Protein 3B4N (pdb70)

CATH classification: 2.60.40.10 (+1 more: 2.160.20.10)

Organism: Dickeya chrysanthemi (NCBI:txid556)

Structure (mmCIF, N/CA/C/O backbone):
data_3B4N
#
_entry.id   3B4N
#
_cell.length_a   61.600
_cell.length_b   70.700
_cell.length_c   73.400
_cell.angle_alpha   90.00
_cell.angle_beta   112.80
_cell.angle_gamma   90.00
#
_symmetry.space_group_name_H-M   'P 1 21 1'
#
loop_
_entity.id
_entity.type
_entity.pdbx_description
1 polymer 'Endo-pectate lyase'
2 non-polymer 'CALCIUM ION'
3 non-polymer 'ZINC ION'
4 non-polymer 1,2-ETHANEDIOL
5 non-polymer 'SULFATE ION'
6 water water
#
loop_
_atom_site.group_PDB
_atom_site.id
_atom_site.type_symbol
_atom_site.label_atom_id
_atom_site.label_alt_id
_atom_site.label_comp_id
_atom_site.label_asym_id
_atom_site.label_entity_id
_atom_site.label_seq_id
_atom_site.pdbx_PDB_ins_code
_atom_site.Cartn_x
_atom_site.Cartn_y
_atom_site.Cartn_z
_atom_site.occupancy
_atom_site.B_iso_or_equiv
_atom_site.auth_seq_id
_atom_site.auth_comp_id
_atom_site.auth_asym_id
_atom_site.auth_atom_id
_atom_site.pdbx_PDB_model_num
ATOM 1 N N . ALA A 1 20 ? -0.957 51.362 12.762 1.00 23.67 20 ALA A N 1
ATOM 2 C CA . ALA A 1 20 ? 0.203 52.002 13.445 1.00 22.55 20 ALA A CA 1
ATOM 3 C C . ALA A 1 20 ? -0.243 52.680 14.732 1.00 21.71 20 ALA A C 1
ATOM 4 O O . ALA A 1 20 ? -1.430 52.933 14.939 1.00 21.10 20 ALA A O 1
ATOM 6 N N . GLN A 1 21 ? 0.719 52.972 15.599 1.00 20.20 21 GLN A N 1
ATOM 7 C CA . GLN A 1 21 ? 0.420 53.625 16.863 1.00 19.50 21 GLN A CA 1
ATOM 8 C C . GLN A 1 21 ? 1.483 54.642 17.224 1.00 16.93 21 GLN A C 1
ATOM 9 O O . GLN A 1 21 ? 2.610 54.589 16.730 1.00 18.11 21 GLN A O 1
ATOM 15 N N . THR A 1 22 ? 1.099 55.578 18.086 1.00 15.01 22 THR A N 1
ATOM 16 C CA . THR A 1 22 ? 2.004 56.610 18.563 1.00 12.83 22 THR A CA 1
ATOM 17 C C . THR A 1 22 ? 1.766 56.771 20.059 1.00 12.66 22 THR A C 1
ATOM 18 O O . THR A 1 22 ? 0.624 56.891 20.494 1.00 12.35 22 THR A O 1
ATOM 22 N N . THR A 1 23 ? 2.841 56.742 20.844 1.00 11.70 23 THR A N 1
ATOM 23 C CA . THR A 1 23 ? 2.743 56.929 22.287 1.00 10.93 23 THR A CA 1
ATOM 24 C C . THR A 1 23 ? 3.511 58.200 22.621 1.00 9.73 23 THR A C 1
ATOM 25 O O . THR A 1 23 ? 4.666 58.373 22.226 1.00 8.89 23 THR A O 1
ATOM 29 N N . LEU A 1 24 ? 2.842 59.089 23.344 1.00 9.26 24 LEU A N 1
ATOM 30 C CA . LEU A 1 24 ? 3.391 60.376 23.728 1.00 8.96 24 LEU A CA 1
ATOM 31 C C . LEU A 1 24 ? 3.650 60.486 25.226 1.00 8.59 24 LEU A C 1
ATOM 32 O O . LEU A 1 24 ? 2.896 59.950 26.041 1.00 9.40 24 LEU A O 1
ATOM 37 N N . MET A 1 25 ? 4.739 61.164 25.572 1.00 7.87 25 MET A N 1
ATOM 38 C CA . MET A 1 25 ? 5.090 61.421 26.965 1.00 9.05 25 MET A CA 1
ATOM 39 C C . MET A 1 25 ? 5.466 62.886 27.086 1.00 9.35 25 MET A C 1
ATOM 40 O O . MET A 1 25 ? 5.915 63.510 26.123 1.00 9.69 25 MET A O 1
ATOM 45 N N . LEU A 1 26 ? 5.301 63.427 28.283 1.00 11.57 26 LEU A N 1
ATOM 46 C CA . LEU A 1 26 ? 5.588 64.826 28.554 1.00 12.24 26 LEU A CA 1
ATOM 47 C C . LEU A 1 26 ? 6.545 65.018 29.723 1.00 12.58 26 LEU A C 1
ATOM 48 O O . LEU A 1 26 ? 6.499 64.269 30.696 1.00 13.41 26 LEU A O 1
ATOM 53 N N . SER A 1 27 ? 7.411 66.022 29.619 1.00 11.75 27 SER A N 1
ATOM 54 C CA . SER A 1 27 ? 8.303 66.370 30.724 1.00 13.71 27 SER A CA 1
ATOM 55 C C . SER A 1 27 ? 8.430 67.888 30.792 1.00 13.99 27 SER A C 1
ATOM 56 O O . SER A 1 27 ? 8.772 68.535 29.812 1.00 13.24 27 SER A O 1
ATOM 59 N N . GLN A 1 28 ? 8.152 68.462 31.958 1.00 18.84 28 GLN A N 1
ATOM 60 C CA . GLN A 1 28 ? 8.241 69.908 32.120 1.00 22.62 28 GLN A CA 1
ATOM 61 C C . GLN A 1 28 ? 9.601 70.326 32.676 1.00 23.26 28 GLN A C 1
ATOM 62 O O . GLN A 1 28 ? 10.026 69.825 33.713 1.00 23.36 28 GLN A O 1
ATOM 68 N N . LYS A 1 29 ? 10.273 71.248 31.991 1.00 24.76 29 LYS A N 1
ATOM 69 C CA . LYS A 1 29 ? 11.588 71.733 32.421 1.00 26.67 29 LYS A CA 1
ATOM 70 C C . LYS A 1 29 ? 11.812 73.216 32.095 1.00 27.45 29 LYS A C 1
ATOM 71 O O . LYS A 1 29 ? 11.810 73.607 30.929 1.00 28.17 29 LYS A O 1
ATOM 77 N N . SER A 1 30 ? 12.020 74.032 33.126 1.00 28.91 30 SER A N 1
ATOM 78 C CA . SER A 1 30 ? 12.281 75.462 32.948 1.00 27.56 30 SER A CA 1
ATOM 79 C C . SER A 1 30 ? 11.251 76.196 32.078 1.00 25.20 30 SER A C 1
ATOM 80 O O . SER A 1 30 ? 11.617 76.872 31.105 1.00 26.41 30 SER A O 1
ATOM 83 N N . ASP A 1 31 ? 9.978 76.075 32.453 1.00 21.60 31 ASP A N 1
ATOM 84 C CA . ASP A 1 31 ? 8.857 76.702 31.741 1.00 19.05 31 ASP A CA 1
ATOM 85 C C . ASP A 1 31 ? 8.706 76.267 30.294 1.00 18.06 31 ASP A C 1
ATOM 86 O O . ASP A 1 31 ? 8.098 76.962 29.473 1.00 19.07 31 ASP A O 1
ATOM 91 N N . VAL A 1 32 ? 9.273 75.115 29.990 1.00 17.66 32 VAL A N 1
ATOM 92 C CA . VAL A 1 32 ? 9.198 74.554 28.658 1.00 15.42 32 VAL A CA 1
ATOM 93 C C . VAL A 1 32 ? 8.611 73.164 28.827 1.00 15.46 32 VAL A C 1
ATOM 94 O O . VAL A 1 32 ? 8.994 72.427 29.740 1.00 17.16 32 VAL A O 1
ATOM 98 N N . ASN A 1 33 ? 7.644 72.821 27.984 1.00 12.10 33 ASN A N 1
ATOM 99 C CA . ASN A 1 33 ? 7.056 71.491 28.034 1.00 11.86 33 ASN A CA 1
ATOM 100 C C . ASN A 1 33 ? 7.712 70.691 26.930 1.00 10.94 33 ASN A C 1
ATOM 101 O O . ASN A 1 33 ? 7.629 71.057 25.758 1.00 12.15 33 ASN A O 1
ATOM 106 N N . TYR A 1 34 ? 8.393 69.618 27.305 1.00 9.76 34 TYR A N 1
ATOM 107 C CA . TYR A 1 34 ? 9.047 68.765 26.325 1.00 10.30 34 TYR A CA 1
ATOM 108 C C . TYR A 1 34 ? 8.180 67.561 26.027 1.00 9.71 34 TYR A C 1
ATOM 109 O O . TYR A 1 34 ? 7.642 66.923 26.937 1.00 10.60 34 TYR A O 1
ATOM 118 N N . LEU A 1 35 ? 8.026 67.272 24.742 1.00 8.71 35 LEU A N 1
ATOM 119 C CA . LEU A 1 35 ? 7.258 66.119 24.309 1.00 8.06 35 LEU A CA 1
ATOM 120 C C . LEU A 1 35 ? 8.203 65.110 23.688 1.00 7.83 35 LEU A C 1
ATOM 121 O O . LEU A 1 35 ? 9.130 65.473 22.966 1.00 9.08 35 LEU A O 1
ATOM 126 N N . GLY A 1 36 ? 7.951 63.843 23.978 1.00 7.51 36 GLY A N 1
ATOM 127 C CA . GLY A 1 36 ? 8.736 62.770 23.402 1.00 8.32 36 GLY A CA 1
ATOM 128 C C . GLY A 1 36 ? 7.753 61.687 23.005 1.00 7.27 36 GLY A C 1
ATOM 129 O O . GLY A 1 36 ? 6.870 61.319 23.789 1.00 8.13 36 GLY A O 1
ATOM 130 N N . TRP A 1 37 ? 7.868 61.174 21.785 1.00 8.23 37 TRP A N 1
ATOM 131 C CA . TRP A 1 37 ? 6.957 60.121 21.373 1.00 8.30 37 TRP A CA 1
ATOM 132 C C . TRP A 1 37 ? 7.674 59.051 20.588 1.00 8.55 37 TRP A C 1
ATOM 133 O O . TRP A 1 37 ? 8.800 59.242 20.129 1.00 9.93 37 TRP A O 1
ATOM 144 N N . SER A 1 38 ? 7.024 57.903 20.479 1.00 10.02 38 SER A N 1
ATOM 145 C CA . SER A 1 38 ? 7.542 56.818 19.669 1.00 9.98 38 SER A CA 1
ATOM 146 C C . SER A 1 38 ? 6.390 56.463 18.742 1.00 11.06 38 SER A C 1
ATOM 147 O O . SER A 1 38 ? 5.220 56.613 19.096 1.00 11.86 38 SER A O 1
ATOM 150 N N . THR A 1 39 ? 6.716 56.033 17.534 1.00 10.21 39 THR A N 1
ATOM 151 C CA . THR A 1 39 ? 5.685 55.635 16.594 1.00 11.63 39 THR A CA 1
ATOM 152 C C . THR A 1 39 ? 6.223 54.472 15.785 1.00 12.91 39 THR A C 1
ATOM 153 O O . THR A 1 39 ? 7.430 54.373 15.569 1.00 13.20 39 THR A O 1
ATOM 157 N N . ASP A 1 40 ? 5.334 53.572 15.378 1.00 14.27 40 ASP A N 1
ATOM 158 C CA . ASP A 1 40 ? 5.754 52.450 14.550 1.00 16.13 40 ASP A CA 1
ATOM 159 C C . ASP A 1 40 ? 5.283 52.648 13.109 1.00 17.34 40 ASP A C 1
ATOM 160 O O . ASP A 1 40 ? 5.321 51.717 12.302 1.00 16.31 40 ASP A O 1
ATOM 165 N N . GLU A 1 41 ? 4.827 53.859 12.789 1.00 17.08 41 GLU A N 1
ATOM 166 C CA . GLU A 1 41 ? 4.413 54.159 11.416 1.00 17.81 41 GLU A CA 1
ATOM 167 C C . GLU A 1 41 ? 5.702 54.110 10.593 1.00 18.25 41 GLU A C 1
ATOM 168 O O . GLU A 1 41 ? 6.682 54.772 10.925 1.00 19.97 41 GLU A O 1
ATOM 174 N N . SER A 1 42 ? 5.705 53.329 9.517 1.00 19.71 42 SER A N 1
ATOM 175 C CA . SER A 1 42 ? 6.904 53.174 8.698 1.00 20.25 42 SER A CA 1
ATOM 176 C C . SER A 1 42 ? 7.130 54.194 7.587 1.00 19.90 42 SER A C 1
ATOM 177 O O . SER A 1 42 ? 8.258 54.373 7.135 1.00 21.59 42 SER A O 1
ATOM 180 N N . LYS A 1 43 ? 6.071 54.850 7.136 1.00 17.95 43 LYS A N 1
ATOM 181 C CA . LYS A 1 43 ? 6.212 55.834 6.070 1.00 16.43 43 LYS A CA 1
ATOM 182 C C . LYS A 1 43 ? 5.741 57.208 6.530 1.00 15.02 43 LYS A C 1
ATOM 183 O O . LYS A 1 43 ? 4.784 57.765 6.005 1.00 14.70 43 LYS A O 1
ATOM 189 N N . VAL A 1 44 ? 6.436 57.760 7.516 1.00 13.37 44 VAL A N 1
ATOM 190 C CA . VAL A 1 44 ? 6.063 59.068 8.035 1.00 11.53 44 VAL A CA 1
ATOM 191 C C . VAL A 1 44 ? 6.423 60.179 7.054 1.00 12.01 44 VAL A C 1
ATOM 192 O O . VAL A 1 44 ? 7.530 60.198 6.510 1.00 13.70 44 VAL A O 1
ATOM 196 N N . ALA A 1 45 ? 5.480 61.095 6.833 1.00 12.01 45 ALA A N 1
ATOM 197 C CA . ALA A 1 45 ? 5.684 62.234 5.939 1.00 11.51 45 ALA A CA 1
ATOM 198 C C . ALA A 1 45 ? 5.912 63.491 6.781 1.00 11.96 45 ALA A C 1
ATOM 199 O O . ALA A 1 45 ? 6.822 64.271 6.516 1.00 12.66 45 ALA A O 1
ATOM 201 N N . ARG A 1 46 ? 5.070 63.679 7.792 1.00 9.92 46 ARG A N 1
ATOM 202 C CA . ARG A 1 46 ? 5.193 64.821 8.694 1.00 10.84 46 ARG A CA 1
ATOM 203 C C . ARG A 1 46 ? 4.578 64.445 10.023 1.00 9.53 46 ARG A C 1
ATOM 204 O O . ARG A 1 46 ? 3.899 63.422 10.138 1.00 10.16 46 ARG A O 1
ATOM 212 N N . GLN A 1 47 ? 4.819 65.282 11.025 1.00 10.64 47 GLN A N 1
ATOM 213 C CA . GLN A 1 47 ? 4.274 65.040 12.353 1.00 9.01 47 GLN A CA 1
ATOM 214 C C . GLN A 1 47 ? 3.746 66.367 12.864 1.00 10.23 47 GLN A C 1
ATOM 215 O O . GLN A 1 47 ? 4.432 67.379 12.790 1.00 12.85 47 GLN A O 1
ATOM 221 N N . GLU A 1 48 ? 2.522 66.361 13.374 1.00 9.43 48 GLU A N 1
ATOM 222 C CA . GLU A 1 48 ? 1.912 67.594 13.837 1.00 10.54 48 GLU A CA 1
ATOM 223 C C . GLU A 1 48 ? 1.649 67.566 15.323 1.00 9.49 48 GLU A C 1
ATOM 224 O O . GLU A 1 48 ? 1.172 66.570 15.863 1.00 10.44 48 GLU A O 1
ATOM 230 N N . VAL A 1 49 ? 1.965 68.665 15.991 1.00 9.47 49 VAL A N 1
ATOM 231 C CA . VAL A 1 49 ? 1.741 68.750 17.426 1.00 9.14 49 VAL A CA 1
ATOM 232 C C . VAL A 1 49 ? 0.489 69.578 17.660 1.00 9.35 49 VAL A C 1
ATOM 233 O O . VAL A 1 49 ? 0.341 70.658 17.098 1.00 9.74 49 VAL A O 1
ATOM 237 N N . TYR A 1 50 ? -0.411 69.049 18.483 1.00 8.72 50 TYR A N 1
ATOM 238 C CA . TYR A 1 50 ? -1.659 69.726 18.826 1.00 8.96 50 TYR A CA 1
ATOM 239 C C . TYR A 1 50 ? -1.680 70.018 20.320 1.00 9.97 50 TYR A C 1
ATOM 240 O O . TYR A 1 50 ? -1.137 69.263 21.128 1.00 10.22 50 TYR A O 1
ATOM 249 N N . ARG A 1 51 ? -2.326 71.118 20.686 1.00 8.79 51 ARG A N 1
ATOM 250 C CA . ARG A 1 51 ? -2.406 71.521 22.082 1.00 9.02 51 ARG A CA 1
ATOM 251 C C . ARG A 1 51 ? -3.758 72.156 22.376 1.00 9.14 51 ARG A C 1
ATOM 252 O O . ARG A 1 51 ? -4.380 72.740 21.492 1.00 10.43 51 ARG A O 1
ATOM 260 N N . GLY A 1 52 ? -4.194 72.027 23.624 1.00 10.11 52 GLY A N 1
ATOM 261 C CA . GLY A 1 52 ? -5.442 72.632 24.050 1.00 10.43 52 GLY A CA 1
ATOM 262 C C . GLY A 1 52 ? -5.348 72.969 25.524 1.00 11.18 52 GLY A C 1
ATOM 263 O O . GLY A 1 52 ? -4.459 72.475 26.213 1.00 11.66 52 GLY A O 1
ATOM 264 N N . THR A 1 53 ? -6.243 73.827 26.012 1.00 12.31 53 THR A N 1
ATOM 265 C CA . THR A 1 53 ? -6.239 74.172 27.429 1.00 13.54 53 THR A CA 1
ATOM 266 C C . THR A 1 53 ? -7.250 73.320 28.189 1.00 14.29 53 THR A C 1
ATOM 267 O O . THR A 1 53 ? -7.436 73.495 29.397 1.00 15.07 53 THR A O 1
ATOM 271 N N . THR A 1 54 ? -7.901 72.403 27.472 1.00 14.61 54 THR A N 1
ATOM 272 C CA . THR A 1 54 ? -8.842 71.466 28.080 1.00 14.51 54 THR A CA 1
ATOM 273 C C . THR A 1 54 ? -8.545 70.085 27.501 1.00 13.60 54 THR A C 1
ATOM 274 O O . THR A 1 54 ? -7.813 69.956 26.517 1.00 13.55 54 THR A O 1
ATOM 278 N N . SER A 1 55 ? -9.109 69.054 28.118 1.00 13.76 55 SER A N 1
ATOM 279 C CA . SER A 1 55 ? -8.876 67.679 27.687 1.00 13.76 55 SER A CA 1
ATOM 280 C C . SER A 1 55 ? -9.642 67.251 26.435 1.00 13.90 55 SER A C 1
ATOM 281 O O . SER A 1 55 ? -9.429 66.148 25.917 1.00 14.29 55 SER A O 1
ATOM 284 N N . ASN A 1 56 ? -10.528 68.113 25.946 1.00 12.83 56 ASN A N 1
ATOM 285 C CA . ASN A 1 56 ? -11.339 67.792 24.771 1.00 12.99 56 ASN A CA 1
ATOM 286 C C . ASN A 1 56 ? -10.511 67.772 23.493 1.00 12.09 56 ASN A C 1
ATOM 287 O O . ASN A 1 56 ? -10.087 68.818 23.002 1.00 12.52 56 ASN A O 1
ATOM 292 N N . PRO A 1 57 ? -10.284 66.575 22.925 1.00 11.48 57 PRO A N 1
ATOM 293 C CA . PRO A 1 57 ? -9.490 66.499 21.696 1.00 12.48 57 PRO A CA 1
ATOM 294 C C . PRO A 1 57 ? -10.109 67.267 20.535 1.00 12.34 57 PRO A C 1
ATOM 295 O O . PRO A 1 57 ? -9.408 67.756 19.652 1.00 12.95 57 PRO A O 1
ATOM 299 N N . ASP A 1 58 ? -11.430 67.398 20.540 1.00 11.52 58 ASP A N 1
ATOM 300 C CA . ASP A 1 58 ? -12.084 68.105 19.453 1.00 12.33 58 ASP A CA 1
ATOM 301 C C . ASP A 1 58 ? -11.736 69.596 19.423 1.00 12.28 58 ASP A C 1
ATOM 302 O O . ASP A 1 58 ? -11.929 70.256 18.403 1.00 14.47 58 ASP A O 1
ATOM 307 N N . LEU A 1 59 ? -11.222 70.114 20.536 1.00 11.73 59 LEU A N 1
ATOM 308 C CA . LEU A 1 59 ? -10.860 71.525 20.628 1.00 11.77 59 LEU A CA 1
ATOM 309 C C . LEU A 1 59 ? -9.364 71.782 20.493 1.00 11.99 59 LEU A C 1
ATOM 310 O O . LEU A 1 59 ? -8.927 72.930 20.557 1.00 12.69 59 LEU A O 1
ATOM 315 N N . ARG A 1 60 ? -8.578 70.728 20.304 1.00 10.53 60 ARG A N 1
ATOM 316 C CA . ARG A 1 60 ? -7.140 70.910 20.181 1.00 11.57 60 ARG A CA 1
ATOM 317 C C . ARG A 1 60 ? -6.815 71.640 18.892 1.00 10.83 60 ARG A C 1
ATOM 318 O O . ARG A 1 60 ? -7.536 71.531 17.893 1.00 11.93 60 ARG A O 1
ATOM 326 N N . GLU A 1 61 ? -5.725 72.391 18.917 1.00 10.82 61 GLU A N 1
ATOM 327 C CA . GLU A 1 61 ? -5.307 73.128 17.747 1.00 11.18 61 GLU A CA 1
ATOM 328 C C . GLU A 1 61 ? -3.825 72.925 17.488 1.00 10.79 61 GLU A C 1
ATOM 329 O O . GLU A 1 61 ? -3.036 72.760 18.413 1.00 10.60 61 GLU A O 1
ATOM 335 N N . ARG A 1 62 ? -3.449 72.929 16.217 1.00 10.47 62 ARG A N 1
ATOM 336 C CA . ARG A 1 62 ? -2.065 72.678 15.862 1.00 10.44 62 ARG A CA 1
ATOM 337 C C . ARG A 1 62 ? -1.118 73.803 16.256 1.00 11.77 62 ARG A C 1
ATOM 338 O O . ARG A 1 62 ? -1.402 74.976 16.009 1.00 12.85 62 ARG A O 1
ATOM 346 N N . ILE A 1 63 ? -0.007 73.435 16.887 1.00 10.75 63 ILE A N 1
ATOM 347 C CA . ILE A 1 63 ? 0.997 74.416 17.278 1.00 11.53 63 ILE A CA 1
ATOM 348 C C . ILE A 1 63 ? 2.299 74.217 16.515 1.00 11.61 63 ILE A C 1
ATOM 349 O O . ILE A 1 63 ? 3.174 75.074 16.561 1.00 12.56 63 ILE A O 1
ATOM 354 N N . ALA A 1 64 ? 2.432 73.095 15.805 1.00 10.65 64 ALA A N 1
ATOM 355 C CA . ALA A 1 64 ? 3.644 72.861 15.029 1.00 10.11 64 ALA A CA 1
ATOM 356 C C . ALA A 1 64 ? 3.518 71.789 13.960 1.00 9.85 64 ALA A C 1
ATOM 357 O O . ALA A 1 64 ? 2.737 70.852 14.093 1.00 10.41 64 ALA A O 1
ATOM 359 N N . VAL A 1 65 ? 4.273 71.963 12.879 1.00 9.54 65 VAL A N 1
ATOM 360 C CA . VAL A 1 65 ? 4.346 70.966 11.814 1.00 9.84 65 VAL A CA 1
ATOM 361 C C . VAL A 1 65 ? 5.833 70.619 11.802 1.00 9.96 65 VAL A C 1
ATOM 362 O O . VAL A 1 65 ? 6.677 71.499 11.587 1.00 11.89 65 VAL A O 1
ATOM 366 N N . LEU A 1 66 ? 6.143 69.344 12.030 1.00 10.05 66 LEU A N 1
ATOM 367 C CA . LEU A 1 66 ? 7.525 68.876 12.105 1.00 10.09 66 LEU A CA 1
ATOM 368 C C . LEU A 1 66 ? 7.872 67.905 10.999 1.00 10.14 66 LEU A C 1
ATOM 369 O O . LEU A 1 66 ? 6.987 67.359 10.344 1.00 10.49 66 LEU A O 1
ATOM 374 N N . ASP A 1 67 ? 9.172 67.687 10.799 1.00 10.04 67 ASP A N 1
ATOM 375 C CA . ASP A 1 67 ? 9.622 66.745 9.786 1.00 11.74 67 ASP A CA 1
ATOM 376 C C . ASP A 1 67 ? 9.309 65.323 10.250 1.00 11.69 67 ASP A C 1
ATOM 377 O O . ASP A 1 67 ? 8.794 65.129 11.349 1.00 11.15 67 ASP A O 1
ATOM 382 N N . ALA A 1 68 ? 9.629 64.329 9.427 1.00 10.82 68 ALA A N 1
ATOM 383 C CA . ALA A 1 68 ? 9.319 62.940 9.735 1.00 10.45 68 ALA A CA 1
ATOM 384 C C . ALA A 1 68 ? 10.310 62.207 10.618 1.00 10.58 68 ALA A C 1
ATOM 385 O O . ALA A 1 68 ? 10.023 61.098 11.077 1.00 12.19 68 ALA A O 1
ATOM 387 N N . GLU A 1 69 ? 11.459 62.823 10.862 1.00 11.18 69 GLU A N 1
ATOM 388 C CA . GLU A 1 69 ? 12.521 62.172 11.622 1.00 10.93 69 GLU A CA 1
ATOM 389 C C . GLU A 1 69 ? 12.584 62.450 13.117 1.00 9.92 69 GLU A C 1
ATOM 390 O O . GLU A 1 69 ? 12.971 61.581 13.901 1.00 11.30 69 GLU A O 1
ATOM 396 N N . THR A 1 70 ? 12.213 63.654 13.521 1.00 9.57 70 THR A N 1
ATOM 397 C CA . THR A 1 70 ? 12.276 63.978 14.930 1.00 8.96 70 THR A CA 1
ATOM 398 C C . THR A 1 70 ? 11.291 63.160 15.762 1.00 8.61 70 THR A C 1
ATOM 399 O O . THR A 1 70 ? 10.267 62.689 15.264 1.00 8.77 70 THR A O 1
ATOM 403 N N . ARG A 1 71 ? 11.619 62.974 17.037 1.00 8.25 71 ARG A N 1
ATOM 404 C CA . ARG A 1 71 ? 10.732 62.257 17.943 1.00 9.26 71 ARG A CA 1
ATOM 405 C C . ARG A 1 71 ? 10.556 63.071 19.217 1.00 8.80 71 ARG A C 1
ATOM 406 O O . ARG A 1 71 ? 10.062 62.570 20.228 1.00 8.55 71 ARG A O 1
ATOM 414 N N . THR A 1 72 ? 10.969 64.337 19.158 1.00 7.60 72 THR A N 1
ATOM 415 C CA . THR A 1 72 ? 10.837 65.232 20.305 1.00 8.57 72 THR A CA 1
ATOM 416 C C . THR A 1 72 ? 10.397 66.621 19.847 1.00 9.55 72 THR A C 1
ATOM 417 O O . THR A 1 72 ? 10.530 66.987 18.676 1.00 10.29 72 THR A O 1
ATOM 421 N N . PHE A 1 73 ? 9.879 67.394 20.790 1.00 9.85 73 PHE A N 1
ATOM 422 C CA . PHE A 1 73 ? 9.418 68.751 20.520 1.00 9.82 73 PHE A CA 1
ATOM 423 C C . PHE A 1 73 ? 9.418 69.532 21.823 1.00 9.49 73 PHE A C 1
ATOM 424 O O . PHE A 1 73 ? 9.225 68.963 22.893 1.00 10.84 73 PHE A O 1
ATOM 432 N N . LYS A 1 74 ? 9.662 70.830 21.736 1.00 10.26 74 LYS A N 1
ATOM 433 C CA . LYS A 1 74 ? 9.615 71.656 22.930 1.00 10.74 74 LYS A CA 1
ATOM 434 C C . LYS A 1 74 ? 8.661 72.823 22.718 1.00 11.83 74 LYS A C 1
ATOM 435 O O . LYS A 1 74 ? 8.683 73.482 21.681 1.00 12.48 74 LYS A O 1
ATOM 441 N N . ASP A 1 75 ? 7.793 73.034 23.701 1.00 11.90 75 ASP A N 1
ATOM 442 C CA . ASP A 1 75 ? 6.826 74.123 23.670 1.00 11.18 75 ASP A CA 1
ATOM 443 C C . ASP A 1 75 ? 7.128 75.077 24.819 1.00 11.63 75 ASP A C 1
ATOM 444 O O . ASP A 1 75 ? 6.937 74.733 25.983 1.00 11.95 75 ASP A O 1
ATOM 449 N N . ALA A 1 76 ? 7.608 76.272 24.482 1.00 12.91 76 ALA A N 1
ATOM 450 C CA . ALA A 1 76 ? 7.935 77.285 25.481 1.00 15.47 76 ALA A CA 1
ATOM 451 C C . ALA A 1 76 ? 6.941 78.435 25.449 1.00 16.77 76 ALA A C 1
ATOM 452 O O . ALA A 1 76 ? 7.165 79.469 26.077 1.00 19.29 76 ALA A O 1
ATOM 454 N N . ASP A 1 77 ? 5.837 78.248 24.732 1.00 17.59 77 ASP A N 1
ATOM 455 C CA . ASP A 1 77 ? 4.828 79.294 24.590 1.00 20.30 77 ASP A CA 1
ATOM 456 C C . ASP A 1 77 ? 3.567 79.029 25.408 1.00 21.23 77 ASP A C 1
ATOM 457 O O . ASP A 1 77 ? 2.467 78.950 24.853 1.00 22.48 77 ASP A O 1
ATOM 462 N N . THR A 1 78 ? 3.721 78.878 26.718 1.00 21.95 78 THR A N 1
ATOM 463 C CA . THR A 1 78 ? 2.571 78.632 27.584 1.00 23.67 78 THR A CA 1
ATOM 464 C C . THR A 1 78 ? 2.506 79.635 28.730 1.00 23.95 78 THR A C 1
ATOM 465 O O . THR A 1 78 ? 3.511 80.241 29.092 1.00 25.16 78 THR A O 1
ATOM 469 N N . ASN A 1 79 ? 1.311 79.798 29.291 1.00 24.58 79 ASN A N 1
ATOM 470 C CA . ASN A 1 79 ? 1.082 80.710 30.407 1.00 25.63 79 ASN A CA 1
ATOM 471 C C . ASN A 1 79 ? 1.039 79.915 31.705 1.00 24.94 79 ASN A C 1
ATOM 472 O O . ASN A 1 79 ? 0.497 78.812 31.743 1.00 25.09 79 ASN A O 1
ATOM 477 N N . SER A 1 80 ? 1.594 80.491 32.767 1.00 24.19 80 SER A N 1
ATOM 478 C CA . SER A 1 80 ? 1.658 79.833 34.070 1.00 24.77 80 SER A CA 1
ATOM 479 C C . SER A 1 80 ? 0.324 79.513 34.739 1.00 24.40 80 SER A C 1
ATOM 480 O O . SER A 1 80 ? 0.250 78.599 35.564 1.00 25.26 80 SER A O 1
ATOM 483 N N . GLY A 1 81 ? -0.728 80.249 34.390 1.00 23.64 81 GLY A N 1
ATOM 484 C CA . GLY A 1 81 ? -2.020 80.015 35.017 1.00 22.28 81 GLY A CA 1
ATOM 485 C C . GLY A 1 81 ? -2.958 79.041 34.328 1.00 21.32 81 GLY A C 1
ATOM 486 O O . GLY A 1 81 ? -4.131 78.941 34.694 1.00 20.89 81 GLY A O 1
ATOM 487 N N . LEU A 1 82 ? -2.451 78.315 33.339 1.00 19.47 82 LEU A N 1
ATOM 488 C CA . LEU A 1 82 ? -3.271 77.359 32.609 1.00 19.05 82 LEU A CA 1
ATOM 489 C C . LEU A 1 82 ? -2.655 75.973 32.550 1.00 18.00 82 LEU A C 1
ATOM 490 O O . LEU A 1 82 ? -1.446 75.804 32.724 1.00 18.30 82 LEU A O 1
ATOM 495 N N . ASN A 1 83 ? -3.506 74.981 32.314 1.00 17.00 83 ASN A N 1
ATOM 496 C CA . ASN A 1 83 ? -3.055 73.607 32.154 1.00 15.13 83 ASN A CA 1
ATOM 497 C C . ASN A 1 83 ? -3.179 73.320 30.668 1.00 14.31 83 ASN A C 1
ATOM 498 O O . ASN A 1 83 ? -4.040 73.887 29.990 1.00 14.39 83 ASN A O 1
ATOM 503 N N . TYR A 1 84 ? -2.310 72.456 30.155 1.00 12.75 84 TYR A N 1
ATOM 504 C CA . TYR A 1 84 ? -2.346 72.123 28.738 1.00 13.28 84 TYR A CA 1
ATOM 505 C C . TYR A 1 84 ? -2.388 70.631 28.476 1.00 12.55 84 TYR A C 1
ATOM 506 O O . TYR A 1 84 ? -1.895 69.827 29.266 1.00 12.95 84 TYR A O 1
ATOM 515 N N . TRP A 1 85 ? -3.005 70.283 27.354 1.00 10.80 85 TRP A N 1
ATOM 516 C CA . TRP A 1 85 ? -3.088 68.908 26.883 1.00 11.25 85 TRP A CA 1
ATOM 517 C C . TRP A 1 85 ? -2.428 68.928 25.512 1.00 10.44 85 TRP A C 1
ATOM 518 O O . TRP A 1 85 ? -2.606 69.878 24.728 1.00 9.61 85 TRP A O 1
ATOM 529 N N . TYR A 1 86 ? -1.652 67.885 25.239 1.00 9.01 86 TYR A N 1
ATOM 530 C CA . TYR A 1 86 ? -0.956 67.741 23.970 1.00 9.05 86 TYR A CA 1
ATOM 531 C C . TYR A 1 86 ? -1.231 66.395 23.322 1.00 8.50 86 TYR A C 1
ATOM 532 O O . TYR A 1 86 ? -1.482 65.406 23.997 1.00 8.90 86 TYR A O 1
ATOM 541 N N . TRP A 1 87 ? -1.174 66.391 21.995 1.00 8.47 87 TRP A N 1
ATOM 542 C CA . TRP A 1 87 ? -1.324 65.182 21.183 1.00 9.13 87 TRP A CA 1
ATOM 543 C C . TRP A 1 87 ? -0.345 65.348 20.031 1.00 9.06 87 TRP A C 1
ATOM 544 O O . TRP A 1 87 ? -0.061 66.464 19.600 1.00 9.02 87 TRP A O 1
ATOM 555 N N . VAL A 1 88 ? 0.174 64.237 19.530 1.00 8.20 88 VAL A N 1
ATOM 556 C CA . VAL A 1 88 ? 1.050 64.271 18.370 1.00 9.48 88 VAL A CA 1
ATOM 557 C C . VAL A 1 88 ? 0.399 63.382 17.314 1.00 8.98 88 VAL A C 1
ATOM 558 O O . VAL A 1 88 ? 0.014 62.240 17.582 1.00 9.77 88 VAL A O 1
ATOM 562 N N . ASP A 1 89 ? 0.240 63.946 16.126 1.00 9.19 89 ASP A N 1
ATOM 563 C CA . ASP A 1 89 ? -0.359 63.265 14.992 1.00 11.39 89 ASP A CA 1
ATOM 564 C C . ASP A 1 89 ? 0.755 62.910 14.009 1.00 10.51 89 ASP A C 1
ATOM 565 O O . ASP A 1 89 ? 1.369 63.789 13.412 1.00 11.48 89 ASP A O 1
ATOM 570 N N . VAL A 1 90 ? 1.026 61.618 13.867 1.00 11.24 90 VAL A N 1
ATOM 571 C CA . VAL A 1 90 ? 2.041 61.150 12.929 1.00 11.09 90 VAL A CA 1
ATOM 572 C C . VAL A 1 90 ? 1.281 60.906 11.621 1.00 11.19 90 VAL A C 1
ATOM 573 O O . VAL A 1 90 ? 0.368 60.080 11.558 1.00 11.86 90 VAL A O 1
ATOM 577 N N . VAL A 1 91 ? 1.645 61.661 10.588 1.00 10.12 91 VAL A N 1
ATOM 578 C CA . VAL A 1 91 ? 0.974 61.580 9.294 1.00 11.17 91 VAL A CA 1
ATOM 579 C C . VAL A 1 91 ? 1.800 60.793 8.296 1.00 10.40 91 VAL A C 1
ATOM 580 O O . VAL A 1 91 ? 2.953 61.121 8.037 1.00 10.16 91 VAL A O 1
ATOM 584 N N . SER A 1 92 ? 1.201 59.749 7.733 1.00 12.20 92 SER A N 1
ATOM 585 C CA . SER A 1 92 ? 1.902 58.921 6.767 1.00 12.71 92 SER A CA 1
ATOM 586 C C . SER A 1 92 ? 1.850 59.542 5.379 1.00 14.98 92 SER A C 1
ATOM 587 O O . SER A 1 92 ? 1.114 60.500 5.138 1.00 14.94 92 SER A O 1
ATOM 590 N N . GLU A 1 93 ? 2.635 58.985 4.468 1.00 15.34 93 GLU A N 1
ATOM 591 C CA . GLU A 1 93 ? 2.654 59.465 3.096 1.00 16.55 93 GLU A CA 1
ATOM 592 C C . GLU A 1 93 ? 1.273 59.284 2.472 1.00 18.09 93 GLU A C 1
ATOM 593 O O . GLU A 1 93 ? 0.913 60.003 1.530 1.00 17.81 93 GLU A O 1
ATOM 599 N N . ASN A 1 94 ? 0.497 58.347 3.014 1.00 18.57 94 ASN A N 1
ATOM 600 C CA . ASN A 1 94 ? -0.847 58.072 2.510 1.00 19.68 94 ASN A CA 1
ATOM 601 C C . ASN A 1 94 ? -2.016 58.558 3.371 1.00 20.41 94 ASN A C 1
ATOM 602 O O . ASN A 1 94 ? -3.017 57.850 3.536 1.00 21.51 94 ASN A O 1
ATOM 607 N N . GLN A 1 95 ? -1.876 59.762 3.915 1.00 21.16 95 GLN A N 1
ATOM 608 C CA . GLN A 1 95 ? -2.919 60.410 4.712 1.00 20.46 95 GLN A CA 1
ATOM 609 C C . GLN A 1 95 ? -3.370 59.738 6.000 1.00 21.14 95 GLN A C 1
ATOM 610 O O . GLN A 1 95 ? -4.372 60.147 6.590 1.00 21.14 95 GLN A O 1
ATOM 616 N N . ALA A 1 96 ? -2.662 58.709 6.445 1.00 20.06 96 ALA A N 1
ATOM 617 C CA . ALA A 1 96 ? -3.060 58.061 7.685 1.00 20.23 96 ALA A CA 1
ATOM 618 C C . ALA A 1 96 ? -2.732 59.001 8.836 1.00 19.70 96 ALA A C 1
ATOM 619 O O . ALA A 1 96 ? -1.655 59.605 8.864 1.00 20.67 96 ALA A O 1
ATOM 621 N N . GLN A 1 97 ? -3.670 59.143 9.766 1.00 20.21 97 GLN A N 1
ATOM 622 C CA . GLN A 1 97 ? -3.481 59.990 10.941 1.00 20.18 97 GLN A CA 1
ATOM 623 C C . GLN A 1 97 ? -3.290 59.040 12.108 1.00 19.34 97 GLN A C 1
ATOM 624 O O . GLN A 1 97 ? -4.240 58.390 12.557 1.00 20.43 97 GLN A O 1
ATOM 630 N N . VAL A 1 98 ? -2.060 58.943 12.591 1.00 15.51 98 VAL A N 1
ATOM 631 C CA . VAL A 1 98 ? -1.759 58.062 13.707 1.00 15.94 98 VAL A CA 1
ATOM 632 C C . VAL A 1 98 ? -1.603 58.983 14.911 1.00 15.35 98 VAL A C 1
ATOM 633 O O . VAL A 1 98 ? -0.522 59.502 15.187 1.00 16.28 98 VAL A O 1
ATOM 637 N N . VAL A 1 99 ? -2.707 59.182 15.618 1.00 12.95 99 VAL A N 1
ATOM 638 C CA . VAL A 1 99 ? -2.740 60.083 16.757 1.00 13.49 99 VAL A CA 1
ATOM 639 C C . VAL A 1 99 ? -2.393 59.430 18.071 1.00 11.32 99 VAL A C 1
ATOM 640 O O . VAL A 1 99 ? -2.889 58.356 18.405 1.00 12.39 99 VAL A O 1
ATOM 644 N N . SER A 1 100 ? -1.534 60.102 18.823 1.00 10.17 100 SER A N 1
ATOM 645 C CA . SER A 1 100 ? -1.098 59.619 20.116 1.00 10.57 100 SER A CA 1
ATOM 646 C C . SER A 1 100 ? -2.137 59.810 21.205 1.00 10.53 100 SER A C 1
ATOM 647 O O . SER A 1 100 ? -3.183 60.441 21.015 1.00 11.55 100 SER A O 1
ATOM 650 N N . ASN A 1 101 ? -1.816 59.235 22.357 1.00 10.98 101 ASN A N 1
ATOM 651 C CA . ASN A 1 101 ? -2.615 59.404 23.554 1.00 11.23 101 ASN A CA 1
ATOM 652 C C . ASN A 1 101 ? -2.370 60.862 23.923 1.00 11.15 101 ASN A C 1
ATOM 653 O O . ASN A 1 101 ? -1.391 61.473 23.469 1.00 11.25 101 ASN A O 1
ATOM 658 N N . ALA A 1 102 ? -3.239 61.414 24.755 1.00 11.40 102 ALA A N 1
ATOM 659 C CA . ALA A 1 102 ? -3.062 62.779 25.215 1.00 11.71 102 ALA A CA 1
ATOM 660 C C . ALA A 1 102 ? -2.165 62.769 26.456 1.00 11.80 102 ALA A C 1
ATOM 661 O O . ALA A 1 102 ? -2.127 61.783 27.197 1.00 14.57 102 ALA A O 1
ATOM 663 N N . VAL A 1 103 ? -1.419 63.850 26.649 1.00 11.37 103 VAL A N 1
ATOM 664 C CA . VAL A 1 103 ? -0.616 64.021 27.856 1.00 10.52 103 VAL A CA 1
ATOM 665 C C . VAL A 1 103 ? -1.002 65.404 28.364 1.00 11.56 103 VAL A C 1
ATOM 666 O O . VAL A 1 103 ? -1.451 66.253 27.587 1.00 12.27 103 VAL A O 1
ATOM 670 N N . THR A 1 104 ? -0.834 65.642 29.658 1.00 11.20 104 THR A N 1
ATOM 671 C CA . THR A 1 104 ? -1.231 66.927 30.209 1.00 13.50 104 THR A CA 1
ATOM 672 C C . THR A 1 104 ? -0.352 67.384 31.357 1.00 14.12 104 THR A C 1
ATOM 673 O O . THR A 1 104 ? 0.295 66.575 32.021 1.00 15.23 104 THR A O 1
ATOM 677 N N . THR A 1 105 ? -0.344 68.695 31.578 1.00 14.90 105 THR A N 1
ATOM 678 C CA . THR A 1 105 ? 0.420 69.286 32.668 1.00 16.82 105 THR A CA 1
ATOM 679 C C . THR A 1 105 ? -0.444 69.268 33.927 1.00 19.51 105 THR A C 1
ATOM 680 O O . THR A 1 105 ? 0.048 69.510 35.031 1.00 21.03 105 THR A O 1
ATOM 684 N N . ALA A 1 106 ? -1.733 68.985 33.757 1.00 20.40 106 ALA A N 1
ATOM 685 C CA . ALA A 1 106 ? -2.665 68.959 34.882 1.00 24.37 106 ALA A CA 1
ATOM 686 C C . ALA A 1 106 ? -2.305 67.883 35.901 1.00 27.01 106 ALA A C 1
ATOM 687 O O . ALA A 1 106 ? -2.133 66.713 35.553 1.00 26.96 106 ALA A O 1
ATOM 689 N N . PRO A 1 107 ? -2.178 68.274 37.181 1.00 30.41 107 PRO A N 1
ATOM 690 C CA . PRO A 1 107 ? -1.837 67.392 38.304 1.00 32.79 107 PRO A CA 1
ATOM 691 C C . PRO A 1 107 ? -2.785 66.206 38.494 1.00 34.36 107 PRO A C 1
ATOM 692 O O . PRO A 1 107 ? -3.525 65.865 37.548 1.00 35.88 107 PRO A O 1
ATOM 696 N N . SER A 1 119 ? 3.507 46.758 32.693 1.00 31.07 119 SER A N 1
ATOM 697 C CA . SER A 1 119 ? 3.979 46.482 34.077 1.00 30.52 119 SER A CA 1
ATOM 698 C C . SER A 1 119 ? 5.239 45.621 34.073 1.00 29.63 119 SER A C 1
ATOM 699 O O . SER A 1 119 ? 5.756 45.266 35.130 1.00 30.77 119 SER A O 1
ATOM 702 N N . GLU A 1 120 ? 5.721 45.283 32.880 1.00 27.41 120 GLU A N 1
ATOM 703 C CA . GLU A 1 120 ? 6.934 44.477 32.729 1.00 25.86 120 GLU A CA 1
ATOM 704 C C . GLU A 1 120 ? 8.163 45.309 33.065 1.00 23.94 120 GLU A C 1
ATOM 705 O O . GLU A 1 120 ? 9.221 44.775 33.401 1.00 22.40 120 GLU A O 1
ATOM 711 N N . CYS A 1 121 ? 8.017 46.622 32.954 1.00 22.95 121 CYS A N 1
ATOM 712 C CA . CYS A 1 121 ? 9.119 47.538 33.204 1.00 22.22 121 CYS A CA 1
ATOM 713 C C . CYS A 1 121 ? 9.240 47.864 34.684 1.00 22.16 121 CYS A C 1
ATOM 714 O O . CYS A 1 121 ? 8.586 48.771 35.197 1.00 22.78 121 CYS A O 1
ATOM 717 N N . LYS A 1 122 ? 10.076 47.084 35.360 1.00 21.79 122 LYS A N 1
ATOM 718 C CA . LYS A 1 122 ? 10.328 47.228 36.789 1.00 22.06 122 LYS A CA 1
ATOM 719 C C . LYS A 1 122 ? 11.838 47.188 36.973 1.00 20.43 122 LYS A C 1
ATOM 720 O O . LYS A 1 122 ? 12.544 46.552 36.194 1.00 19.62 122 LYS A O 1
ATOM 726 N N . PRO A 1 123 ? 12.355 47.875 37.998 1.00 19.71 123 PRO A N 1
ATOM 727 C CA . PRO A 1 123 ? 13.801 47.872 38.229 1.00 19.86 123 PRO A CA 1
ATOM 728 C C . PRO A 1 123 ? 14.381 46.461 38.301 1.00 19.28 123 PRO A C 1
ATOM 729 O O . PRO A 1 123 ? 13.840 45.586 38.993 1.00 19.80 123 PRO A O 1
ATOM 733 N N . GLY A 1 124 ? 15.472 46.245 37.570 1.00 18.15 124 GLY A N 1
ATOM 734 C CA . GLY A 1 124 ? 16.133 44.954 37.559 1.00 19.02 124 GLY A CA 1
ATOM 735 C C . GLY A 1 124 ? 15.691 44.010 36.458 1.00 18.21 124 GLY A C 1
ATOM 736 O O . GLY A 1 124 ? 16.273 42.940 36.280 1.00 21.09 124 GLY A O 1
ATOM 737 N N . ALA A 1 125 ? 14.667 44.403 35.711 1.00 17.93 125 ALA A N 1
ATOM 738 C CA . ALA A 1 125 ? 14.167 43.560 34.637 1.00 17.33 125 ALA A CA 1
ATOM 739 C C . ALA A 1 125 ? 15.145 43.444 33.477 1.00 16.11 125 ALA A C 1
ATOM 740 O O . ALA A 1 125 ? 15.847 44.400 33.151 1.00 15.82 125 ALA A O 1
ATOM 742 N N . THR A 1 126 ? 15.195 42.260 32.874 1.00 15.30 126 THR A N 1
ATOM 743 C CA . THR A 1 126 ? 16.033 42.000 31.715 1.00 14.35 126 THR A CA 1
ATOM 744 C C . THR A 1 126 ? 15.125 41.602 30.558 1.00 13.83 126 THR A C 1
ATOM 745 O O . THR A 1 126 ? 14.263 40.723 30.701 1.00 15.00 126 THR A O 1
ATOM 749 N N . PHE A 1 127 ? 15.300 42.268 29.423 1.00 13.53 127 PHE A N 1
ATOM 750 C CA . PHE A 1 127 ? 14.524 41.968 28.229 1.00 12.75 127 PHE A CA 1
ATOM 751 C C . PHE A 1 127 ? 15.495 41.403 27.203 1.00 13.46 127 PHE A C 1
ATOM 752 O O . PHE A 1 127 ? 16.552 41.995 26.951 1.00 13.43 127 PHE A O 1
ATOM 760 N N . GLU A 1 128 ? 15.141 40.272 26.598 1.00 13.99 128 GLU A N 1
ATOM 761 C CA . GLU A 1 128 ? 16.010 39.631 25.623 1.00 14.50 128 GLU A CA 1
ATOM 762 C C . GLU A 1 128 ? 15.314 39.290 24.304 1.00 13.09 128 GLU A C 1
ATOM 763 O O . GLU A 1 128 ? 14.234 38.709 24.295 1.00 13.88 128 GLU A O 1
ATOM 769 N N . ASN A 1 129 ? 15.940 39.674 23.197 1.00 12.42 129 ASN A N 1
ATOM 770 C CA . ASN A 1 129 ? 15.424 39.386 21.858 1.00 13.22 129 ASN A CA 1
ATOM 771 C C . ASN A 1 129 ? 13.973 39.767 21.619 1.00 13.51 129 ASN A C 1
ATOM 772 O O . ASN A 1 129 ? 13.233 39.029 20.964 1.00 15.65 129 ASN A O 1
ATOM 777 N N . ARG A 1 130 ? 13.560 40.915 22.139 1.00 13.34 130 ARG A N 1
ATOM 778 C CA . ARG A 1 130 ? 12.195 41.369 21.945 1.00 12.96 130 ARG A CA 1
ATOM 779 C C . ARG A 1 130 ? 12.065 42.847 22.253 1.00 14.30 130 ARG A C 1
ATOM 780 O O . ARG A 1 130 ? 13.002 43.472 22.762 1.00 13.33 130 ARG A O 1
ATOM 788 N N . THR A 1 131 ? 10.899 43.393 21.930 1.00 13.66 131 THR A N 1
ATOM 789 C CA . THR A 1 131 ? 10.599 44.795 22.164 1.00 14.62 131 THR A CA 1
ATOM 790 C C . THR A 1 131 ? 9.575 44.891 23.280 1.00 14.37 131 THR A C 1
ATOM 791 O O . THR A 1 131 ? 8.595 44.131 23.311 1.00 14.83 131 THR A O 1
ATOM 795 N N . VAL A 1 132 ? 9.808 45.810 24.211 1.00 13.86 132 VAL A N 1
ATOM 796 C CA . VAL A 1 132 ? 8.886 46.010 25.314 1.00 13.33 132 VAL A CA 1
ATOM 797 C C . VAL A 1 132 ? 8.435 47.456 25.340 1.00 13.74 132 VAL A C 1
ATOM 798 O O . VAL A 1 132 ? 9.255 48.377 25.384 1.00 12.81 132 VAL A O 1
ATOM 802 N N . ASP A 1 133 ? 7.123 47.652 25.284 1.00 13.21 133 ASP A N 1
ATOM 803 C CA . ASP A 1 133 ? 6.545 48.987 25.329 1.00 12.96 133 ASP A CA 1
ATOM 804 C C . ASP A 1 133 ? 6.128 49.209 26.776 1.00 13.62 133 ASP A C 1
ATOM 805 O O . ASP A 1 133 ? 5.213 48.546 27.275 1.00 15.13 133 ASP A O 1
ATOM 810 N N . CYS A 1 134 ? 6.797 50.138 27.448 1.00 11.80 134 CYS A N 1
ATOM 811 C CA . CYS A 1 134 ? 6.512 50.425 28.846 1.00 12.92 134 CYS A CA 1
ATOM 812 C C . CYS A 1 134 ? 5.293 51.307 29.081 1.00 12.98 134 CYS A C 1
ATOM 813 O O . CYS A 1 134 ? 4.936 51.590 30.227 1.00 14.75 134 CYS A O 1
ATOM 816 N N . GLY A 1 135 ? 4.674 51.763 27.998 1.00 12.09 135 GLY A N 1
ATOM 817 C CA . GLY A 1 135 ? 3.469 52.568 28.114 1.00 13.49 135 GLY A CA 1
ATOM 818 C C . GLY A 1 135 ? 3.532 53.866 28.894 1.00 14.04 135 GLY A C 1
ATOM 819 O O . GLY A 1 135 ? 2.517 54.311 29.426 1.00 16.48 135 GLY A O 1
ATOM 820 N N . GLY A 1 136 ? 4.714 54.469 28.979 1.00 13.96 136 GLY A N 1
ATOM 821 C CA . GLY A 1 136 ? 4.854 55.733 29.679 1.00 13.30 136 GLY A CA 1
ATOM 822 C C . GLY A 1 136 ? 4.980 55.698 31.191 1.00 13.46 136 GLY A C 1
ATOM 823 O O . GLY A 1 136 ? 4.927 56.747 31.831 1.00 14.97 136 GLY A O 1
ATOM 824 N N . VAL A 1 137 ? 5.154 54.519 31.773 1.00 14.11 137 VAL A N 1
ATOM 825 C CA . VAL A 1 137 ? 5.268 54.435 33.225 1.00 14.20 137 VAL A CA 1
ATOM 826 C C . VAL A 1 137 ? 6.610 54.952 33.715 1.00 14.25 137 VAL A C 1
ATOM 827 O O . VAL A 1 137 ? 7.551 55.104 32.938 1.00 13.96 137 VAL A O 1
ATOM 831 N N . THR A 1 138 ? 6.680 55.216 35.015 1.00 14.44 138 THR A N 1
ATOM 832 C CA . THR A 1 138 ? 7.893 55.700 35.662 1.00 14.93 138 THR A CA 1
ATOM 833 C C . THR A 1 138 ? 8.509 54.589 36.500 1.00 16.22 138 THR A C 1
ATOM 834 O O . THR A 1 138 ? 7.793 53.808 37.132 1.00 18.21 138 THR A O 1
ATOM 838 N N . ILE A 1 139 ? 9.833 54.500 36.484 1.00 14.61 139 ILE A N 1
ATOM 839 C CA . ILE A 1 139 ? 10.525 53.525 37.316 1.00 16.07 139 ILE A CA 1
ATOM 840 C C . ILE A 1 139 ? 11.727 54.227 37.918 1.00 15.13 139 ILE A C 1
ATOM 841 O O . ILE A 1 139 ? 12.182 55.251 37.407 1.00 15.24 139 ILE A O 1
ATOM 846 N N . GLY A 1 140 ? 12.221 53.689 39.024 1.00 14.90 140 GLY A N 1
ATOM 847 C CA . GLY A 1 140 ? 13.373 54.278 39.672 1.00 15.09 140 GLY A CA 1
ATOM 848 C C . GLY A 1 140 ? 13.641 53.566 40.974 1.00 15.76 140 GLY A C 1
ATOM 849 O O . GLY A 1 140 ? 12.755 52.908 41.521 1.00 17.29 140 GLY A O 1
ATOM 850 N N . THR A 1 141 ? 14.873 53.673 41.453 1.00 15.19 141 THR A N 1
ATOM 851 C CA . THR A 1 141 ? 15.249 53.056 42.715 1.00 16.22 141 THR A CA 1
ATOM 852 C C . THR A 1 141 ? 15.862 54.163 43.570 1.00 16.36 141 THR A C 1
ATOM 853 O O . THR A 1 141 ? 15.153 54.841 44.323 1.00 18.17 141 THR A O 1
ATOM 857 N N . SER A 1 142 ? 17.161 54.388 43.420 1.00 16.39 142 SER A N 1
ATOM 858 C CA . SER A 1 142 ? 17.835 55.420 44.197 1.00 16.13 142 SER A CA 1
ATOM 859 C C . SER A 1 142 ? 19.049 55.968 43.464 1.00 17.02 142 SER A C 1
ATOM 860 O O . SER A 1 142 ? 19.392 55.512 42.371 1.00 15.68 142 SER A O 1
ATOM 863 N N . CYS A 1 143 ? 19.695 56.950 44.080 1.00 16.42 143 CYS A N 1
ATOM 864 C CA . CYS A 1 143 ? 20.894 57.550 43.520 1.00 16.55 143 CYS A CA 1
ATOM 865 C C . CYS A 1 143 ? 21.683 58.144 44.679 1.00 17.04 143 CYS A C 1
ATOM 866 O O . CYS A 1 143 ? 21.739 59.361 44.856 1.00 17.55 143 CYS A O 1
ATOM 869 N N . PRO A 1 144 ? 22.295 57.275 45.496 1.00 18.39 144 PRO A N 1
ATOM 870 C CA . PRO A 1 144 ? 23.085 57.703 46.654 1.00 19.01 144 PRO A CA 1
ATOM 871 C C . PRO A 1 144 ? 24.284 58.550 46.267 1.00 19.57 144 PRO A C 1
ATOM 872 O O . PRO A 1 144 ? 24.912 58.327 45.233 1.00 20.00 144 PRO A O 1
ATOM 876 N N . ASN A 1 145 ? 24.599 59.520 47.115 1.00 18.65 145 ASN A N 1
ATOM 877 C CA . ASN A 1 145 ? 25.741 60.389 46.901 1.00 18.64 145 ASN A CA 1
ATOM 878 C C . ASN A 1 145 ? 27.003 59.561 47.098 1.00 16.16 145 ASN A C 1
ATOM 879 O O . ASN A 1 145 ? 27.046 58.671 47.953 1.00 17.38 145 ASN A O 1
ATOM 884 N N . ASP A 1 146 ? 28.016 59.835 46.289 1.00 14.66 146 ASP A N 1
ATOM 885 C CA . ASP A 1 146 ? 29.313 59.190 46.449 1.00 13.30 146 ASP A CA 1
ATOM 886 C C . ASP A 1 146 ? 29.378 57.662 46.372 1.00 13.86 146 ASP A C 1
ATOM 887 O O . ASP A 1 146 ? 30.281 57.056 46.944 1.00 13.16 146 ASP A O 1
ATOM 892 N N . SER A 1 147 ? 28.438 57.042 45.663 1.00 12.90 147 SER A N 1
ATOM 893 C CA . SER A 1 147 ? 28.425 55.591 45.504 1.00 14.07 147 SER A CA 1
ATOM 894 C C . SER A 1 147 ? 29.482 55.170 44.495 1.00 14.41 147 SER A C 1
ATOM 895 O O . SER A 1 147 ? 29.732 55.877 43.519 1.00 15.98 147 SER A O 1
ATOM 898 N N . ASP A 1 148 ? 30.087 54.009 44.725 1.00 14.54 148 ASP A N 1
ATOM 899 C CA . ASP A 1 148 ? 31.123 53.489 43.839 1.00 14.91 148 ASP A CA 1
ATOM 900 C C . ASP A 1 148 ? 30.546 52.507 42.828 1.00 16.78 148 ASP A C 1
ATOM 901 O O . ASP A 1 148 ? 31.220 52.128 41.869 1.00 17.43 148 ASP A O 1
ATOM 906 N N . LYS A 1 149 ? 29.304 52.093 43.047 1.00 16.29 149 LYS A N 1
ATOM 907 C CA . LYS A 1 149 ? 28.669 51.135 42.149 1.00 18.53 149 LYS A CA 1
ATOM 908 C C . LYS A 1 149 ? 27.160 51.140 42.306 1.00 17.66 149 LYS A C 1
ATOM 909 O O . LYS A 1 149 ? 26.643 50.982 43.411 1.00 17.90 149 LYS A O 1
ATOM 915 N N . GLN A 1 150 ? 26.460 51.332 41.194 1.00 16.69 150 GLN A N 1
ATOM 916 C CA . GLN A 1 150 ? 25.006 51.324 41.194 1.00 16.31 150 GLN A CA 1
ATOM 917 C C . GLN A 1 150 ? 24.550 50.309 40.153 1.00 15.70 150 GLN A C 1
ATOM 918 O O . GLN A 1 150 ? 25.306 49.953 39.252 1.00 17.24 150 GLN A O 1
ATOM 924 N N . LYS A 1 151 ? 23.319 49.834 40.296 1.00 16.24 151 LYS A N 1
ATOM 925 C CA . LYS A 1 151 ? 22.782 48.822 39.403 1.00 16.30 151 LYS A CA 1
ATOM 926 C C . LYS A 1 151 ? 21.928 49.387 38.284 1.00 14.04 151 LYS A C 1
ATOM 927 O O . LYS A 1 151 ? 21.294 50.429 38.440 1.00 14.99 151 LYS A O 1
ATOM 933 N N . PRO A 1 152 ? 21.910 48.703 37.132 1.00 14.47 152 PRO A N 1
ATOM 934 C CA . PRO A 1 152 ? 21.096 49.179 36.015 1.00 14.17 152 PRO A CA 1
ATOM 935 C C . PRO A 1 152 ? 19.630 48.952 36.372 1.00 14.00 152 PRO A C 1
ATOM 936 O O . PRO A 1 152 ? 19.299 47.997 37.087 1.00 13.49 152 PRO A O 1
ATOM 940 N N . LEU A 1 153 ? 18.762 49.837 35.903 1.00 13.00 153 LEU A N 1
ATOM 941 C CA . LEU A 1 153 ? 17.330 49.712 36.147 1.00 12.67 153 LEU A CA 1
ATOM 942 C C . LEU A 1 153 ? 16.719 48.726 35.157 1.00 13.31 153 LEU A C 1
ATOM 943 O O . LEU A 1 153 ? 15.783 47.996 35.484 1.00 14.07 153 LEU A O 1
ATOM 948 N N . ILE A 1 154 ? 17.244 48.732 33.937 1.00 11.42 154 ILE A N 1
ATOM 949 C CA . ILE A 1 154 ? 16.775 47.855 32.874 1.00 11.18 154 ILE A CA 1
ATOM 950 C C . ILE A 1 154 ? 17.988 47.331 32.131 1.00 10.64 154 ILE A C 1
ATOM 951 O O . ILE A 1 154 ? 18.928 48.087 31.862 1.00 10.68 154 ILE A O 1
ATOM 956 N N . ILE A 1 155 ? 17.970 46.043 31.807 1.00 10.56 155 ILE A N 1
ATOM 957 C CA . ILE A 1 155 ? 19.047 45.410 31.062 1.00 10.58 155 ILE A CA 1
ATOM 958 C C . ILE A 1 155 ? 18.458 44.883 29.762 1.00 11.08 155 ILE A C 1
ATOM 959 O O . ILE A 1 155 ? 17.457 44.153 29.764 1.00 11.65 155 ILE A O 1
ATOM 964 N N . LEU A 1 156 ? 19.080 45.258 28.655 1.00 10.40 156 LEU A N 1
ATOM 965 C CA . LEU A 1 156 ? 18.623 44.835 27.345 1.00 10.37 156 LEU A CA 1
ATOM 966 C C . LEU A 1 156 ? 19.658 43.903 26.721 1.00 11.11 156 LEU A C 1
ATOM 967 O O . LEU A 1 156 ? 20.859 44.167 26.767 1.00 10.41 156 LEU A O 1
ATOM 972 N N . LYS A 1 157 ? 19.190 42.796 26.156 1.00 11.17 157 LYS A N 1
ATOM 973 C CA . LYS A 1 157 ? 20.070 41.855 25.473 1.00 12.76 157 LYS A CA 1
ATOM 974 C C . LYS A 1 157 ? 19.427 41.681 24.102 1.00 12.65 157 LYS A C 1
ATOM 975 O O . LYS A 1 157 ? 18.462 40.930 23.954 1.00 13.45 157 LYS A O 1
ATOM 981 N N . ASN A 1 158 ? 19.953 42.407 23.116 1.00 11.87 158 ASN A N 1
ATOM 982 C CA . ASN A 1 158 ? 19.419 42.405 21.748 1.00 12.18 158 ASN A CA 1
ATOM 983 C C . ASN A 1 158 ? 17.926 42.693 21.856 1.00 12.49 158 ASN A C 1
ATOM 984 O O . ASN A 1 158 ? 17.094 42.034 21.230 1.00 13.59 158 ASN A O 1
ATOM 989 N N . ALA A 1 159 ? 17.599 43.710 22.644 1.00 11.07 159 ALA A N 1
ATOM 990 C CA . ALA A 1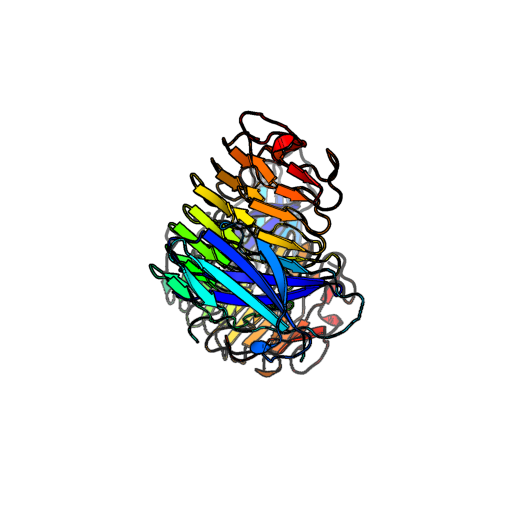 159 ? 16.215 44.076 22.895 1.00 11.35 159 ALA A CA 1
ATOM 991 C C . ALA A 1 159 ? 15.952 45.572 22.809 1.00 11.29 159 ALA A C 1
ATOM 992 O O . ALA A 1 159 ? 16.875 46.390 22.827 1.00 11.78 159 ALA A O 1
ATOM 994 N N . THR A 1 160 ? 14.674 45.915 22.732 1.00 12.11 160 THR A N 1
ATOM 995 C CA . THR A 1 160 ? 14.247 47.303 22.641 1.00 10.89 160 THR A CA 1
ATOM 996 C C . THR A 1 160 ? 13.286 47.645 23.765 1.00 11.45 160 THR A C 1
ATOM 997 O O . THR A 1 160 ? 12.430 46.838 24.128 1.00 12.12 160 THR A O 1
ATOM 1001 N N . VAL A 1 161 ? 13.443 48.831 24.339 1.00 10.98 161 VAL A N 1
ATOM 1002 C CA . VAL A 1 161 ? 12.525 49.295 25.360 1.00 10.94 161 VAL A CA 1
ATOM 1003 C C . VAL A 1 161 ? 12.042 50.667 24.895 1.00 10.47 161 VAL A C 1
ATOM 1004 O O . VAL A 1 161 ? 12.819 51.453 24.341 1.00 11.21 161 VAL A O 1
ATOM 1008 N N . LYS A 1 162 ? 10.756 50.941 25.057 1.00 10.09 162 LYS A N 1
ATOM 1009 C CA . LYS A 1 162 ? 10.248 52.243 24.647 1.00 10.48 162 LYS A CA 1
ATOM 1010 C C . LYS A 1 162 ? 9.205 52.813 25.579 1.00 10.55 162 LYS A C 1
ATOM 1011 O O . LYS A 1 162 ? 8.539 52.076 26.310 1.00 10.76 162 LYS A O 1
ATOM 1017 N N . ASN A 1 163 ? 9.104 54.141 25.568 1.00 9.08 163 ASN A N 1
ATOM 1018 C CA . ASN A 1 163 ? 8.133 54.890 26.361 1.00 8.84 163 ASN A CA 1
ATOM 1019 C C . ASN A 1 163 ? 8.297 54.630 27.851 1.00 9.63 163 ASN A C 1
ATOM 1020 O O . ASN A 1 163 ? 7.426 54.048 28.497 1.00 11.14 163 ASN A O 1
ATOM 1025 N N . LEU A 1 164 ? 9.412 55.087 28.403 1.00 9.34 164 LEU A N 1
ATOM 1026 C CA . LEU A 1 164 ? 9.701 54.867 29.811 1.00 10.44 164 LEU A CA 1
ATOM 1027 C C . LEU A 1 164 ? 10.265 56.128 30.426 1.00 10.58 164 LEU A C 1
ATOM 1028 O O . LEU A 1 164 ? 11.003 56.856 29.774 1.00 10.10 164 LEU A O 1
ATOM 1033 N N . ARG A 1 165 ? 9.910 56.383 31.681 1.00 10.30 165 ARG A N 1
ATOM 1034 C CA . ARG A 1 165 ? 10.414 57.543 32.395 1.00 10.20 165 ARG A CA 1
ATOM 1035 C C . ARG A 1 165 ? 11.211 57.046 33.587 1.00 11.87 165 ARG A C 1
ATOM 1036 O O . ARG A 1 165 ? 10.783 56.140 34.302 1.00 12.43 165 ARG A O 1
ATOM 1044 N N A ILE A 1 166 ? 12.384 57.638 33.776 0.50 11.38 166 ILE A N 1
ATOM 1045 N N B ILE A 1 166 ? 12.386 57.625 33.788 0.50 11.23 166 ILE A N 1
ATOM 1046 C CA A ILE A 1 166 ? 13.264 57.297 34.884 0.50 11.51 166 ILE A CA 1
ATOM 1047 C CA B ILE A 1 166 ? 13.236 57.253 34.909 0.50 11.36 166 ILE A CA 1
ATOM 1048 C C A ILE A 1 166 ? 13.156 58.444 35.883 0.50 12.76 166 ILE A C 1
ATOM 1049 C C B ILE A 1 166 ? 13.200 58.417 35.891 0.50 12.69 166 ILE A C 1
ATOM 1050 O O A ILE A 1 166 ? 13.413 59.599 35.540 0.50 12.55 166 ILE A O 1
ATOM 1051 O O B ILE A 1 166 ? 13.550 59.547 35.548 0.50 12.60 166 ILE A O 1
ATOM 1060 N N . SER A 1 167 ? 12.764 58.128 37.114 1.00 13.04 167 SER A N 1
ATOM 1061 C CA . SER A 1 167 ? 12.608 59.150 38.150 1.00 13.40 167 SER A CA 1
ATOM 1062 C C . SER A 1 167 ? 13.852 59.961 38.485 1.00 12.49 167 SER A C 1
ATOM 1063 O O . SER A 1 167 ? 14.973 59.471 38.393 1.00 13.86 167 SER A O 1
ATOM 1066 N N . ALA A 1 168 ? 13.637 61.212 38.878 1.00 14.53 168 ALA A N 1
ATOM 1067 C CA . ALA A 1 168 ? 14.739 62.107 39.206 1.00 14.56 168 ALA A CA 1
ATOM 1068 C C . ALA A 1 168 ? 15.618 61.613 40.345 1.00 15.18 168 ALA A C 1
ATOM 1069 O O . ALA A 1 168 ? 16.829 61.808 40.321 1.00 15.09 168 ALA A O 1
ATOM 1071 N N . SER A 1 169 ? 15.015 60.966 41.336 1.00 15.55 169 SER A N 1
ATOM 1072 C CA . SER A 1 169 ? 15.772 60.496 42.490 1.00 14.89 169 SER A CA 1
ATOM 1073 C C . SER A 1 169 ? 16.179 59.030 42.451 1.00 15.28 169 SER A C 1
ATOM 1074 O O . SER A 1 169 ? 16.837 58.547 43.369 1.00 17.10 169 SER A O 1
ATOM 1077 N N . GLY A 1 170 ? 15.807 58.322 41.391 1.00 14.44 170 GLY A N 1
ATOM 1078 C CA . GLY A 1 170 ? 16.136 56.909 41.327 1.00 13.71 170 GLY A CA 1
ATOM 1079 C C . GLY A 1 170 ? 16.756 56.407 40.042 1.00 12.58 170 GLY A C 1
ATOM 1080 O O . GLY A 1 170 ? 16.527 55.261 39.652 1.00 12.20 170 GLY A O 1
ATOM 1081 N N . GLY A 1 171 ? 17.580 57.244 39.418 1.00 12.41 171 GLY A N 1
ATOM 1082 C CA . GLY A 1 171 ? 18.203 56.873 38.158 1.00 12.05 171 GLY A CA 1
ATOM 1083 C C . GLY A 1 171 ? 19.250 55.775 38.187 1.00 12.45 171 GLY A C 1
ATOM 1084 O O . GLY A 1 171 ? 19.571 55.207 37.138 1.00 11.51 171 GLY A O 1
ATOM 1085 N N . ALA A 1 172 ? 19.784 55.476 39.371 1.00 11.37 172 ALA A N 1
ATOM 1086 C CA . ALA A 1 172 ? 20.809 54.444 39.549 1.00 11.12 172 ALA A CA 1
ATOM 1087 C C . ALA A 1 172 ? 21.801 54.390 38.387 1.00 10.98 172 ALA A C 1
ATOM 1088 O O . ALA A 1 172 ? 22.438 55.401 38.076 1.00 10.68 172 ALA A O 1
ATOM 1090 N N . ASP A 1 173 ? 21.954 53.233 37.746 1.00 10.29 173 ASP A N 1
ATOM 1091 C CA . ASP A 1 173 ? 22.879 53.149 36.617 1.00 10.37 173 ASP A CA 1
ATOM 1092 C C . ASP A 1 173 ? 22.161 53.050 35.267 1.00 10.04 173 ASP A C 1
ATOM 1093 O O . ASP A 1 173 ? 22.618 52.370 34.345 1.00 11.21 173 ASP A O 1
ATOM 1098 N N . GLY A 1 174 ? 21.012 53.707 35.180 1.00 9.91 174 GLY A N 1
ATOM 1099 C CA . GLY A 1 174 ? 20.278 53.753 33.926 1.00 9.75 174 GLY A CA 1
ATOM 1100 C C . GLY A 1 174 ? 19.937 52.461 33.217 1.00 9.55 174 GLY A C 1
ATOM 1101 O O . GLY A 1 174 ? 19.527 51.484 33.839 1.00 11.29 174 GLY A O 1
ATOM 1102 N N . ILE A 1 175 ? 20.101 52.468 31.898 1.00 9.40 175 ILE A N 1
ATOM 1103 C CA . ILE A 1 175 ? 19.766 51.318 31.062 1.00 9.36 175 ILE A CA 1
ATOM 1104 C C . ILE A 1 175 ? 20.993 50.716 30.396 1.00 9.47 175 ILE A C 1
ATOM 1105 O O . ILE A 1 175 ? 21.760 51.426 29.758 1.00 10.49 175 ILE A O 1
ATOM 1110 N N . HIS A 1 176 ? 21.176 49.405 30.542 1.00 9.86 176 HIS A N 1
ATOM 1111 C CA . HIS A 1 176 ? 22.309 48.716 29.934 1.00 9.89 176 HIS A CA 1
ATOM 1112 C C . HIS A 1 176 ? 21.954 47.956 28.671 1.00 9.71 176 HIS A C 1
ATOM 1113 O O . HIS A 1 176 ? 20.916 47.295 28.622 1.00 10.58 176 HIS A O 1
ATOM 1120 N N . CYS A 1 177 ? 22.796 48.074 27.651 1.00 9.22 177 CYS A N 1
ATOM 1121 C CA . CYS A 1 177 ? 22.642 47.250 26.464 1.00 8.93 177 CYS A CA 1
ATOM 1122 C C . CYS A 1 177 ? 23.800 46.279 26.700 1.00 8.92 177 CYS A C 1
ATOM 1123 O O . CYS A 1 177 ? 24.963 46.616 26.475 1.00 9.67 177 CYS A O 1
ATOM 1126 N N . ASP A 1 178 ? 23.494 45.075 27.172 1.00 9.79 178 ASP A N 1
ATOM 1127 C CA . ASP A 1 178 ? 24.560 44.130 27.481 1.00 11.43 178 ASP A CA 1
ATOM 1128 C C . ASP A 1 178 ? 24.946 43.078 26.449 1.00 11.89 178 ASP A C 1
ATOM 1129 O O . ASP A 1 178 ? 25.842 42.262 26.683 1.00 13.15 178 ASP A O 1
ATOM 1134 N N A SER A 1 179 ? 24.279 43.097 25.302 0.50 11.86 179 SER A N 1
ATOM 1135 N N B SER A 1 179 ? 24.267 43.100 25.309 0.50 12.35 179 SER A N 1
ATOM 1136 C CA A SER A 1 179 ? 24.603 42.177 24.223 0.50 11.71 179 SER A CA 1
ATOM 1137 C CA B SER A 1 179 ? 24.556 42.162 24.238 0.50 12.74 179 SER A CA 1
ATOM 1138 C C A SER A 1 179 ? 23.770 42.523 23.006 0.50 12.16 179 SER A C 1
ATOM 1139 C C B SER A 1 179 ? 23.755 42.523 23.000 0.50 12.72 179 SER A C 1
ATOM 1140 O O A SER A 1 179 ? 22.676 43.073 23.126 0.50 11.88 179 SER A O 1
ATOM 1141 O O B SER A 1 179 ? 22.665 43.086 23.102 0.50 12.48 179 SER A O 1
ATOM 1146 N N . GLY A 1 180 ? 24.314 42.221 21.835 1.00 11.47 180 GLY A N 1
ATOM 1147 C CA . GLY A 1 180 ? 23.614 42.478 20.596 1.00 10.62 180 GLY A CA 1
ATOM 1148 C C . GLY A 1 180 ? 23.198 43.898 20.299 1.00 12.41 180 GLY A C 1
ATOM 1149 O O . GLY A 1 180 ? 23.876 44.856 20.663 1.00 12.90 180 GLY A O 1
ATOM 1150 N N . ASN A 1 181 ? 22.062 44.021 19.627 1.00 11.58 181 ASN A N 1
ATOM 1151 C CA . ASN A 1 181 ? 21.550 45.317 19.215 1.00 11.45 181 ASN A CA 1
ATOM 1152 C C . ASN A 1 181 ? 20.367 45.753 20.032 1.00 12.43 181 ASN A C 1
ATOM 1153 O O . ASN A 1 181 ? 19.311 45.112 20.020 1.00 15.36 181 ASN A O 1
ATOM 1158 N N . CYS A 1 182 ? 20.545 46.862 20.735 1.00 10.82 182 CYS A N 1
ATOM 1159 C CA . CYS A 1 182 ? 19.503 47.381 21.586 1.00 11.08 182 CYS A CA 1
ATOM 1160 C C . CYS A 1 182 ? 19.051 48.758 21.149 1.00 9.28 182 CYS A C 1
ATOM 1161 O O . CYS A 1 182 ? 19.839 49.560 20.644 1.00 10.19 182 CYS A O 1
ATOM 1164 N N . THR A 1 183 ? 17.773 49.019 21.349 1.00 9.20 183 THR A N 1
ATOM 1165 C CA . THR A 1 183 ? 17.211 50.315 21.028 1.00 9.49 183 THR A CA 1
ATOM 1166 C C . THR A 1 183 ? 16.500 50.850 22.264 1.00 10.52 183 THR A C 1
ATOM 1167 O O . THR A 1 183 ? 15.742 50.138 22.931 1.00 10.68 183 THR A O 1
ATOM 1171 N N . ILE A 1 184 ? 16.795 52.105 22.585 1.00 8.84 184 ILE A N 1
ATOM 1172 C CA . ILE A 1 184 ? 16.218 52.798 23.731 1.00 8.96 184 ILE A CA 1
ATOM 1173 C C . ILE A 1 184 ? 15.440 53.923 23.060 1.00 8.25 184 ILE A C 1
ATOM 1174 O O . ILE A 1 184 ? 15.998 54.934 22.631 1.00 8.57 184 ILE A O 1
ATOM 1179 N N . GLU A 1 185 ? 14.132 53.714 22.972 1.00 8.77 185 GLU A N 1
ATOM 1180 C CA . GLU A 1 185 ? 13.235 54.591 22.236 1.00 8.97 185 GLU A CA 1
ATOM 1181 C C . GLU A 1 185 ? 12.256 55.369 23.097 1.00 9.39 185 GLU A C 1
ATOM 1182 O O . GLU A 1 185 ? 11.464 54.792 23.828 1.00 9.61 185 GLU A O 1
ATOM 1188 N N . ASN A 1 186 ? 12.302 56.687 22.981 1.00 7.51 186 ASN A N 1
ATOM 1189 C CA . ASN A 1 186 ? 11.446 57.567 23.764 1.00 7.88 186 ASN A CA 1
ATOM 1190 C C . ASN A 1 186 ? 11.512 57.306 25.263 1.00 8.29 186 ASN A C 1
ATOM 1191 O O . ASN A 1 186 ? 10.513 56.977 25.903 1.00 8.74 186 ASN A O 1
ATOM 1196 N N . VAL A 1 187 ? 12.708 57.455 25.813 1.00 7.71 187 VAL A N 1
ATOM 1197 C CA . VAL A 1 187 ? 12.904 57.292 27.243 1.00 8.42 187 VAL A CA 1
ATOM 1198 C C . VAL A 1 187 ? 13.208 58.685 27.784 1.00 9.40 187 VAL A C 1
ATOM 1199 O O . VAL A 1 187 ? 13.872 59.489 27.126 1.00 9.47 187 VAL A O 1
ATOM 1203 N N . ILE A 1 188 ? 12.678 58.975 28.966 1.00 9.75 188 ILE A N 1
ATOM 1204 C CA . ILE A 1 188 ? 12.882 60.272 29.598 1.00 9.15 188 ILE A CA 1
ATOM 1205 C C . ILE A 1 188 ? 13.588 60.058 30.924 1.00 9.14 188 ILE A C 1
ATOM 1206 O O . ILE A 1 188 ? 13.117 59.289 31.756 1.00 10.64 188 ILE A O 1
ATOM 1211 N N . TRP A 1 189 ? 14.737 60.706 31.089 1.00 8.40 189 TRP A N 1
ATOM 1212 C CA . TRP A 1 189 ? 15.501 60.617 32.340 1.00 8.59 189 TRP A CA 1
ATOM 1213 C C . TRP A 1 189 ? 15.275 61.951 33.047 1.00 10.25 189 TRP A C 1
ATOM 1214 O O . TRP A 1 189 ? 15.732 62.989 32.573 1.00 11.15 189 TRP A O 1
ATOM 1225 N N . GLU A 1 190 ? 14.580 61.930 34.181 1.00 10.81 190 GLU A N 1
ATOM 1226 C CA . GLU A 1 190 ? 14.284 63.170 34.906 1.00 11.22 190 GLU A CA 1
ATOM 1227 C C . GLU A 1 190 ? 15.502 63.846 35.555 1.00 12.94 190 GLU A C 1
ATOM 1228 O O . GLU A 1 190 ? 15.510 65.064 35.765 1.00 13.04 190 GLU A O 1
ATOM 1234 N N . ASP A 1 191 ? 16.526 63.056 35.860 1.00 12.33 191 ASP A N 1
ATOM 1235 C CA . ASP A 1 191 ? 17.787 63.552 36.415 1.00 12.11 191 ASP A CA 1
ATOM 1236 C C . ASP A 1 191 ? 18.737 62.368 36.362 1.00 12.46 191 ASP A C 1
ATOM 1237 O O . ASP A 1 191 ? 18.727 61.514 37.245 1.00 12.87 191 ASP A O 1
ATOM 1242 N N . ILE A 1 192 ? 19.548 62.311 35.313 1.00 10.98 192 ILE A N 1
ATOM 1243 C CA . ILE A 1 192 ? 20.493 61.223 35.144 1.00 10.91 192 ILE A CA 1
ATOM 1244 C C . ILE A 1 192 ? 21.289 61.011 36.423 1.00 10.62 192 ILE A C 1
ATOM 1245 O O . ILE A 1 192 ? 21.759 61.980 37.023 1.00 11.08 192 ILE A O 1
ATOM 1250 N N . CYS A 1 193 ? 21.428 59.757 36.841 1.00 10.53 193 CYS A N 1
ATOM 1251 C CA . CYS A 1 193 ? 22.202 59.446 38.034 1.00 11.18 193 CYS A CA 1
ATOM 1252 C C . CYS A 1 193 ? 23.653 59.194 37.590 1.00 11.04 193 CYS A C 1
ATOM 1253 O O . CYS A 1 193 ? 24.366 60.149 37.277 1.00 12.13 193 CYS A O 1
ATOM 1256 N N . GLU A 1 194 ? 24.100 57.942 37.521 1.00 11.56 194 GLU A N 1
ATOM 1257 C CA . GLU A 1 194 ? 25.484 57.680 37.100 1.00 12.09 194 GLU A CA 1
ATOM 1258 C C . GLU A 1 194 ? 25.671 58.067 35.635 1.00 10.95 194 GLU A C 1
ATOM 1259 O O . GLU A 1 194 ? 26.643 58.724 35.256 1.00 12.60 194 GLU A O 1
ATOM 1265 N N . ASP A 1 195 ? 24.727 57.627 34.815 1.00 10.82 195 ASP A N 1
ATOM 1266 C CA . ASP A 1 195 ? 24.705 57.916 33.387 1.00 9.14 195 ASP A CA 1
ATOM 1267 C C . ASP A 1 195 ? 23.341 57.453 32.911 1.00 9.25 195 ASP A C 1
ATOM 1268 O O . ASP A 1 195 ? 22.606 56.832 33.672 1.00 10.98 195 ASP A O 1
ATOM 1273 N N . ALA A 1 196 ? 22.993 57.753 31.664 1.00 8.50 196 ALA A N 1
ATOM 1274 C CA . ALA A 1 196 ? 21.679 57.384 31.128 1.00 9.03 196 ALA A CA 1
ATOM 1275 C C . ALA A 1 196 ? 21.595 55.970 30.547 1.00 8.11 196 ALA A C 1
ATOM 1276 O O . ALA A 1 196 ? 20.655 55.219 30.849 1.00 8.05 196 ALA A O 1
ATOM 1278 N N . ALA A 1 197 ? 22.556 55.620 29.698 1.00 8.41 197 ALA A N 1
ATOM 1279 C CA . ALA A 1 197 ? 22.594 54.305 29.063 1.00 8.51 197 ALA A CA 1
ATOM 1280 C C . ALA A 1 197 ? 24.040 53.900 28.866 1.00 9.16 197 ALA A C 1
ATOM 1281 O O . ALA A 1 197 ? 24.918 54.750 28.689 1.00 8.92 197 ALA A O 1
ATOM 1283 N N . THR A 1 198 ? 24.275 52.593 28.877 1.00 8.18 198 THR A N 1
ATOM 1284 C CA . THR A 1 198 ? 25.612 52.024 28.756 1.00 8.31 198 THR A CA 1
ATOM 1285 C C . THR A 1 198 ? 25.664 50.983 27.653 1.00 8.50 198 THR A C 1
ATOM 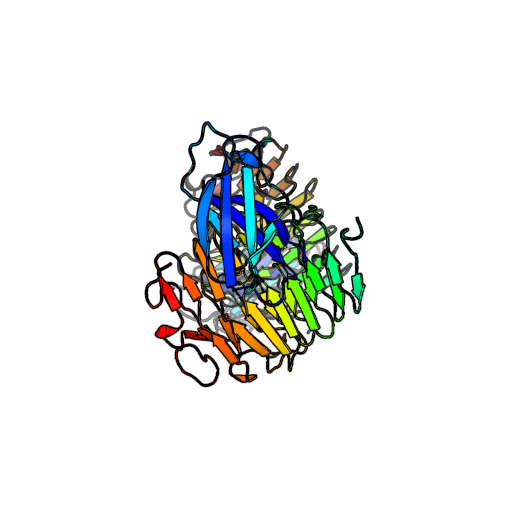1286 O O . THR A 1 198 ? 24.878 50.036 27.643 1.00 9.12 198 THR A O 1
ATOM 1290 N N . ASN A 1 199 ? 26.591 51.163 26.722 1.00 8.26 199 ASN A N 1
ATOM 1291 C CA . ASN A 1 199 ? 26.750 50.228 25.633 1.00 7.97 199 ASN A CA 1
ATOM 1292 C C . ASN A 1 199 ? 27.812 49.185 25.967 1.00 8.71 199 ASN A C 1
ATOM 1293 O O . ASN A 1 199 ? 29.016 49.451 25.917 1.00 9.63 199 ASN A O 1
ATOM 1298 N N . ASN A 1 200 ? 27.336 48.005 26.351 1.00 9.17 200 ASN A N 1
ATOM 1299 C CA . ASN A 1 200 ? 28.185 46.849 26.642 1.00 10.31 200 ASN A CA 1
ATOM 1300 C C . ASN A 1 200 ? 27.819 45.791 25.593 1.00 10.81 200 ASN A C 1
ATOM 1301 O O . ASN A 1 200 ? 28.114 44.608 25.772 1.00 12.79 200 ASN A O 1
ATOM 1306 N N . GLY A 1 201 ? 27.178 46.224 24.505 1.00 9.88 201 GLY A N 1
ATOM 1307 C CA . GLY A 1 201 ? 26.747 45.312 23.454 1.00 10.93 201 GLY A CA 1
ATOM 1308 C C . GLY A 1 201 ? 27.344 45.585 22.088 1.00 10.18 201 GLY A C 1
ATOM 1309 O O . GLY A 1 201 ? 28.468 46.055 21.991 1.00 11.24 201 GLY A O 1
ATOM 1310 N N . LYS A 1 202 ? 26.594 45.288 21.025 1.00 11.50 202 LYS A N 1
ATOM 1311 C CA . LYS A 1 202 ? 27.084 45.491 19.664 1.00 11.54 202 LYS A CA 1
ATOM 1312 C C . LYS A 1 202 ? 26.694 46.857 19.110 1.00 11.08 202 LYS A C 1
ATOM 1313 O O . LYS A 1 202 ? 27.562 47.612 18.664 1.00 13.03 202 LYS A O 1
ATOM 1319 N N . THR A 1 203 ? 25.399 47.157 19.098 1.00 10.49 203 THR A N 1
ATOM 1320 C CA . THR A 1 203 ? 24.924 48.464 18.647 1.00 10.42 203 THR A CA 1
ATOM 1321 C C . THR A 1 203 ? 23.826 48.922 19.589 1.00 10.78 203 THR A C 1
ATOM 1322 O O . THR A 1 203 ? 22.837 48.216 19.783 1.00 13.04 203 THR A O 1
ATOM 1326 N N . MET A 1 204 ? 24.013 50.093 20.190 1.00 8.83 204 MET A N 1
ATOM 1327 C CA . MET A 1 204 ? 23.014 50.667 21.089 1.00 8.91 204 MET A CA 1
ATOM 1328 C C . MET A 1 204 ? 22.492 51.938 20.410 1.00 7.92 204 MET A C 1
ATOM 1329 O O . MET A 1 204 ? 23.249 52.874 20.154 1.00 8.90 204 MET A O 1
ATOM 1334 N N . THR A 1 205 ? 21.200 51.955 20.107 1.00 8.05 205 THR A N 1
ATOM 1335 C CA . THR A 1 205 ? 20.587 53.084 19.419 1.00 8.46 205 THR A CA 1
ATOM 1336 C C . THR A 1 205 ? 19.616 53.843 20.306 1.00 8.53 205 THR A C 1
ATOM 1337 O O . THR A 1 205 ? 18.717 53.240 20.895 1.00 10.33 205 THR A O 1
ATOM 1341 N N . ILE A 1 206 ? 19.815 55.158 20.414 1.00 7.76 206 ILE A N 1
ATOM 1342 C CA . ILE A 1 206 ? 18.937 56.031 21.190 1.00 7.72 206 ILE A CA 1
ATOM 1343 C C . ILE A 1 206 ? 18.062 56.716 20.139 1.00 7.77 206 ILE A C 1
ATOM 1344 O O . ILE A 1 206 ? 18.583 57.400 19.252 1.00 8.70 206 ILE A O 1
ATOM 1349 N N . VAL A 1 207 ? 16.749 56.517 20.230 1.00 7.41 207 VAL A N 1
ATOM 1350 C CA . VAL A 1 207 ? 15.789 57.093 19.276 1.00 7.51 207 VAL A CA 1
ATOM 1351 C C . VAL A 1 207 ? 14.906 58.074 20.031 1.00 7.25 207 VAL A C 1
ATOM 1352 O O . VAL A 1 207 ? 13.976 57.680 20.743 1.00 7.65 207 VAL A O 1
ATOM 1356 N N . GLY A 1 208 ? 15.194 59.361 19.863 1.00 7.82 208 GLY A N 1
ATOM 1357 C CA . GLY A 1 208 ? 14.445 60.360 20.594 1.00 7.93 208 GLY A CA 1
ATOM 1358 C C . GLY A 1 208 ? 14.788 60.273 22.073 1.00 6.82 208 GLY A C 1
ATOM 1359 O O . GLY A 1 208 ? 15.884 59.843 22.452 1.00 8.39 208 GLY A O 1
ATOM 1360 N N . GLY A 1 209 ? 13.848 60.706 22.905 1.00 7.03 209 GLY A N 1
ATOM 1361 C CA . GLY A 1 209 ? 14.064 60.698 24.342 1.00 7.46 209 GLY A CA 1
ATOM 1362 C C . GLY A 1 209 ? 14.489 62.079 24.819 1.00 8.10 209 GLY A C 1
ATOM 1363 O O . GLY A 1 209 ? 14.936 62.914 24.029 1.00 8.45 209 GLY A O 1
ATOM 1364 N N . ILE A 1 210 ? 14.355 62.314 26.120 1.00 8.63 210 ILE A N 1
ATOM 1365 C CA . ILE A 1 210 ? 14.725 63.590 26.731 1.00 9.31 210 ILE A CA 1
ATOM 1366 C C . ILE A 1 210 ? 15.520 63.239 27.980 1.00 8.91 210 ILE A C 1
ATOM 1367 O O . ILE A 1 210 ? 15.024 62.502 28.824 1.00 10.37 210 ILE A O 1
ATOM 1372 N N . ALA A 1 211 ? 16.750 63.737 28.089 1.00 8.41 211 ALA A N 1
ATOM 1373 C CA . ALA A 1 211 ? 17.570 63.439 29.256 1.00 9.56 211 ALA A CA 1
ATOM 1374 C C . ALA A 1 211 ? 17.983 64.712 29.981 1.00 8.93 211 ALA A C 1
ATOM 1375 O O . ALA A 1 211 ? 18.697 65.552 29.443 1.00 8.60 211 ALA A O 1
ATOM 1377 N N . HIS A 1 212 ? 17.537 64.828 31.221 1.00 9.89 212 HIS A N 1
ATOM 1378 C CA . HIS A 1 212 ? 17.843 65.984 32.029 1.00 10.25 212 HIS A CA 1
ATOM 1379 C C . HIS A 1 212 ? 18.961 65.696 33.018 1.00 10.43 212 HIS A C 1
ATOM 1380 O O . HIS A 1 212 ? 19.111 64.580 33.500 1.00 11.19 212 HIS A O 1
ATOM 1387 N N . ASN A 1 213 ? 19.783 66.701 33.274 1.00 11.16 213 ASN A N 1
ATOM 1388 C CA . ASN A 1 213 ? 20.788 66.567 34.314 1.00 10.99 213 ASN A CA 1
ATOM 1389 C C . ASN A 1 213 ? 20.927 67.961 34.893 1.00 11.41 213 ASN A C 1
ATOM 1390 O O . ASN A 1 213 ? 20.544 68.938 34.260 1.00 11.93 213 ASN A O 1
ATOM 1395 N N . ALA A 1 214 ? 21.445 68.062 36.105 1.00 12.65 214 ALA A N 1
ATOM 1396 C CA . ALA A 1 214 ? 21.561 69.377 36.713 1.00 14.72 214 ALA A CA 1
ATOM 1397 C C . ALA A 1 214 ? 22.755 69.484 37.625 1.00 14.82 214 ALA A C 1
ATOM 1398 O O . ALA A 1 214 ? 23.162 68.510 38.255 1.00 13.79 214 ALA A O 1
ATOM 1400 N N . LYS A 1 215 ? 23.322 70.682 37.686 1.00 15.28 215 LYS A N 1
ATOM 1401 C CA . LYS A 1 215 ? 24.440 70.910 38.576 1.00 17.16 215 LYS A CA 1
ATOM 1402 C C . LYS A 1 215 ? 23.839 70.787 39.971 1.00 17.75 215 LYS A C 1
ATOM 1403 O O . LYS A 1 215 ? 22.747 71.304 40.234 1.00 18.40 215 LYS A O 1
ATOM 1409 N N . ASP A 1 216 ? 24.540 70.075 40.845 1.00 18.67 216 ASP A N 1
ATOM 1410 C CA . ASP A 1 216 ? 24.099 69.863 42.218 1.00 19.83 216 ASP A CA 1
ATOM 1411 C C . ASP A 1 216 ? 22.891 68.922 42.298 1.00 19.18 216 ASP A C 1
ATOM 1412 O O . ASP A 1 216 ? 22.227 68.840 43.325 1.00 18.34 216 ASP A O 1
ATOM 1417 N N . GLY A 1 217 ? 22.612 68.202 41.211 1.00 17.63 217 GLY A N 1
ATOM 1418 C CA . GLY A 1 217 ? 21.494 67.271 41.211 1.00 17.42 217 GLY A CA 1
ATOM 1419 C C . GLY A 1 217 ? 21.866 65.885 41.719 1.00 16.72 217 GLY A C 1
ATOM 1420 O O . GLY A 1 217 ? 22.936 65.686 42.298 1.00 16.41 217 GLY A O 1
ATOM 1421 N N . TYR A 1 218 ? 20.985 64.911 41.506 1.00 16.11 218 TYR A N 1
ATOM 1422 C CA . TYR A 1 218 ? 21.254 63.550 41.959 1.00 16.66 218 TYR A CA 1
ATOM 1423 C C . TYR A 1 218 ? 22.422 62.953 41.200 1.00 16.88 218 TYR A C 1
ATOM 1424 O O . TYR A 1 218 ? 22.493 63.075 39.977 1.00 15.13 218 TYR A O 1
ATOM 1433 N N . GLY A 1 219 ? 23.330 62.303 41.921 1.00 16.36 219 GLY A N 1
ATOM 1434 C CA . GLY A 1 219 ? 24.482 61.700 41.284 1.00 18.06 219 GLY A CA 1
ATOM 1435 C C . GLY A 1 219 ? 25.710 62.590 41.249 1.00 17.14 219 GLY A C 1
ATOM 1436 O O . GLY A 1 219 ? 26.761 62.172 40.769 1.00 19.10 219 GLY A O 1
ATOM 1437 N N . GLY A 1 220 ? 25.580 63.817 41.743 1.00 17.63 220 GLY A N 1
ATOM 1438 C CA . GLY A 1 220 ? 26.715 64.727 41.762 1.00 18.21 220 GLY A CA 1
ATOM 1439 C C . GLY A 1 220 ? 26.876 65.551 40.499 1.00 16.78 220 GLY A C 1
ATOM 1440 O O . GLY A 1 220 ? 25.925 65.741 39.744 1.00 18.17 220 GLY A O 1
ATOM 1441 N N . LYS A 1 221 ? 28.087 66.047 40.270 1.00 15.88 221 LYS A N 1
ATOM 1442 C CA . LYS A 1 221 ? 28.364 66.857 39.095 1.00 14.63 221 LYS A CA 1
ATOM 1443 C C . LYS A 1 221 ? 28.076 66.082 37.813 1.00 13.60 221 LYS A C 1
ATOM 1444 O O . LYS A 1 221 ? 28.556 64.964 37.634 1.00 13.56 221 LYS A O 1
ATOM 1450 N N . PRO A 1 222 ? 27.292 66.678 36.899 1.00 12.99 222 PRO A N 1
ATOM 1451 C CA . PRO A 1 222 ? 26.951 66.019 35.635 1.00 12.52 222 PRO A CA 1
ATOM 1452 C C . PRO A 1 222 ? 28.178 65.507 34.900 1.00 13.05 222 PRO A C 1
ATOM 1453 O O . PRO A 1 222 ? 29.168 66.222 34.737 1.00 12.76 222 PRO A O 1
ATOM 1457 N N . ASP A 1 223 ? 28.105 64.257 34.462 1.00 12.82 223 ASP A N 1
ATOM 1458 C CA . ASP A 1 223 ? 29.196 63.629 33.737 1.00 12.20 223 ASP A CA 1
ATOM 1459 C C . ASP A 1 223 ? 28.626 63.145 32.407 1.00 11.78 223 ASP A C 1
ATOM 1460 O O . ASP A 1 223 ? 27.874 63.868 31.761 1.00 11.49 223 ASP A O 1
ATOM 1465 N N . LYS A 1 224 ? 28.948 61.928 31.995 1.00 11.66 224 LYS A N 1
ATOM 1466 C CA . LYS A 1 224 ? 28.453 61.460 30.708 1.00 10.55 224 LYS A CA 1
ATOM 1467 C C . LYS A 1 224 ? 27.009 60.982 30.695 1.00 10.07 224 LYS A C 1
ATOM 1468 O O . LYS A 1 224 ? 26.470 60.529 31.702 1.00 11.13 224 LYS A O 1
ATOM 1474 N N . VAL A 1 225 ? 26.388 61.107 29.528 1.00 8.02 225 VAL A N 1
ATOM 1475 C CA . VAL A 1 225 ? 25.024 60.646 29.319 1.00 8.21 225 VAL A CA 1
ATOM 1476 C C . VAL A 1 225 ? 25.115 59.194 28.845 1.00 7.90 225 VAL A C 1
ATOM 1477 O O . VAL A 1 225 ? 24.496 58.294 29.436 1.00 7.68 225 VAL A O 1
ATOM 1481 N N . LEU A 1 226 ? 25.910 58.973 27.802 1.00 9.13 226 LEU A N 1
ATOM 1482 C CA . LEU A 1 226 ? 26.091 57.642 27.234 1.00 8.03 226 LEU A CA 1
ATOM 1483 C C . LEU A 1 226 ? 27.505 57.117 27.488 1.00 7.41 226 LEU A C 1
ATOM 1484 O O . LEU A 1 226 ? 28.500 57.739 27.094 1.00 9.79 226 LEU A O 1
ATOM 1489 N N . GLN A 1 227 ? 27.583 55.978 28.175 1.00 9.41 227 GLN A N 1
ATOM 1490 C CA . GLN A 1 227 ? 28.859 55.333 28.479 1.00 8.38 227 GLN A CA 1
ATOM 1491 C C . GLN A 1 227 ? 29.016 54.177 27.494 1.00 9.12 227 GLN A C 1
ATOM 1492 O O . GLN A 1 227 ? 28.060 53.455 27.229 1.00 11.84 227 GLN A O 1
ATOM 1498 N N . HIS A 1 228 ? 30.212 54.000 26.958 1.00 9.24 228 HIS A N 1
ATOM 1499 C CA . HIS A 1 228 ? 30.436 52.962 25.953 1.00 7.97 228 HIS A CA 1
ATOM 1500 C C . HIS A 1 228 ? 31.670 52.151 26.336 1.00 9.07 228 HIS A C 1
ATOM 1501 O O . HIS A 1 228 ? 32.801 52.662 26.306 1.00 9.37 228 HIS A O 1
ATOM 1508 N N . ASN A 1 229 ? 31.429 50.891 26.703 1.00 9.65 229 ASN A N 1
ATOM 1509 C CA . ASN A 1 229 ? 32.477 49.975 27.167 1.00 9.46 229 ASN A CA 1
ATOM 1510 C C . ASN A 1 229 ? 32.861 48.848 26.221 1.00 10.02 229 ASN A C 1
ATOM 1511 O O . ASN A 1 229 ? 34.014 48.415 26.210 1.00 10.56 229 ASN A O 1
ATOM 1516 N N . SER A 1 230 ? 31.901 48.321 25.470 1.00 10.25 230 SER A N 1
ATOM 1517 C CA . SER A 1 230 ? 32.242 47.230 24.566 1.00 10.41 230 SER A CA 1
ATOM 1518 C C . SER A 1 230 ? 33.116 47.741 23.424 1.00 10.38 230 SER A C 1
ATOM 1519 O O . SER A 1 230 ? 33.267 48.952 23.238 1.00 10.39 230 SER A O 1
ATOM 1522 N N . LYS A 1 231 ? 33.699 46.812 22.669 1.00 11.73 231 LYS A N 1
ATOM 1523 C CA . LYS A 1 231 ? 34.558 47.145 21.531 1.00 12.53 231 LYS A CA 1
ATOM 1524 C C . LYS A 1 231 ? 33.939 46.613 20.236 1.00 10.88 231 LYS A C 1
ATOM 1525 O O . LYS A 1 231 ? 33.077 45.735 20.270 1.00 11.78 231 LYS A O 1
ATOM 1531 N N . ASN A 1 232 ? 34.390 47.147 19.102 1.00 11.32 232 ASN A N 1
ATOM 1532 C CA . ASN A 1 232 ? 33.878 46.756 17.785 1.00 12.86 232 ASN A CA 1
ATOM 1533 C C . ASN A 1 232 ? 32.372 46.984 17.851 1.00 12.73 232 ASN A C 1
ATOM 1534 O O . ASN A 1 232 ? 31.579 46.177 17.359 1.00 13.57 232 ASN A O 1
ATOM 1539 N N . SER A 1 233 ? 31.992 48.107 18.455 1.00 10.90 233 SER A N 1
ATOM 1540 C CA . SER A 1 233 ? 30.591 48.422 18.678 1.00 10.51 233 SER A CA 1
ATOM 1541 C C . SER A 1 233 ? 30.272 49.886 18.440 1.00 9.98 233 SER A C 1
ATOM 1542 O O . SER A 1 233 ? 31.156 50.743 18.472 1.00 9.94 233 SER A O 1
ATOM 1545 N N . THR A 1 234 ? 28.986 50.167 18.274 1.00 9.50 234 THR A N 1
ATOM 1546 C CA . THR A 1 234 ? 28.530 51.507 17.949 1.00 9.43 234 THR A CA 1
ATOM 1547 C C . THR A 1 234 ? 27.373 52.002 18.792 1.00 8.54 234 THR A C 1
ATOM 1548 O O . THR A 1 234 ? 26.470 51.234 19.118 1.00 8.60 234 THR A O 1
ATOM 1552 N N . THR A 1 235 ? 27.416 53.286 19.145 1.00 8.13 235 THR A N 1
ATOM 1553 C CA . THR A 1 235 ? 26.311 53.935 19.838 1.00 7.94 235 THR A CA 1
ATOM 1554 C C . THR A 1 235 ? 25.760 54.912 18.797 1.00 7.64 235 THR A C 1
ATOM 1555 O O . THR A 1 235 ? 26.509 55.709 18.222 1.00 8.64 235 THR A O 1
ATOM 1559 N N . VAL A 1 236 ? 24.457 54.815 18.538 1.00 9.12 236 VAL A N 1
ATOM 1560 C CA . VAL A 1 236 ? 23.776 55.645 17.546 1.00 8.61 236 VAL A CA 1
ATOM 1561 C C . VAL A 1 236 ? 22.786 56.569 18.251 1.00 8.63 236 VAL A C 1
ATOM 1562 O O . VAL A 1 236 ? 22.058 56.131 19.137 1.00 8.82 236 VAL A O 1
ATOM 1566 N N . VAL A 1 237 ? 22.774 57.843 17.858 1.00 7.63 237 VAL A N 1
ATOM 1567 C CA . VAL A 1 237 ? 21.871 58.827 18.450 1.00 8.37 237 VAL A CA 1
ATOM 1568 C C . VAL A 1 237 ? 21.098 59.530 17.343 1.00 7.54 237 VAL A C 1
ATOM 1569 O O . VAL A 1 237 ? 21.687 60.219 16.504 1.00 8.12 237 VAL A O 1
ATOM 1573 N N . LYS A 1 238 ? 19.781 59.349 17.343 1.00 7.44 238 LYS A N 1
ATOM 1574 C CA . LYS A 1 238 ? 18.924 59.955 16.332 1.00 7.96 238 LYS A CA 1
ATOM 1575 C C . LYS A 1 238 ? 17.560 60.317 16.904 1.00 9.29 238 LYS A C 1
ATOM 1576 O O . LYS A 1 238 ? 17.341 60.217 18.107 1.00 8.75 238 LYS A O 1
ATOM 1582 N N . GLY A 1 239 ? 16.657 60.772 16.044 1.00 8.65 239 GLY A N 1
ATOM 1583 C CA . GLY A 1 239 ? 15.324 61.123 16.503 1.00 8.44 239 GLY A CA 1
ATOM 1584 C C . GLY A 1 239 ? 15.274 62.379 17.349 1.00 7.91 239 GLY A C 1
ATOM 1585 O O . GLY A 1 239 ? 14.287 62.634 18.034 1.00 8.82 239 GLY A O 1
ATOM 1586 N N . ASN A 1 240 ? 16.341 63.169 17.290 1.00 8.73 240 ASN A N 1
ATOM 1587 C CA . ASN A 1 240 ? 16.443 64.403 18.047 1.00 9.08 240 ASN A CA 1
ATOM 1588 C C . ASN A 1 240 ? 16.417 64.225 19.556 1.00 8.67 240 ASN A C 1
ATOM 1589 O O . ASN A 1 240 ? 15.710 64.938 20.276 1.00 9.96 240 ASN A O 1
ATOM 1594 N N . PHE A 1 241 ? 17.196 63.249 20.017 1.00 9.20 241 PHE A N 1
ATOM 1595 C CA . PHE A 1 241 ? 17.397 62.986 21.443 1.00 8.13 241 PHE A CA 1
ATOM 1596 C C . PHE A 1 241 ? 17.770 64.361 22.003 1.00 8.16 241 PHE A C 1
ATOM 1597 O O . PHE A 1 241 ? 18.652 65.038 21.471 1.00 7.86 241 PHE A O 1
ATOM 1605 N N . THR A 1 242 ? 17.096 64.772 23.068 1.00 7.86 242 THR A N 1
ATOM 1606 C CA . THR A 1 242 ? 17.314 66.096 23.633 1.00 8.77 242 THR A CA 1
ATOM 1607 C C . THR A 1 242 ? 17.841 66.091 25.046 1.00 8.12 242 THR A C 1
ATOM 1608 O O . THR A 1 242 ? 17.316 65.389 25.908 1.00 9.35 242 THR A O 1
ATOM 1612 N N . LEU A 1 243 ? 18.881 66.887 25.267 1.00 9.11 243 LEU A N 1
ATOM 1613 C CA . LEU A 1 243 ? 19.474 67.024 26.587 1.00 8.83 243 LEU A CA 1
ATOM 1614 C C . LEU A 1 243 ? 19.022 68.354 27.160 1.00 10.94 243 LEU A C 1
ATOM 1615 O O . LEU A 1 243 ? 19.082 69.380 26.479 1.00 11.65 243 LEU A O 1
ATOM 1620 N N . THR A 1 244 ? 18.561 68.332 28.403 1.00 9.99 244 THR A N 1
ATOM 1621 C CA . THR A 1 244 ? 18.113 69.552 29.068 1.00 10.55 244 THR A CA 1
ATOM 1622 C C . THR A 1 244 ? 18.899 69.730 30.357 1.00 10.19 244 THR A C 1
ATOM 1623 O O . THR A 1 244 ? 19.426 68.772 30.920 1.00 10.36 244 THR A O 1
ATOM 1627 N N . GLY A 1 245 ? 18.986 70.968 30.822 1.00 11.29 245 GLY A N 1
ATOM 1628 C CA . GLY A 1 245 ? 19.714 71.214 32.052 1.00 11.52 245 GLY A CA 1
ATOM 1629 C C . GLY A 1 245 ? 21.199 71.427 31.834 1.00 12.74 245 GLY A C 1
ATOM 1630 O O . GLY A 1 245 ? 21.600 72.107 30.886 1.00 14.12 245 GLY A O 1
ATOM 1631 N N . GLU A 1 246 ? 22.006 70.860 32.728 1.00 12.33 246 GLU A N 1
ATOM 1632 C CA . GLU A 1 246 ? 23.462 70.970 32.670 1.00 12.37 246 GLU A CA 1
ATOM 1633 C C . GLU A 1 246 ? 24.038 69.561 32.562 1.00 10.56 246 GLU A C 1
ATOM 1634 O O . GLU A 1 246 ? 23.732 68.703 33.388 1.00 10.97 246 GLU A O 1
ATOM 1640 N N . HIS A 1 247 ? 24.890 69.340 31.561 1.00 10.43 247 HIS A N 1
ATOM 1641 C CA . HIS A 1 247 ? 25.498 68.035 31.309 1.00 10.22 247 HIS A CA 1
ATOM 1642 C C . HIS A 1 247 ? 27.018 68.060 31.222 1.00 10.25 247 HIS A C 1
ATOM 1643 O O . HIS A 1 247 ? 27.625 69.106 30.974 1.00 11.40 247 HIS A O 1
ATOM 1650 N N . GLY A 1 248 ? 27.629 66.893 31.409 1.00 10.93 248 GLY A N 1
ATOM 1651 C CA . GLY A 1 248 ? 29.072 66.775 31.295 1.00 10.39 248 GLY A CA 1
ATOM 1652 C C . GLY A 1 248 ? 29.392 66.551 29.826 1.00 11.57 248 GLY A C 1
ATOM 1653 O O . GLY A 1 248 ? 30.011 67.392 29.178 1.00 12.11 248 GLY A O 1
ATOM 1654 N N . LYS A 1 249 ? 28.982 65.403 29.297 1.00 12.09 249 LYS A N 1
ATOM 1655 C CA . LYS A 1 249 ? 29.191 65.108 27.885 1.00 12.30 249 LYS A CA 1
ATOM 1656 C C . LYS A 1 249 ? 28.147 64.118 27.407 1.00 10.98 249 LYS A C 1
ATOM 1657 O O . LYS A 1 249 ? 27.536 63.410 28.205 1.00 11.30 249 LYS A O 1
ATOM 1663 N N . LEU A 1 250 ? 27.921 64.086 26.100 1.00 8.99 250 LEU A N 1
ATOM 1664 C CA . LEU A 1 250 ? 26.934 63.179 25.537 1.00 8.93 250 LEU A CA 1
ATOM 1665 C C . LEU A 1 250 ? 27.417 61.740 25.496 1.00 8.48 250 LEU A C 1
ATOM 1666 O O . LEU A 1 250 ? 26.690 60.830 25.892 1.00 8.21 250 LEU A O 1
ATOM 1671 N N . TRP A 1 251 ? 28.649 61.533 25.045 1.00 8.10 251 TRP A N 1
ATOM 1672 C CA . TRP A 1 251 ? 29.174 60.178 24.894 1.00 7.56 251 TRP A CA 1
ATOM 1673 C C . TRP A 1 251 ? 30.652 60.109 25.176 1.00 9.30 251 TRP A C 1
ATOM 1674 O O . TRP A 1 251 ? 31.416 60.996 24.784 1.00 9.66 251 TRP A O 1
ATOM 1685 N N . ARG A 1 252 ? 31.050 59.050 25.868 1.00 9.61 252 ARG A N 1
ATOM 1686 C CA . ARG A 1 252 ? 32.452 58.833 26.168 1.00 10.57 252 ARG A CA 1
ATOM 1687 C C . ARG A 1 252 ? 32.843 57.383 25.941 1.00 11.63 252 ARG A C 1
ATOM 1688 O O . ARG A 1 252 ? 32.209 56.459 26.463 1.00 13.17 252 ARG A O 1
ATOM 1696 N N . SER A 1 253 ? 33.866 57.187 25.123 1.00 11.45 253 SER A N 1
ATOM 1697 C CA . SER A 1 253 ? 34.417 55.857 24.917 1.00 11.72 253 SER A CA 1
ATOM 1698 C C . SER A 1 253 ? 35.206 55.693 26.216 1.00 12.19 253 SER A C 1
ATOM 1699 O O . SER A 1 253 ? 36.017 56.548 26.552 1.00 13.33 253 SER A O 1
ATOM 1702 N N . CYS A 1 254 ? 34.972 54.617 26.958 1.00 11.26 254 CYS A N 1
ATOM 1703 C CA . CYS A 1 254 ? 35.661 54.444 28.231 1.00 12.99 254 CYS A CA 1
ATOM 1704 C C . CYS A 1 254 ? 37.148 54.788 28.171 1.00 11.28 254 CYS A C 1
ATOM 1705 O O . CYS A 1 254 ? 37.902 54.192 27.410 1.00 11.02 254 CYS A O 1
ATOM 1708 N N . GLY A 1 255 ? 37.565 55.730 29.011 1.00 13.32 255 GLY A N 1
ATOM 1709 C CA . GLY A 1 255 ? 38.956 56.153 29.003 1.00 12.35 255 GLY A CA 1
ATOM 1710 C C . GLY A 1 255 ? 39.972 55.276 29.717 1.00 14.75 255 GLY A C 1
ATOM 1711 O O . GLY A 1 255 ? 41.107 55.156 29.255 1.00 15.07 255 GLY A O 1
ATOM 1712 N N . ASP A 1 256 ? 39.564 54.645 30.817 1.00 16.46 256 ASP A N 1
ATOM 1713 C CA . ASP A 1 256 ? 40.473 53.826 31.620 1.00 19.44 256 ASP A CA 1
ATOM 1714 C C . ASP A 1 256 ? 39.878 52.515 32.132 1.00 20.09 256 ASP A C 1
ATOM 1715 O O . ASP A 1 256 ? 40.219 52.065 33.224 1.00 20.84 256 ASP A O 1
ATOM 1720 N N . CYS A 1 257 ? 38.991 51.911 31.353 1.00 21.43 257 CYS A N 1
ATOM 1721 C CA . CYS A 1 257 ? 38.351 50.654 31.737 1.00 21.53 257 CYS A CA 1
ATOM 1722 C C . CYS A 1 257 ? 39.334 49.503 31.963 1.00 21.25 257 CYS A C 1
ATOM 1723 O O . CYS A 1 257 ? 40.450 49.511 31.443 1.00 19.71 257 CYS A O 1
ATOM 1726 N N . SER A 1 258 ? 38.924 48.523 32.764 1.00 20.57 258 SER A N 1
ATOM 1727 C CA . SER A 1 258 ? 39.752 47.343 32.946 1.00 22.28 258 SER A CA 1
ATOM 1728 C C . SER A 1 258 ? 39.564 46.695 31.578 1.00 22.07 258 SER A C 1
ATOM 1729 O O . SER A 1 258 ? 38.469 46.763 31.010 1.00 22.85 258 SER A O 1
ATOM 1732 N N . ASN A 1 259 ? 40.616 46.091 31.041 1.00 23.11 259 ASN A N 1
ATOM 1733 C CA . ASN A 1 259 ? 40.538 45.455 29.732 1.00 22.88 259 ASN A CA 1
ATOM 1734 C C . ASN A 1 259 ? 40.063 46.445 28.666 1.00 21.61 259 ASN A C 1
ATOM 1735 O O . ASN A 1 259 ? 39.308 46.087 27.760 1.00 20.99 259 ASN A O 1
ATOM 1740 N N . ASN A 1 260 ? 40.520 47.690 28.778 1.00 18.94 260 ASN A N 1
ATOM 1741 C CA . ASN A 1 260 ? 40.156 48.746 27.830 1.00 17.03 260 ASN A CA 1
ATOM 1742 C C . ASN A 1 260 ? 40.737 48.473 26.442 1.00 15.87 260 ASN A C 1
ATOM 1743 O O . ASN A 1 260 ? 41.684 47.696 26.276 1.00 16.92 260 ASN A O 1
ATOM 1748 N N . GLY A 1 261 ? 40.167 49.134 25.442 1.00 14.66 261 GLY A N 1
ATOM 1749 C CA . GLY A 1 261 ? 40.617 48.972 24.077 1.00 13.39 261 GLY A CA 1
ATOM 1750 C C . GLY A 1 261 ? 39.549 49.512 23.147 1.00 13.49 261 GLY A C 1
ATOM 1751 O O . GLY A 1 261 ? 38.633 50.197 23.604 1.00 13.75 261 GLY A O 1
ATOM 1752 N N . GLY A 1 262 ? 39.661 49.200 21.859 1.00 13.82 262 GLY A N 1
ATOM 1753 C CA . GLY A 1 262 ? 38.685 49.677 20.895 1.00 14.97 262 GLY A CA 1
ATOM 1754 C C . GLY A 1 262 ? 38.601 48.778 19.681 1.00 14.17 262 GLY A C 1
ATOM 1755 O O . GLY A 1 262 ? 39.043 47.629 19.730 1.00 16.65 262 GLY A O 1
ATOM 1756 N N . PRO A 1 263 ? 38.049 49.274 18.564 1.00 13.27 263 PRO A N 1
ATOM 1757 C CA . PRO A 1 263 ? 37.516 50.632 18.422 1.00 12.04 263 PRO A CA 1
ATOM 1758 C C . PRO A 1 263 ? 36.086 50.761 18.915 1.00 10.77 263 PRO A C 1
ATOM 1759 O O . PRO A 1 263 ? 35.340 49.784 18.937 1.00 11.70 263 PRO A O 1
ATOM 1763 N N . ARG A 1 264 ? 35.721 51.967 19.335 1.00 9.41 264 ARG A N 1
ATOM 1764 C CA . ARG A 1 264 ? 34.351 52.250 19.758 1.00 9.44 264 ARG A CA 1
ATOM 1765 C C . ARG A 1 264 ? 33.859 53.362 18.840 1.00 9.99 264 ARG A C 1
ATOM 1766 O O . ARG A 1 264 ? 34.590 54.312 18.546 1.00 10.51 264 ARG A O 1
ATOM 1774 N N . PHE A 1 265 ? 32.619 53.244 18.383 1.00 8.42 265 PHE A N 1
ATOM 1775 C CA . PHE A 1 265 ? 32.078 54.217 17.461 1.00 7.91 265 PHE A CA 1
ATOM 1776 C C . PHE A 1 265 ? 30.851 54.938 17.950 1.00 6.85 265 PHE A C 1
ATOM 1777 O O .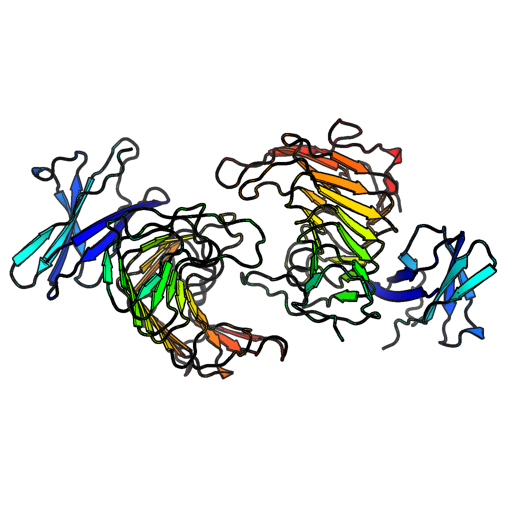 PHE A 1 265 ? 30.023 54.372 18.660 1.00 7.92 265 PHE A O 1
ATOM 1785 N N . LEU A 1 266 ? 30.751 56.199 17.565 1.00 7.71 266 LEU A N 1
ATOM 1786 C CA . LEU A 1 266 ? 29.583 57.003 17.880 1.00 7.55 266 LEU A CA 1
ATOM 1787 C C . LEU A 1 266 ? 29.055 57.540 16.553 1.00 8.62 266 LEU A C 1
ATOM 1788 O O . LEU A 1 266 ? 29.822 58.041 15.726 1.00 11.17 266 LEU A O 1
ATOM 1793 N N . THR A 1 267 ? 27.752 57.412 16.345 1.00 8.29 267 THR A N 1
ATOM 1794 C CA . THR A 1 267 ? 27.104 57.938 15.147 1.00 9.83 267 THR A CA 1
ATOM 1795 C C . THR A 1 267 ? 25.952 58.812 15.615 1.00 9.30 267 THR A C 1
ATOM 1796 O O . THR A 1 267 ? 24.958 58.298 16.121 1.00 9.88 267 THR A O 1
ATOM 1800 N N . VAL A 1 268 ? 26.102 60.125 15.480 1.00 9.12 268 VAL A N 1
ATOM 1801 C CA . VAL A 1 268 ? 25.043 61.056 15.844 1.00 8.93 268 VAL A CA 1
ATOM 1802 C C . VAL A 1 268 ? 24.482 61.652 14.557 1.00 8.75 268 VAL A C 1
ATOM 1803 O O . VAL A 1 268 ? 25.231 62.211 13.749 1.00 9.93 268 VAL A O 1
ATOM 1807 N N . THR A 1 269 ? 23.172 61.542 14.364 1.00 8.99 269 THR A N 1
ATOM 1808 C CA . THR A 1 269 ? 22.544 62.112 13.175 1.00 9.34 269 THR A CA 1
ATOM 1809 C C . THR A 1 269 ? 21.524 63.195 13.523 1.00 9.46 269 THR A C 1
ATOM 1810 O O . THR A 1 269 ? 21.170 63.999 12.671 1.00 10.01 269 THR A O 1
ATOM 1814 N N . SER A 1 270 ? 21.040 63.207 14.760 1.00 8.63 270 SER A N 1
ATOM 1815 C CA . SER A 1 270 ? 20.070 64.212 15.189 1.00 8.37 270 SER A CA 1
ATOM 1816 C C . SER A 1 270 ? 19.965 64.251 16.709 1.00 8.81 270 SER A C 1
ATOM 1817 O O . SER A 1 270 ? 19.507 63.287 17.340 1.00 9.13 270 SER A O 1
ATOM 1820 N N . ALA A 1 271 ? 20.374 65.373 17.290 1.00 9.14 271 ALA A N 1
ATOM 1821 C CA . ALA A 1 271 ? 20.324 65.555 18.733 1.00 9.75 271 ALA A CA 1
ATOM 1822 C C . ALA A 1 271 ? 20.330 67.038 19.037 1.00 10.05 271 ALA A C 1
ATOM 1823 O O . ALA A 1 271 ? 20.820 67.843 18.239 1.00 10.44 271 ALA A O 1
ATOM 1825 N N . THR A 1 272 ? 19.780 67.391 20.193 1.00 10.26 272 THR A N 1
ATOM 1826 C CA . THR A 1 272 ? 19.699 68.776 20.618 1.00 9.16 272 THR A CA 1
ATOM 1827 C C . THR A 1 272 ? 20.128 68.943 22.060 1.00 10.08 272 THR A C 1
ATOM 1828 O O . THR A 1 272 ? 19.738 68.162 22.923 1.00 10.88 272 THR A O 1
ATOM 1832 N N . VAL A 1 273 ? 20.952 69.955 22.317 1.00 10.79 273 VAL A N 1
ATOM 1833 C CA . VAL A 1 273 ? 21.356 70.258 23.679 1.00 11.22 273 VAL A CA 1
ATOM 1834 C C . VAL A 1 273 ? 20.694 71.596 23.993 1.00 13.07 273 VAL A C 1
ATOM 1835 O O . VAL A 1 273 ? 21.112 72.638 23.482 1.00 12.94 273 VAL A O 1
ATOM 1839 N N . ASN A 1 274 ? 19.623 71.555 24.777 1.00 13.29 274 ASN A N 1
ATOM 1840 C CA . ASN A 1 274 ? 18.921 72.778 25.163 1.00 15.22 274 ASN A CA 1
ATOM 1841 C C . ASN A 1 274 ? 19.231 72.996 26.632 1.00 16.64 274 ASN A C 1
ATOM 1842 O O . ASN A 1 274 ? 18.417 72.727 27.515 1.00 18.66 274 ASN A O 1
ATOM 1847 N N . GLY A 1 275 ? 20.454 73.448 26.863 1.00 16.45 275 GLY A N 1
ATOM 1848 C CA . GLY A 1 275 ? 20.961 73.715 28.190 1.00 14.92 275 GLY A CA 1
ATOM 1849 C C . GLY A 1 275 ? 22.450 73.895 27.980 1.00 15.51 275 GLY A C 1
ATOM 1850 O O . GLY A 1 275 ? 22.865 74.391 26.931 1.00 17.63 275 GLY A O 1
ATOM 1851 N N . THR A 1 276 ? 23.255 73.493 28.953 1.00 14.25 276 THR A N 1
ATOM 1852 C CA . THR A 1 276 ? 24.700 73.616 28.828 1.00 14.62 276 THR A CA 1
ATOM 1853 C C . THR A 1 276 ? 25.348 72.246 28.885 1.00 13.11 276 THR A C 1
ATOM 1854 O O . THR A 1 276 ? 24.787 71.299 29.435 1.00 14.06 276 THR A O 1
ATOM 1858 N N . ILE A 1 277 ? 26.536 72.142 28.309 1.00 12.74 277 ILE A N 1
ATOM 1859 C CA . ILE A 1 277 ? 27.252 70.877 28.297 1.00 12.30 277 ILE A CA 1
ATOM 1860 C C . ILE A 1 277 ? 28.739 71.191 28.205 1.00 13.25 277 ILE A C 1
ATOM 1861 O O . ILE A 1 277 ? 29.132 72.169 27.576 1.00 14.13 277 ILE A O 1
ATOM 1866 N N . ASP A 1 278 ? 29.570 70.381 28.852 1.00 13.11 278 ASP A N 1
ATOM 1867 C CA . ASP A 1 278 ? 31.003 70.639 28.819 1.00 13.41 278 ASP A CA 1
ATOM 1868 C C . ASP A 1 278 ? 31.659 70.288 27.489 1.00 12.14 278 ASP A C 1
ATOM 1869 O O . ASP A 1 278 ? 32.544 71.008 27.027 1.00 13.73 278 ASP A O 1
ATOM 1874 N N . SER A 1 279 ? 31.229 69.182 26.885 1.00 10.57 279 SER A N 1
ATOM 1875 C CA . SER A 1 279 ? 31.733 68.730 25.591 1.00 11.36 279 SER A CA 1
ATOM 1876 C C . SER A 1 279 ? 30.750 67.696 25.072 1.00 10.56 279 SER A C 1
ATOM 1877 O O . SER A 1 279 ? 29.897 67.223 25.819 1.00 10.51 279 SER A O 1
ATOM 1880 N N . ILE A 1 280 ? 30.857 67.339 23.801 1.00 10.15 280 ILE A N 1
ATOM 1881 C CA . ILE A 1 280 ? 29.927 66.375 23.242 1.00 9.56 280 ILE A CA 1
ATOM 1882 C C . ILE A 1 280 ? 30.439 64.933 23.252 1.00 9.64 280 ILE A C 1
ATOM 1883 O O . ILE A 1 280 ? 29.817 64.061 23.863 1.00 9.49 280 ILE A O 1
ATOM 1888 N N . ALA A 1 281 ? 31.583 64.694 22.618 1.00 9.40 281 ALA A N 1
ATOM 1889 C CA . ALA A 1 281 ? 32.131 63.348 22.507 1.00 9.02 281 ALA A CA 1
ATOM 1890 C C . ALA A 1 281 ? 33.607 63.260 22.832 1.00 10.21 281 ALA A C 1
ATOM 1891 O O . ALA A 1 281 ? 34.368 64.180 22.548 1.00 11.32 281 ALA A O 1
ATOM 1893 N N . GLY A 1 282 ? 33.994 62.127 23.410 1.00 9.09 282 GLY A N 1
ATOM 1894 C CA . GLY A 1 282 ? 35.384 61.875 23.747 1.00 9.97 282 GLY A CA 1
ATOM 1895 C C . GLY A 1 282 ? 35.814 60.538 23.165 1.00 9.64 282 GLY A C 1
ATOM 1896 O O . GLY A 1 282 ? 35.317 59.484 23.579 1.00 10.64 282 GLY A O 1
ATOM 1897 N N . VAL A 1 283 ? 36.733 60.582 22.206 1.00 10.09 283 VAL A N 1
ATOM 1898 C CA . VAL A 1 283 ? 37.236 59.379 21.547 1.00 10.55 283 VAL A CA 1
ATOM 1899 C C . VAL A 1 283 ? 38.664 59.071 21.968 1.00 10.78 283 VAL A C 1
ATOM 1900 O O . VAL A 1 283 ? 39.457 59.982 22.211 1.00 12.31 283 VAL A O 1
ATOM 1904 N N . ASN A 1 284 ? 38.979 57.784 22.082 1.00 10.46 284 ASN A N 1
ATOM 1905 C CA . ASN A 1 284 ? 40.352 57.378 22.402 1.00 10.10 284 ASN A CA 1
ATOM 1906 C C . ASN A 1 284 ? 40.953 57.138 21.022 1.00 10.75 284 ASN A C 1
ATOM 1907 O O . ASN A 1 284 ? 40.746 56.079 20.417 1.00 12.31 284 ASN A O 1
ATOM 1912 N N . ARG A 1 285 ? 41.694 58.110 20.501 1.00 11.54 285 ARG A N 1
ATOM 1913 C CA . ARG A 1 285 ? 42.227 57.929 19.161 1.00 12.87 285 ARG A CA 1
ATOM 1914 C C . ARG A 1 285 ? 43.239 56.802 19.030 1.00 13.26 285 ARG A C 1
ATOM 1915 O O . ARG A 1 285 ? 43.365 56.214 17.959 1.00 14.09 285 ARG A O 1
ATOM 1923 N N . ASN A 1 286 ? 43.946 56.484 20.111 1.00 13.74 286 ASN A N 1
ATOM 1924 C CA . ASN A 1 286 ? 44.924 55.401 20.052 1.00 13.56 286 ASN A CA 1
ATOM 1925 C C . ASN A 1 286 ? 44.273 54.022 19.923 1.00 14.79 286 ASN A C 1
ATOM 1926 O O . ASN A 1 286 ? 44.936 53.054 19.550 1.00 14.24 286 ASN A O 1
ATOM 1931 N N . TYR A 1 287 ? 42.978 53.936 20.217 1.00 13.56 287 TYR A N 1
ATOM 1932 C CA . TYR A 1 287 ? 42.261 52.672 20.117 1.00 12.91 287 TYR A CA 1
ATOM 1933 C C . TYR A 1 287 ? 41.402 52.603 18.854 1.00 12.73 287 TYR A C 1
ATOM 1934 O O . TYR A 1 287 ? 40.637 51.657 18.669 1.00 14.61 287 TYR A O 1
ATOM 1943 N N . GLY A 1 288 ? 41.520 53.619 18.005 1.00 11.63 288 GLY A N 1
ATOM 1944 C CA . GLY A 1 288 ? 40.785 53.634 16.751 1.00 12.07 288 GLY A CA 1
ATOM 1945 C C . GLY A 1 288 ? 39.340 54.086 16.803 1.00 10.84 288 GLY A C 1
ATOM 1946 O O . GLY A 1 288 ? 38.601 53.878 15.840 1.00 11.70 288 GLY A O 1
ATOM 1947 N N . ASP A 1 289 ? 38.933 54.699 17.910 1.00 11.32 289 ASP A N 1
ATOM 1948 C CA . ASP A 1 289 ? 37.554 55.176 18.037 1.00 10.34 289 ASP A CA 1
ATOM 1949 C C . ASP A 1 289 ? 37.240 56.236 16.994 1.00 10.73 289 ASP A C 1
ATOM 1950 O O . ASP A 1 289 ? 38.096 57.046 16.638 1.00 10.86 289 ASP A O 1
ATOM 1955 N N . VAL A 1 290 ? 36.002 56.257 16.521 1.00 10.48 290 VAL A N 1
ATOM 1956 C CA . VAL A 1 290 ? 35.609 57.283 15.565 1.00 11.01 290 VAL A CA 1
ATOM 1957 C C . VAL A 1 290 ? 34.219 57.798 15.887 1.00 10.49 290 VAL A C 1
ATOM 1958 O O . VAL A 1 290 ? 33.279 57.009 16.018 1.00 10.17 290 VAL A O 1
ATOM 1962 N N . ALA A 1 291 ? 34.098 59.113 16.039 1.00 9.12 291 ALA A N 1
ATOM 1963 C CA . ALA A 1 291 ? 32.808 59.748 16.301 1.00 8.80 291 ALA A CA 1
ATOM 1964 C C . ALA A 1 291 ? 32.389 60.429 15.008 1.00 10.37 291 ALA A C 1
ATOM 1965 O O . ALA A 1 291 ? 33.111 61.267 14.489 1.00 9.76 291 ALA A O 1
ATOM 1967 N N . THR A 1 292 ? 31.226 60.054 14.487 1.00 9.37 292 THR A N 1
ATOM 1968 C CA . THR A 1 292 ? 30.696 60.630 13.253 1.00 10.33 292 THR A CA 1
ATOM 1969 C C . THR A 1 292 ? 29.467 61.417 13.689 1.00 10.45 292 THR A C 1
ATOM 1970 O O . THR A 1 292 ? 28.467 60.831 14.095 1.00 12.11 292 THR A O 1
ATOM 1974 N N . ILE A 1 293 ? 29.553 62.742 13.584 1.00 9.52 293 ILE A N 1
ATOM 1975 C CA . ILE A 1 293 ? 28.508 63.645 14.067 1.00 9.92 293 ILE A CA 1
ATOM 1976 C C . ILE A 1 293 ? 27.970 64.681 13.082 1.00 11.41 293 ILE A C 1
ATOM 1977 O O . ILE A 1 293 ? 28.740 65.370 12.413 1.00 12.53 293 ILE A O 1
ATOM 1982 N N . SER A 1 294 ? 26.644 64.804 13.037 1.00 10.47 294 SER A N 1
ATOM 1983 C CA . SER A 1 294 ? 25.951 65.790 12.212 1.00 11.14 294 SER A CA 1
ATOM 1984 C C . SER A 1 294 ? 24.535 65.921 12.768 1.00 11.65 294 SER A C 1
ATOM 1985 O O . SER A 1 294 ? 24.095 65.085 13.565 1.00 10.88 294 SER A O 1
ATOM 1988 N N . GLY A 1 295 ? 23.834 66.975 12.364 1.00 10.44 295 GLY A N 1
ATOM 1989 C CA . GLY A 1 295 ? 22.482 67.187 12.848 1.00 10.10 295 GLY A CA 1
ATOM 1990 C C . GLY A 1 295 ? 22.429 67.552 14.319 1.00 9.99 295 GLY A C 1
ATOM 1991 O O . GLY A 1 295 ? 21.404 67.345 14.971 1.00 10.96 295 GLY A O 1
ATOM 1992 N N . LEU A 1 296 ? 23.523 68.102 14.836 1.00 10.54 296 LEU A N 1
ATOM 1993 C CA . LEU A 1 296 ? 23.605 68.481 16.243 1.00 11.21 296 LEU A CA 1
ATOM 1994 C C . LEU A 1 296 ? 23.292 69.955 16.446 1.00 11.52 296 LEU A C 1
ATOM 1995 O O . LEU A 1 296 ? 23.920 70.819 15.840 1.00 12.45 296 LEU A O 1
ATOM 2000 N N . LYS A 1 297 ? 22.312 70.236 17.295 1.00 11.64 297 LYS A N 1
ATOM 2001 C CA . LYS A 1 297 ? 21.906 71.608 17.584 1.00 13.01 297 LYS A CA 1
ATOM 2002 C C . LYS A 1 297 ? 22.216 71.901 19.040 1.00 12.68 297 LYS A C 1
ATOM 2003 O O . LYS A 1 297 ? 21.889 71.116 19.926 1.00 13.40 297 LYS A O 1
ATOM 2009 N N . ILE A 1 298 ? 22.866 73.028 19.295 1.00 12.23 298 ILE A N 1
ATOM 2010 C CA . ILE A 1 298 ? 23.236 73.374 20.654 1.00 12.70 298 ILE A CA 1
ATOM 2011 C C . ILE A 1 298 ? 22.833 74.803 20.995 1.00 14.83 298 ILE A C 1
ATOM 2012 O O . ILE A 1 298 ? 23.111 75.739 20.243 1.00 14.40 298 ILE A O 1
ATOM 2017 N N . LYS A 1 299 ? 22.172 74.962 22.133 1.00 14.72 299 LYS A N 1
ATOM 2018 C CA . LYS A 1 299 ? 21.734 76.281 22.577 1.00 16.59 299 LYS A CA 1
ATOM 2019 C C . LYS A 1 299 ? 22.914 77.253 22.614 1.00 17.96 299 LYS A C 1
ATOM 2020 O O . LYS A 1 299 ? 23.949 76.971 23.222 1.00 16.53 299 LYS A O 1
ATOM 2026 N N . ASN A 1 300 ? 22.741 78.392 21.947 1.00 18.75 300 ASN A N 1
ATOM 2027 C CA . ASN A 1 300 ? 23.759 79.441 21.875 1.00 20.75 300 ASN A CA 1
ATOM 2028 C C . ASN A 1 300 ? 25.148 78.940 21.501 1.00 19.52 300 ASN A C 1
ATOM 2029 O O . ASN A 1 300 ? 26.159 79.433 22.004 1.00 20.19 300 ASN A O 1
ATOM 2034 N N . TYR A 1 301 ? 25.194 77.978 20.588 1.00 18.38 301 TYR A N 1
ATOM 2035 C CA . TYR A 1 301 ? 26.461 77.418 20.149 1.00 17.52 301 TYR A CA 1
ATOM 2036 C C . TYR A 1 301 ? 27.435 78.442 19.585 1.00 19.36 301 TYR A C 1
ATOM 2037 O O . TYR A 1 301 ? 27.063 79.295 18.783 1.00 21.07 301 TYR A O 1
ATOM 2046 N N . LYS A 1 302 ? 28.688 78.321 20.005 1.00 20.88 302 LYS A N 1
ATOM 2047 C CA . LYS A 1 302 ? 29.783 79.166 19.539 1.00 22.95 302 LYS A CA 1
ATOM 2048 C C . LYS A 1 302 ? 30.936 78.182 19.379 1.00 22.59 302 LYS A C 1
ATOM 2049 O O . LYS A 1 302 ? 31.041 77.231 20.149 1.00 21.21 302 LYS A O 1
ATOM 2055 N N . GLU A 1 303 ? 31.790 78.382 18.383 1.00 23.36 303 GLU A N 1
ATOM 2056 C CA . GLU A 1 303 ? 32.900 77.458 18.192 1.00 24.45 303 GLU A CA 1
ATOM 2057 C C . GLU A 1 303 ? 33.716 77.354 19.478 1.00 23.81 303 GLU A C 1
ATOM 2058 O O . GLU A 1 303 ? 34.115 78.366 20.050 1.00 24.45 303 GLU A O 1
ATOM 2064 N N . GLY A 1 304 ? 33.946 76.126 19.939 1.00 23.24 304 GLY A N 1
ATOM 2065 C CA . GLY A 1 304 ? 34.713 75.919 21.156 1.00 21.40 304 GLY A CA 1
ATOM 2066 C C . GLY A 1 304 ? 33.899 76.081 22.428 1.00 21.45 304 GLY A C 1
ATOM 2067 O O . GLY A 1 304 ? 34.406 75.890 23.536 1.00 21.47 304 GLY A O 1
ATOM 2068 N N . LYS A 1 305 ? 32.630 76.442 22.265 1.00 20.98 305 LYS A N 1
ATOM 2069 C CA . LYS A 1 305 ? 31.726 76.636 23.389 1.00 21.54 305 LYS A CA 1
ATOM 2070 C C . LYS A 1 305 ? 30.362 76.033 23.062 1.00 20.10 305 LYS A C 1
ATOM 2071 O O . LYS A 1 305 ? 29.446 76.724 22.608 1.00 21.03 305 LYS A O 1
ATOM 2077 N N . PRO A 1 306 ? 30.202 74.728 23.312 1.00 17.31 306 PRO A N 1
ATOM 2078 C CA . PRO A 1 306 ? 31.221 73.839 23.874 1.00 16.02 306 PRO A CA 1
ATOM 2079 C C . PRO A 1 306 ? 32.011 73.099 22.807 1.00 13.49 306 PRO A C 1
ATOM 2080 O O . PRO A 1 306 ? 31.623 73.070 21.645 1.00 13.60 306 PRO A O 1
ATOM 2084 N N . PRO A 1 307 ? 33.162 72.523 23.187 1.00 12.81 307 PRO A N 1
ATOM 2085 C CA . PRO A 1 307 ? 33.942 71.772 22.204 1.00 13.04 307 PRO A CA 1
ATOM 2086 C C . PRO A 1 307 ? 33.063 70.564 21.862 1.00 12.57 307 PRO A C 1
ATOM 2087 O O . PRO A 1 307 ? 32.346 70.049 22.728 1.00 13.54 307 PRO A O 1
ATOM 2091 N N . VAL A 1 308 ? 33.091 70.123 20.613 1.00 11.85 308 VAL A N 1
ATOM 2092 C CA . VAL A 1 308 ? 32.249 69.002 20.212 1.00 11.66 308 VAL A CA 1
ATOM 2093 C C . VAL A 1 308 ? 32.987 67.673 20.344 1.00 12.03 308 VAL A C 1
ATOM 2094 O O . VAL A 1 308 ? 32.746 66.927 21.294 1.00 13.94 308 VAL A O 1
ATOM 2098 N N . CYS A 1 309 ? 33.904 67.382 19.434 1.00 12.46 309 CYS A N 1
ATOM 2099 C CA . CYS A 1 309 ? 34.643 66.122 19.508 1.00 11.42 309 CYS A CA 1
ATOM 2100 C C . CYS A 1 309 ? 36.040 66.364 20.045 1.00 12.00 309 CYS A C 1
ATOM 2101 O O . CYS A 1 309 ? 36.774 67.201 19.528 1.00 11.38 309 CYS A O 1
ATOM 2104 N N . GLU A 1 310 ? 36.404 65.642 21.096 1.00 10.59 310 GLU A N 1
ATOM 2105 C CA . GLU A 1 310 ? 37.732 65.781 21.676 1.00 11.70 310 GLU A CA 1
ATOM 2106 C C . GLU A 1 310 ? 38.444 64.446 21.609 1.00 11.26 310 GLU A C 1
ATOM 2107 O O . GLU A 1 310 ? 37.835 63.393 21.830 1.00 10.60 310 GLU A O 1
ATOM 2113 N N . GLU A 1 311 ? 39.731 64.496 21.281 1.00 11.20 311 GLU A N 1
ATOM 2114 C CA . GLU A 1 311 ? 40.556 63.294 21.188 1.00 10.66 311 GLU A CA 1
ATOM 2115 C C . GLU A 1 311 ? 41.347 63.099 22.471 1.00 10.40 311 GLU A C 1
ATOM 2116 O O . GLU A 1 311 ? 41.839 64.065 23.062 1.00 11.17 311 GLU A O 1
ATOM 2122 N N . PHE A 1 312 ? 41.428 61.841 22.901 1.00 9.51 312 PHE A N 1
ATOM 2123 C CA . PHE A 1 312 ? 42.129 61.442 24.122 1.00 10.17 312 PHE A CA 1
ATOM 2124 C C . PHE A 1 312 ? 42.970 60.215 23.850 1.00 10.16 312 PHE A C 1
ATOM 2125 O O . PHE A 1 312 ? 42.851 59.580 22.804 1.00 10.13 312 PHE A O 1
ATOM 2133 N N . LYS A 1 313 ? 43.802 59.877 24.831 1.00 12.23 313 LYS A N 1
ATOM 2134 C CA . LYS A 1 313 ? 44.597 58.665 24.772 1.00 12.66 313 LYS A CA 1
ATOM 2135 C C . LYS A 1 313 ? 43.942 57.781 25.825 1.00 13.19 313 LYS A C 1
ATOM 2136 O O . LYS A 1 313 ? 43.843 58.175 26.986 1.00 13.22 313 LYS A O 1
ATOM 2142 N N . GLY A 1 314 ? 43.456 56.615 25.417 1.00 12.10 314 GLY A N 1
ATOM 2143 C CA . GLY A 1 314 ? 42.840 55.702 26.363 1.00 12.69 314 GLY A CA 1
ATOM 2144 C C . GLY A 1 314 ? 43.884 54.755 26.931 1.00 13.26 314 GLY A C 1
ATOM 2145 O O . GLY A 1 314 ? 44.924 54.538 26.312 1.00 14.56 314 GLY A O 1
ATOM 2146 N N . VAL A 1 315 ? 43.613 54.201 28.107 1.00 13.23 315 VAL A N 1
ATOM 2147 C CA . VAL A 1 315 ? 44.537 53.267 28.741 1.00 13.63 315 VAL A CA 1
ATOM 2148 C C . VAL A 1 315 ? 43.796 52.132 29.423 1.00 15.09 315 VAL A C 1
ATOM 2149 O O . VAL A 1 315 ? 42.596 52.219 29.680 1.00 13.87 315 VAL A O 1
ATOM 2153 N N . VAL A 1 316 ? 44.523 51.056 29.702 1.00 14.72 316 VAL A N 1
ATOM 2154 C CA . VAL A 1 316 ? 43.959 49.922 30.420 1.00 15.76 316 VAL A CA 1
ATOM 2155 C C . VAL A 1 316 ? 44.144 50.310 31.887 1.00 16.76 316 VAL A C 1
ATOM 2156 O O . VAL A 1 316 ? 45.196 50.838 32.253 1.00 17.14 316 VAL A O 1
ATOM 2160 N N . LYS A 1 317 ? 43.132 50.070 32.719 1.00 17.42 317 LYS A N 1
ATOM 2161 C CA . LYS A 1 317 ? 43.212 50.442 34.128 1.00 19.35 317 LYS A CA 1
ATOM 2162 C C . LYS A 1 317 ? 44.521 50.001 34.773 1.00 20.58 317 LYS A C 1
ATOM 2163 O O . LYS A 1 317 ? 44.897 48.829 34.698 1.00 20.49 317 LYS A O 1
ATOM 2169 N N . GLY A 1 318 ? 45.207 50.953 35.402 1.00 21.57 318 GLY A N 1
ATOM 2170 C CA . GLY A 1 318 ? 46.464 50.655 36.068 1.00 23.64 318 GLY A CA 1
ATOM 2171 C C . GLY A 1 318 ? 47.676 50.544 35.162 1.00 25.16 318 GLY A C 1
ATOM 2172 O O . GLY A 1 318 ? 48.788 50.312 35.638 1.00 25.45 318 GLY A O 1
ATOM 2173 N N . GLN A 1 319 ? 47.480 50.708 33.858 1.00 24.70 319 GLN A N 1
ATOM 2174 C CA . GLN A 1 319 ? 48.593 50.608 32.924 1.00 26.37 319 GLN A CA 1
ATOM 2175 C C . GLN A 1 319 ? 48.800 51.909 32.160 1.00 26.68 319 GLN A C 1
ATOM 2176 O O . GLN A 1 319 ? 48.724 51.943 30.931 1.00 29.25 319 GLN A O 1
ATOM 2182 N N . GLY A 1 320 ? 49.056 52.984 32.894 1.00 26.47 320 GLY A N 1
ATOM 2183 C CA . GLY A 1 320 ? 49.278 54.264 32.251 1.00 24.60 320 GLY A CA 1
ATOM 2184 C C . GLY A 1 320 ? 48.259 55.327 32.613 1.00 22.75 320 GLY A C 1
ATOM 2185 O O . GLY A 1 320 ? 47.282 55.067 33.314 1.00 22.27 320 GLY A O 1
ATOM 2186 N N . SER A 1 321 ? 48.497 56.537 32.124 1.00 21.90 321 SER A N 1
ATOM 2187 C CA . SER A 1 321 ? 47.615 57.664 32.395 1.00 20.84 321 SER A CA 1
ATOM 2188 C C . SER A 1 321 ? 46.970 58.163 31.112 1.00 18.79 321 SER A C 1
ATOM 2189 O O . SER A 1 321 ? 47.616 58.209 30.068 1.00 19.01 321 SER A O 1
ATOM 2192 N N . THR A 1 322 ? 45.695 58.526 31.184 1.00 18.16 322 THR A N 1
ATOM 2193 C CA . THR A 1 322 ? 45.020 59.045 30.004 1.00 17.86 322 THR A CA 1
ATOM 2194 C C . THR A 1 322 ? 45.541 60.454 29.748 1.00 18.04 322 THR A C 1
ATOM 2195 O O . THR A 1 322 ? 46.116 61.090 30.635 1.00 18.24 322 THR A O 1
ATOM 2199 N N . GLU A 1 323 ? 45.339 60.935 28.528 1.00 17.17 323 GLU A N 1
ATOM 2200 C CA . GLU A 1 323 ? 45.764 62.274 28.142 1.00 17.11 323 GLU A CA 1
ATOM 2201 C C . GLU A 1 323 ? 44.674 62.881 27.274 1.00 16.23 323 GLU A C 1
ATOM 2202 O O . GLU A 1 323 ? 43.972 62.161 26.569 1.00 15.32 323 GLU A O 1
ATOM 2208 N N . LYS A 1 324 ? 44.536 64.201 27.332 1.00 14.99 324 LYS A N 1
ATOM 2209 C CA . LYS A 1 324 ? 43.537 64.910 26.539 1.00 15.15 324 LYS A CA 1
ATOM 2210 C C . LYS A 1 324 ? 44.275 65.715 25.478 1.00 13.94 324 LYS A C 1
ATOM 2211 O O . LYS A 1 324 ? 45.108 66.560 25.812 1.00 15.44 324 LYS A O 1
ATOM 2217 N N . TYR A 1 325 ? 43.973 65.461 24.207 1.00 12.10 325 TYR A N 1
ATOM 2218 C CA . TYR A 1 325 ? 44.642 66.172 23.117 1.00 11.53 325 TYR A CA 1
ATOM 2219 C C . TYR A 1 325 ? 43.894 67.427 22.663 1.00 13.07 325 TYR A C 1
ATOM 2220 O O . TYR A 1 325 ? 44.494 68.345 22.104 1.00 14.96 325 TYR A O 1
ATOM 2229 N N . GLY A 1 326 ? 42.586 67.459 22.893 1.00 13.13 326 GLY A N 1
ATOM 2230 C CA . GLY A 1 326 ? 41.804 68.628 22.526 1.00 13.63 326 GLY A CA 1
ATOM 2231 C C . GLY A 1 326 ? 40.714 68.419 21.495 1.00 12.79 326 GLY A C 1
ATOM 2232 O O . GLY A 1 326 ? 40.556 67.327 20.937 1.00 13.07 326 GLY A O 1
ATOM 2233 N N . GLU A 1 327 ? 39.955 69.484 21.249 1.00 13.38 327 GLU A N 1
ATOM 2234 C CA . GLU A 1 327 ? 38.878 69.452 20.267 1.00 13.00 327 GLU A CA 1
ATOM 2235 C C . GLU A 1 327 ? 39.447 69.400 18.858 1.00 14.33 327 GLU A C 1
ATOM 2236 O O . GLU A 1 327 ? 40.403 70.111 18.532 1.00 14.81 327 GLU A O 1
ATOM 2242 N N . LYS A 1 328 ? 38.849 68.556 18.027 1.00 12.62 328 LYS A N 1
ATOM 2243 C CA . LYS A 1 328 ? 39.289 68.372 16.652 1.00 13.05 328 LYS A CA 1
ATOM 2244 C C . LYS A 1 328 ? 38.115 68.395 15.688 1.00 14.48 328 LYS A C 1
ATOM 2245 O O . LYS A 1 328 ? 36.977 68.071 16.057 1.00 14.25 328 LYS A O 1
ATOM 2251 N N . TRP A 1 329 ? 38.408 68.762 14.446 1.00 14.61 329 TRP A N 1
ATOM 2252 C CA . TRP A 1 329 ? 37.413 68.793 13.385 1.00 14.90 329 TRP A CA 1
ATOM 2253 C C . TRP A 1 329 ? 37.993 68.083 12.181 1.00 15.23 329 TRP A C 1
ATOM 2254 O O . TRP A 1 329 ? 39.182 68.207 11.894 1.00 15.43 329 TRP A O 1
ATOM 2265 N N . ASP A 1 330 ? 37.153 67.333 11.486 1.00 14.71 330 ASP A N 1
ATOM 2266 C CA . ASP A 1 330 ? 37.557 66.633 10.279 1.00 15.66 330 ASP A CA 1
ATOM 2267 C C . ASP A 1 330 ? 38.859 65.841 10.383 1.00 16.18 330 ASP A C 1
ATOM 2268 O O . ASP A 1 330 ? 39.761 65.991 9.555 1.00 17.18 330 ASP A O 1
ATOM 2273 N N . THR A 1 331 ? 38.968 65.010 11.412 1.00 15.09 331 THR A N 1
ATOM 2274 C CA . THR A 1 331 ? 40.145 64.162 11.563 1.00 13.94 331 THR A CA 1
ATOM 2275 C C . THR A 1 331 ? 39.682 62.712 11.432 1.00 14.46 331 THR A C 1
ATOM 2276 O O . THR A 1 331 ? 38.480 62.439 11.340 1.00 14.95 331 THR A O 1
ATOM 2280 N N . THR A 1 332 ? 40.630 61.783 11.413 1.00 14.15 332 THR A N 1
ATOM 2281 C CA . THR A 1 332 ? 40.315 60.367 11.300 1.00 14.62 332 THR A CA 1
ATOM 2282 C C . THR A 1 332 ? 39.357 59.911 12.397 1.00 13.39 332 THR A C 1
ATOM 2283 O O . THR A 1 332 ? 38.400 59.183 12.142 1.00 13.99 332 THR A O 1
ATOM 2287 N N . ASN A 1 333 ? 39.615 60.360 13.617 1.00 12.56 333 ASN A N 1
ATOM 2288 C CA . ASN A 1 333 ? 38.813 59.941 14.753 1.00 11.00 333 ASN A CA 1
ATOM 2289 C C . ASN A 1 333 ? 37.647 60.846 15.110 1.00 11.95 333 ASN A C 1
ATOM 2290 O O . ASN A 1 333 ? 36.720 60.423 15.794 1.00 11.16 333 ASN A O 1
ATOM 2295 N N . CYS A 1 334 ? 37.692 62.087 14.644 1.00 11.45 334 CYS A N 1
ATOM 2296 C CA . CYS A 1 334 ? 36.610 63.031 14.881 1.00 11.71 334 CYS A CA 1
ATOM 2297 C C . CYS A 1 334 ? 36.022 63.411 13.530 1.00 12.34 334 CYS A C 1
ATOM 2298 O O . CYS A 1 334 ? 36.417 64.407 12.910 1.00 13.05 334 CYS A O 1
ATOM 2301 N N . LYS A 1 335 ? 35.086 62.590 13.068 1.00 11.61 335 LYS A N 1
ATOM 2302 C CA . LYS A 1 335 ? 34.430 62.808 11.793 1.00 12.32 335 LYS A CA 1
ATOM 2303 C C . LYS A 1 335 ? 33.254 63.750 11.986 1.00 12.75 335 LYS A C 1
ATOM 2304 O O . LYS A 1 335 ? 32.088 63.361 11.881 1.00 12.14 335 LYS A O 1
ATOM 2310 N N . VAL A 1 336 ? 33.581 64.991 12.306 1.00 13.59 336 VAL A N 1
ATOM 2311 C CA . VAL A 1 336 ? 32.592 66.032 12.487 1.00 13.49 336 VAL A CA 1
ATOM 2312 C C . VAL A 1 336 ? 33.140 67.280 11.798 1.00 15.21 336 VAL A C 1
ATOM 2313 O O . VAL A 1 336 ? 34.323 67.604 11.914 1.00 14.83 336 VAL A O 1
ATOM 2317 N N . SER A 1 337 ? 32.280 67.949 11.041 1.00 15.54 337 SER A N 1
ATOM 2318 C CA . SER A 1 337 ? 32.661 69.165 10.330 1.00 17.31 337 SER A CA 1
ATOM 2319 C C . SER A 1 337 ? 31.888 70.324 10.947 1.00 18.85 337 SER A C 1
ATOM 2320 O O . SER A 1 337 ? 30.889 70.111 11.634 1.00 18.34 337 SER A O 1
ATOM 2323 N N . ARG A 1 338 ? 32.341 71.550 10.707 1.00 20.15 338 ARG A N 1
ATOM 2324 C CA . ARG A 1 338 ? 31.655 72.716 11.246 1.00 20.94 338 ARG A CA 1
ATOM 2325 C C . ARG A 1 338 ? 30.185 72.740 10.846 1.00 20.00 338 ARG A C 1
ATOM 2326 O O . ARG A 1 338 ? 29.344 73.234 11.590 1.00 21.05 338 ARG A O 1
ATOM 2334 N N . SER A 1 339 ? 29.883 72.205 9.667 1.00 19.23 339 SER A N 1
ATOM 2335 C CA . SER A 1 339 ? 28.517 72.170 9.155 1.00 19.93 339 SER A CA 1
ATOM 2336 C C . SER A 1 339 ? 27.643 71.167 9.900 1.00 19.90 339 SER A C 1
ATOM 2337 O O . SER A 1 339 ? 26.423 71.135 9.717 1.00 20.47 339 SER A O 1
ATOM 2340 N N . GLY A 1 340 ? 28.266 70.343 10.734 1.00 18.15 340 GLY A N 1
ATOM 2341 C CA . GLY A 1 340 ? 27.509 69.341 11.463 1.00 16.93 340 GLY A CA 1
ATOM 2342 C C . GLY A 1 340 ? 26.914 69.822 12.771 1.00 15.46 340 GLY A C 1
ATOM 2343 O O . GLY A 1 340 ? 26.121 69.112 13.383 1.00 14.88 340 GLY A O 1
ATOM 2344 N N . VAL A 1 341 ? 27.294 71.020 13.200 1.00 14.43 341 VAL A N 1
ATOM 2345 C CA . VAL A 1 341 ? 26.808 71.576 14.454 1.00 15.46 341 VAL A CA 1
ATOM 2346 C C . VAL A 1 341 ? 26.309 72.992 14.230 1.00 16.80 341 VAL A C 1
ATOM 2347 O O . VAL A 1 341 ? 26.918 73.761 13.483 1.00 17.05 341 VAL A O 1
ATOM 2351 N N . SER A 1 342 ? 25.202 73.339 14.875 1.00 16.53 342 SER A N 1
ATOM 2352 C CA . SER A 1 342 ? 24.643 74.669 14.721 1.00 17.41 342 SER A CA 1
ATOM 2353 C C . SER A 1 342 ? 23.945 75.163 15.974 1.00 17.34 342 SER A C 1
ATOM 2354 O O . SER A 1 342 ? 23.624 74.391 16.882 1.00 16.12 342 SER A O 1
ATOM 2357 N N . LYS A 1 343 ? 23.722 76.469 16.009 1.00 17.88 343 LYS A N 1
ATOM 2358 C CA . LYS A 1 343 ? 23.043 77.117 17.114 1.00 18.12 343 LYS A CA 1
ATOM 2359 C C . LYS A 1 343 ? 21.572 76.718 17.043 1.00 18.89 343 LYS A C 1
ATOM 2360 O O . LYS A 1 343 ? 20.949 76.790 15.979 1.00 19.61 343 LYS A O 1
ATOM 2366 N N . LEU A 1 344 ? 21.026 76.285 18.172 1.00 19.07 344 LEU A N 1
ATOM 2367 C CA . LEU A 1 344 ? 19.631 75.876 18.224 1.00 21.25 344 LEU A CA 1
ATOM 2368 C C . LEU A 1 344 ? 18.737 77.087 17.968 1.00 22.29 344 LEU A C 1
ATOM 2369 O O . LEU A 1 344 ? 19.151 78.206 18.337 1.00 24.09 344 LEU A O 1
ATOM 2375 N N . ALA B 1 20 ? 58.872 46.572 67.861 1.00 21.98 20 ALA B N 1
ATOM 2376 C CA . ALA B 1 20 ? 58.096 47.731 67.331 1.00 21.12 20 ALA B CA 1
ATOM 2377 C C . ALA B 1 20 ? 58.877 48.407 66.213 1.00 19.74 20 ALA B C 1
ATOM 2378 O O . ALA B 1 20 ? 60.097 48.274 66.135 1.00 19.65 20 ALA B O 1
ATOM 2380 N N . GLN B 1 21 ? 58.162 49.134 65.357 1.00 17.00 21 GLN B N 1
ATOM 2381 C CA . GLN B 1 21 ? 58.765 49.833 64.231 1.00 16.89 21 GLN B CA 1
ATOM 2382 C C . GLN B 1 21 ? 58.200 51.241 64.117 1.00 13.72 21 GLN B C 1
ATOM 2383 O O . GLN B 1 21 ? 57.120 51.529 64.622 1.00 13.62 21 GLN B O 1
ATOM 2389 N N . THR B 1 22 ? 58.949 52.111 63.448 1.00 13.06 22 THR B N 1
ATOM 2390 C CA . THR B 1 22 ? 58.520 53.482 63.204 1.00 12.78 22 THR B CA 1
ATOM 2391 C C . THR B 1 22 ? 58.813 53.767 61.739 1.00 12.59 22 THR B C 1
ATOM 2392 O O . THR B 1 22 ? 59.940 53.583 61.282 1.00 12.44 22 THR B O 1
ATOM 2396 N N . THR B 1 23 ? 57.793 54.184 60.996 1.00 10.86 23 THR B N 1
ATOM 2397 C CA . THR B 1 23 ? 57.962 54.500 59.580 1.00 11.35 23 THR B CA 1
ATOM 2398 C C . THR B 1 23 ? 57.769 56.004 59.402 1.00 10.32 23 THR B C 1
ATOM 2399 O O . THR B 1 23 ? 56.726 56.558 59.760 1.00 10.34 23 THR B O 1
ATOM 2403 N N . LEU B 1 24 ? 58.787 56.648 58.839 1.00 9.67 24 LEU B N 1
ATOM 2404 C CA . LEU B 1 24 ? 58.805 58.088 58.635 1.00 9.71 24 LEU B CA 1
ATOM 2405 C C . LEU B 1 24 ? 58.681 58.493 57.173 1.00 9.25 24 LEU B C 1
ATOM 2406 O O . LEU B 1 24 ? 59.229 57.839 56.287 1.00 11.10 24 LEU B O 1
ATOM 2411 N N . MET B 1 25 ? 57.954 59.579 56.942 1.00 9.48 25 MET B N 1
ATOM 2412 C CA . MET B 1 25 ? 57.756 60.143 55.610 1.00 9.49 25 MET B CA 1
ATOM 2413 C C . MET B 1 25 ? 57.928 61.656 55.714 1.00 9.96 25 MET B C 1
ATOM 2414 O O . MET B 1 25 ? 57.689 62.253 56.771 1.00 10.44 25 MET B O 1
ATOM 2419 N N . LEU B 1 26 ? 58.330 62.271 54.610 1.00 11.11 26 LEU B N 1
ATOM 2420 C CA . LEU B 1 26 ? 58.541 63.710 54.550 1.00 11.59 26 LEU B CA 1
ATOM 2421 C C . LEU B 1 26 ? 57.837 64.333 53.362 1.00 11.03 26 LEU B C 1
ATOM 2422 O O . LEU B 1 26 ? 57.735 63.726 52.295 1.00 13.63 26 LEU B O 1
ATOM 2427 N N . SER B 1 27 ? 57.333 65.543 53.564 1.00 11.54 27 SER B N 1
ATOM 2428 C CA . SER B 1 27 ? 56.706 66.303 52.492 1.00 12.74 27 SER B CA 1
ATOM 2429 C C . SER B 1 27 ? 57.205 67.735 52.640 1.00 13.19 27 SER B C 1
ATOM 2430 O O . SER B 1 27 ? 57.211 68.285 53.740 1.00 13.27 27 SER B O 1
ATOM 2433 N N . GLN B 1 28 ? 57.648 68.337 51.541 1.00 11.71 28 GLN B N 1
ATOM 2434 C CA . GLN B 1 28 ? 58.145 69.703 51.592 1.00 13.96 28 GLN B CA 1
ATOM 2435 C C . GLN B 1 28 ? 57.202 70.629 50.851 1.00 13.35 28 GLN B C 1
ATOM 2436 O O . GLN B 1 28 ? 56.775 70.323 49.742 1.00 14.14 28 GLN B O 1
ATOM 2442 N N . LYS B 1 29 ? 56.880 71.755 51.479 1.00 14.68 29 LYS B N 1
ATOM 2443 C CA . LYS B 1 29 ? 56.005 72.757 50.881 1.00 16.84 29 LYS B CA 1
ATOM 2444 C C . LYS B 1 29 ? 56.557 74.131 51.242 1.00 17.09 29 LYS B C 1
ATOM 2445 O O . LYS B 1 29 ? 56.804 74.413 52.415 1.00 16.46 29 LYS B O 1
ATOM 2451 N N . SER B 1 30 ? 56.750 74.977 50.231 1.00 17.66 30 SER B N 1
ATOM 2452 C CA . SER B 1 30 ? 57.283 76.323 50.434 1.00 18.82 30 SER B CA 1
ATOM 2453 C C . SER B 1 30 ? 58.554 76.280 51.277 1.00 18.60 30 SER B C 1
ATOM 2454 O O . SER B 1 30 ? 58.759 77.110 52.170 1.00 18.71 30 SER B O 1
ATOM 2457 N N . ASP B 1 31 ? 59.399 75.298 50.970 1.00 19.20 31 ASP B N 1
ATOM 2458 C CA . ASP B 1 31 ? 60.676 75.094 51.642 1.00 19.92 31 ASP B CA 1
ATOM 2459 C C . ASP B 1 31 ? 60.615 74.640 53.096 1.00 19.36 31 ASP B C 1
ATOM 2460 O O . ASP B 1 31 ? 61.650 74.514 53.748 1.00 20.83 31 ASP B O 1
ATOM 2465 N N . VAL B 1 32 ? 59.412 74.394 53.606 1.00 17.14 32 VAL B N 1
ATOM 2466 C CA . VAL B 1 32 ? 59.264 73.913 54.976 1.00 15.20 32 VAL B CA 1
ATOM 2467 C C . VAL B 1 32 ? 59.154 72.397 54.901 1.00 13.57 32 VAL B C 1
ATOM 2468 O O . VAL B 1 32 ? 58.431 71.874 54.064 1.00 12.83 32 VAL B O 1
ATOM 2472 N N . ASN B 1 33 ? 59.871 71.701 55.774 1.00 11.70 33 ASN B N 1
ATOM 2473 C CA . ASN B 1 33 ? 59.848 70.240 55.795 1.00 11.49 33 ASN B CA 1
ATOM 2474 C C . ASN B 1 33 ? 58.873 69.704 56.834 1.00 11.67 33 ASN B C 1
ATOM 2475 O O . ASN B 1 33 ? 59.009 69.968 58.030 1.00 13.53 33 ASN B O 1
ATOM 2480 N N . TYR B 1 34 ? 57.895 68.944 56.361 1.00 11.47 34 TYR B N 1
ATOM 2481 C CA . TYR B 1 34 ? 56.889 68.339 57.229 1.00 11.16 34 TYR B CA 1
ATOM 2482 C C . TYR B 1 34 ? 57.165 66.853 57.358 1.00 10.82 34 TYR B C 1
ATOM 2483 O O . TYR B 1 34 ? 57.363 66.162 56.362 1.00 11.76 34 TYR B O 1
ATOM 2492 N N . LEU B 1 35 ? 57.186 66.377 58.595 1.00 8.42 35 LEU B N 1
ATOM 2493 C CA . LEU B 1 35 ? 57.424 64.971 58.886 1.00 8.38 35 LEU B CA 1
ATOM 2494 C C . LEU B 1 35 ? 56.151 64.329 59.378 1.00 8.46 35 LEU B C 1
ATOM 2495 O O . LEU B 1 35 ? 55.403 64.931 60.156 1.00 9.68 35 LEU B O 1
ATOM 2500 N N . GLY B 1 36 ? 55.912 63.111 58.912 1.00 8.21 36 GLY B N 1
ATOM 2501 C CA . GLY B 1 36 ? 54.760 62.351 59.347 1.00 8.98 36 GLY B CA 1
ATOM 2502 C C . GLY B 1 36 ? 55.228 60.923 59.564 1.00 8.90 36 GLY B C 1
ATOM 2503 O O . GLY B 1 36 ? 55.904 60.339 58.705 1.00 8.90 36 GLY B O 1
ATOM 2504 N N . TRP B 1 37 ? 54.906 60.345 60.715 1.00 7.92 37 TRP B N 1
ATOM 2505 C CA . TRP B 1 37 ? 55.310 58.972 60.973 1.00 8.03 37 TRP B CA 1
ATOM 2506 C C . TRP B 1 37 ? 54.202 58.181 61.623 1.00 7.63 37 TRP B C 1
ATOM 2507 O O . TRP B 1 37 ? 53.223 58.742 62.118 1.00 9.26 37 TRP B O 1
ATOM 2518 N N . SER B 1 38 ? 54.352 56.865 61.573 1.00 10.00 38 SER B N 1
ATOM 2519 C CA . SER B 1 38 ? 53.429 55.979 62.250 1.00 10.12 38 SER B CA 1
ATOM 2520 C C . SER B 1 38 ? 54.313 55.050 63.071 1.00 11.62 38 SER B C 1
ATOM 2521 O O . SER B 1 38 ? 55.468 54.797 62.712 1.00 11.54 38 SER B O 1
ATOM 2524 N N . THR B 1 39 ? 53.810 54.592 64.209 1.00 11.96 39 THR B N 1
ATOM 2525 C CA . THR B 1 39 ? 54.580 53.658 65.016 1.00 12.65 39 THR B CA 1
ATOM 2526 C C . THR B 1 39 ? 53.612 52.669 65.625 1.00 12.59 39 THR B C 1
ATOM 2527 O O . THR B 1 39 ? 52.446 52.997 65.838 1.00 13.73 39 THR B O 1
ATOM 2531 N N . ASP B 1 40 ? 54.080 51.452 65.867 1.00 14.18 40 ASP B N 1
ATOM 2532 C CA . ASP B 1 40 ? 53.214 50.460 66.485 1.00 16.00 40 ASP B CA 1
ATOM 2533 C C . ASP B 1 40 ? 53.660 50.189 67.916 1.00 17.21 40 ASP B C 1
ATOM 2534 O O . ASP B 1 40 ? 53.252 49.199 68.528 1.00 17.84 40 ASP B O 1
ATOM 2539 N N . GLU B 1 41 ? 54.514 51.069 68.439 1.00 15.46 41 GLU B N 1
ATOM 2540 C CA . GLU B 1 41 ? 54.957 50.953 69.827 1.00 16.36 41 GLU B CA 1
ATOM 2541 C C . GLU B 1 41 ? 53.713 51.215 70.670 1.00 16.22 41 GLU B C 1
ATOM 2542 O O . GLU B 1 41 ? 53.046 52.240 70.510 1.00 17.51 41 GLU B O 1
ATOM 2548 N N . SER B 1 42 ? 53.406 50.301 71.583 1.00 18.03 42 SER B N 1
ATOM 2549 C CA . SER B 1 42 ? 52.205 50.426 72.405 1.00 17.58 42 SER B CA 1
ATOM 2550 C C . SER B 1 42 ? 52.289 51.347 73.620 1.00 17.23 42 SER B C 1
ATOM 2551 O O . SER B 1 42 ? 51.265 51.826 74.112 1.00 18.05 42 SER B O 1
ATOM 2554 N N . LYS B 1 43 ? 53.496 51.600 74.107 1.00 15.48 43 LYS B N 1
ATOM 2555 C CA . LYS B 1 43 ? 53.658 52.452 75.277 1.00 14.30 43 LYS B CA 1
ATOM 2556 C C . LYS B 1 43 ? 54.646 53.580 75.025 1.00 13.39 43 LYS B C 1
ATOM 2557 O O . LYS B 1 43 ? 55.712 53.652 75.636 1.00 13.68 43 LYS B O 1
ATOM 2563 N N . VAL B 1 44 ? 54.276 54.469 74.116 1.00 12.18 44 VAL B N 1
ATOM 2564 C CA . VAL B 1 44 ? 55.131 55.596 73.779 1.00 11.47 44 VAL B CA 1
ATOM 2565 C C . VAL B 1 44 ? 55.192 56.583 74.939 1.00 11.40 44 VAL B C 1
ATOM 2566 O O . VAL B 1 44 ? 54.164 56.934 75.522 1.00 13.08 44 VAL B O 1
ATOM 2570 N N . ALA B 1 45 ? 56.400 57.021 75.273 1.00 11.59 45 ALA B N 1
ATOM 2571 C CA . ALA B 1 45 ? 56.604 57.984 76.350 1.00 11.30 45 ALA B CA 1
ATOM 2572 C C . ALA B 1 45 ? 56.923 59.351 75.758 1.00 11.70 45 ALA B C 1
ATOM 2573 O O . ALA B 1 45 ? 56.392 60.363 76.193 1.00 11.73 45 ALA B O 1
ATOM 2575 N N . ARG B 1 46 ? 57.803 59.374 74.765 1.00 10.60 46 ARG B N 1
ATOM 2576 C CA . ARG B 1 46 ? 58.192 60.619 74.111 1.00 11.42 46 ARG B CA 1
ATOM 2577 C C . ARG B 1 46 ? 58.696 60.270 72.727 1.00 10.32 46 ARG B C 1
ATOM 2578 O O . ARG B 1 46 ? 58.945 59.104 72.419 1.00 10.11 46 ARG B O 1
ATOM 2586 N N . GLN B 1 47 ? 58.851 61.282 71.889 1.00 10.47 47 GLN B N 1
ATOM 2587 C CA . GLN B 1 47 ? 59.343 61.062 70.539 1.00 9.91 47 GLN B CA 1
ATOM 2588 C C . GLN B 1 47 ? 60.356 62.151 70.231 1.00 10.65 47 GLN B C 1
ATOM 2589 O O . GLN B 1 47 ? 60.107 63.330 70.450 1.00 13.40 47 GLN B O 1
ATOM 2595 N N . GLU B 1 48 ? 61.506 61.748 69.718 1.00 10.80 48 GLU B N 1
ATOM 2596 C CA . GLU B 1 48 ? 62.561 62.707 69.450 1.00 11.32 48 GLU B CA 1
ATOM 2597 C C . GLU B 1 48 ? 62.853 62.841 67.973 1.00 9.52 48 GLU B C 1
ATOM 2598 O O . GLU B 1 48 ? 62.978 61.845 67.263 1.00 11.40 48 GLU B O 1
ATOM 2604 N N . VAL B 1 49 ? 62.961 64.086 67.516 1.00 9.74 49 VAL B N 1
ATOM 2605 C CA . VAL B 1 49 ? 63.244 64.352 66.114 1.00 10.15 49 VAL B CA 1
ATOM 2606 C C . VAL B 1 49 ? 64.718 64.693 65.957 1.00 11.07 49 VAL B C 1
ATOM 2607 O O . VAL B 1 49 ? 65.243 65.547 66.674 1.00 11.28 49 VAL B O 1
ATOM 2611 N N . TYR B 1 50 ? 65.378 63.995 65.040 1.00 10.76 50 TYR B N 1
ATOM 2612 C CA . TYR B 1 50 ? 66.792 64.223 64.761 1.00 12.04 50 TYR B CA 1
ATOM 2613 C C . TYR B 1 50 ? 66.950 64.700 63.334 1.00 11.91 50 TYR B C 1
ATOM 2614 O O . TYR B 1 50 ? 66.201 64.297 62.442 1.00 11.70 50 TYR B O 1
ATOM 2623 N N . ARG B 1 51 ? 67.927 65.575 63.126 1.00 11.96 51 ARG B N 1
ATOM 2624 C CA . ARG B 1 51 ? 68.190 66.124 61.809 1.00 12.61 51 ARG B CA 1
ATOM 2625 C C . ARG B 1 51 ? 69.685 66.162 61.582 1.00 12.01 51 ARG B C 1
ATOM 2626 O O . ARG B 1 51 ? 70.461 66.368 62.514 1.00 12.97 51 ARG B O 1
ATOM 2634 N N . GLY B 1 52 ? 70.079 65.958 60.333 1.00 12.43 52 GLY B N 1
ATOM 2635 C CA . GLY B 1 52 ? 71.486 66.004 59.998 1.00 14.19 52 GLY B CA 1
ATOM 2636 C C . GLY B 1 52 ? 71.661 66.571 58.609 1.00 15.85 52 GLY B C 1
ATOM 2637 O O . GLY B 1 52 ? 70.747 66.526 57.784 1.00 15.69 52 GLY B O 1
ATOM 2638 N N . THR B 1 53 ? 72.836 67.128 58.349 1.00 15.57 53 THR B N 1
ATOM 2639 C CA . THR B 1 53 ? 73.121 67.671 57.032 1.00 16.81 53 THR B CA 1
ATOM 2640 C C . THR B 1 53 ? 73.582 66.525 56.148 1.00 16.64 53 THR B C 1
ATOM 2641 O O . THR B 1 53 ? 73.602 66.646 54.921 1.00 17.41 53 THR B O 1
ATOM 2645 N N . THR B 1 54 ? 73.951 65.414 56.782 1.00 16.35 54 THR B N 1
ATOM 2646 C CA . THR B 1 54 ? 74.392 64.217 56.074 1.00 17.96 54 THR B CA 1
ATOM 2647 C C . THR B 1 54 ? 73.445 63.075 56.416 1.00 19.18 54 THR B C 1
ATOM 2648 O O . THR B 1 54 ? 72.626 63.189 57.327 1.00 18.50 54 THR B O 1
ATOM 2652 N N . SER B 1 55 ? 73.572 61.973 55.686 1.00 19.85 55 SER B N 1
ATOM 2653 C CA . SER B 1 55 ? 72.732 60.804 55.897 1.00 21.57 55 SER B CA 1
ATOM 2654 C C . SER B 1 55 ? 73.309 59.874 56.956 1.00 21.33 55 SER B C 1
ATOM 2655 O O . SER B 1 55 ? 72.775 58.795 57.202 1.00 22.64 55 SER B O 1
ATOM 2658 N N . ASN B 1 56 ? 74.405 60.292 57.582 1.00 22.34 56 ASN B N 1
ATOM 2659 C CA . ASN B 1 56 ? 75.054 59.482 58.605 1.00 22.81 56 ASN B CA 1
ATOM 2660 C C . ASN B 1 56 ? 74.336 59.587 59.950 1.00 23.50 56 ASN B C 1
ATOM 2661 O O . ASN B 1 56 ? 74.397 60.618 60.615 1.00 23.31 56 ASN B O 1
ATOM 2666 N N . PRO B 1 57 ? 73.667 58.504 60.380 1.00 23.67 57 PRO B N 1
ATOM 2667 C CA . PRO B 1 57 ? 72.945 58.506 61.656 1.00 24.18 57 PRO B CA 1
ATOM 2668 C C . PRO B 1 57 ? 73.808 58.893 62.853 1.00 23.67 57 PRO B C 1
ATOM 2669 O O . PRO B 1 57 ? 73.315 59.459 63.823 1.00 24.05 57 PRO B O 1
ATOM 2673 N N . ASP B 1 58 ? 75.102 58.599 62.781 1.00 23.78 58 ASP B N 1
ATOM 2674 C CA . ASP B 1 58 ? 76.012 58.923 63.873 1.00 23.02 58 ASP B CA 1
ATOM 2675 C C . ASP B 1 58 ? 76.223 60.424 64.061 1.00 22.06 58 ASP B C 1
ATOM 2676 O O . ASP B 1 58 ? 76.624 60.869 65.136 1.00 21.84 58 ASP B O 1
ATOM 2681 N N . LEU B 1 59 ? 75.943 61.203 63.022 1.00 20.38 59 LEU B N 1
ATOM 2682 C CA . LEU B 1 59 ? 76.147 62.646 63.088 1.00 19.79 59 LEU B CA 1
ATOM 2683 C C . LEU B 1 59 ? 74.876 63.471 63.253 1.00 19.14 59 LEU B C 1
ATOM 2684 O O . LEU B 1 59 ? 74.929 64.698 63.285 1.00 19.41 59 LEU B O 1
ATOM 2689 N N . ARG B 1 60 ? 73.736 62.801 63.363 1.00 18.49 60 ARG B N 1
ATOM 2690 C CA . ARG B 1 60 ? 72.469 63.504 63.513 1.00 16.74 60 ARG B CA 1
ATOM 2691 C C . ARG B 1 60 ? 72.410 64.245 64.854 1.00 16.21 60 ARG B C 1
ATOM 2692 O O . ARG B 1 60 ? 73.064 63.857 65.824 1.00 17.24 60 ARG B O 1
ATOM 2700 N N . GLU B 1 61 ? 71.626 65.317 64.898 1.00 16.11 61 GLU B N 1
ATOM 2701 C CA . GLU B 1 61 ? 71.464 66.116 66.106 1.00 16.94 61 GLU B CA 1
ATOM 2702 C C . GLU B 1 61 ? 69.984 66.262 66.439 1.00 15.19 61 GLU B C 1
ATOM 2703 O O . GLU B 1 61 ? 69.149 66.388 65.548 1.00 14.43 61 GLU B O 1
ATOM 2709 N N . ARG B 1 62 ? 69.661 66.249 67.726 1.00 14.97 62 ARG B N 1
ATOM 2710 C CA . ARG B 1 62 ? 68.270 66.369 68.140 1.00 15.52 62 ARG B CA 1
ATOM 2711 C C . ARG B 1 62 ? 67.757 67.791 67.953 1.00 15.17 62 ARG B C 1
ATOM 2712 O O . ARG B 1 62 ? 68.408 68.754 68.359 1.00 16.84 62 ARG B O 1
ATOM 2720 N N . ILE B 1 63 ? 66.595 67.928 67.321 1.00 12.66 63 ILE B N 1
ATOM 2721 C CA . ILE B 1 63 ? 66.030 69.252 67.117 1.00 13.42 63 ILE B CA 1
ATOM 2722 C C . ILE B 1 63 ? 64.701 69.427 67.835 1.00 13.02 63 ILE B C 1
ATOM 2723 O O . ILE B 1 63 ? 64.186 70.537 67.918 1.00 14.82 63 ILE B O 1
ATOM 2728 N N . ALA B 1 64 ? 64.150 68.335 68.368 1.00 12.39 64 ALA B N 1
ATOM 2729 C CA . ALA B 1 64 ? 62.893 68.422 69.109 1.00 11.97 64 ALA B CA 1
ATOM 2730 C C . ALA B 1 64 ? 62.596 67.201 69.971 1.00 11.04 64 ALA B C 1
ATOM 2731 O O . ALA B 1 64 ? 62.966 66.077 69.635 1.00 11.61 64 ALA B O 1
ATOM 2733 N N . VAL B 1 65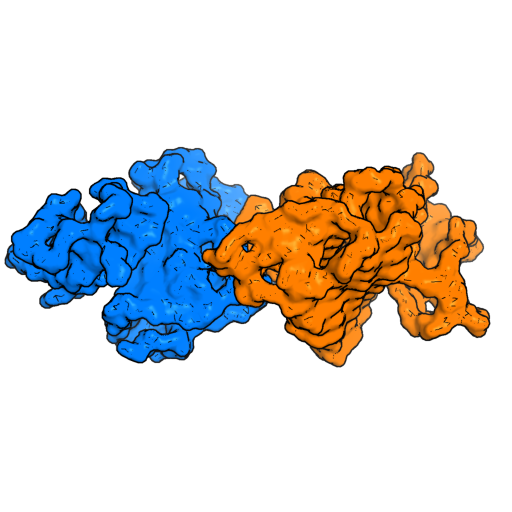 ? 61.949 67.443 71.106 1.00 11.43 65 VAL B N 1
ATOM 2734 C CA . VAL B 1 65 ? 61.503 66.369 71.983 1.00 11.43 65 VAL B CA 1
ATOM 2735 C C . VAL B 1 65 ? 60.002 66.613 71.996 1.00 12.26 65 VAL B C 1
ATOM 2736 O O . VAL B 1 65 ? 59.538 67.671 72.423 1.00 14.51 65 VAL B O 1
ATOM 2740 N N . LEU B 1 66 ? 59.251 65.636 71.506 1.00 11.24 66 LEU B N 1
ATOM 2741 C CA . LEU B 1 66 ? 57.806 65.757 71.398 1.00 11.09 66 LEU B CA 1
ATOM 2742 C C . LEU B 1 66 ? 57.062 64.844 72.349 1.00 11.57 66 LEU B C 1
ATOM 2743 O O . LEU B 1 66 ? 57.630 63.892 72.891 1.00 11.64 66 LEU B O 1
ATOM 2748 N N . ASP B 1 67 ? 55.780 65.138 72.544 1.00 11.56 67 ASP B N 1
ATOM 2749 C CA . ASP B 1 67 ? 54.961 64.310 73.412 1.00 11.91 67 ASP B CA 1
ATOM 2750 C C . ASP B 1 67 ? 54.697 62.967 72.725 1.00 12.15 67 ASP B C 1
ATOM 2751 O O . ASP B 1 67 ? 55.118 62.747 71.587 1.00 12.95 67 ASP B O 1
ATOM 2756 N N . ALA B 1 68 ? 53.991 62.075 73.409 1.00 10.58 68 ALA B N 1
ATOM 2757 C CA . ALA B 1 68 ? 53.717 60.740 72.886 1.00 10.43 68 ALA B CA 1
ATOM 2758 C C . ALA B 1 68 ? 52.544 60.635 71.931 1.00 10.51 68 ALA B C 1
ATOM 2759 O O . ALA B 1 68 ? 52.349 59.594 71.312 1.00 12.05 68 ALA B O 1
ATOM 2761 N N . GLU B 1 69 ? 51.778 61.708 71.810 1.00 11.53 69 GLU B N 1
ATOM 2762 C CA . GLU B 1 69 ? 50.581 61.692 70.989 1.00 11.66 69 GLU B CA 1
ATOM 2763 C C . GLU B 1 69 ? 50.719 62.160 69.551 1.00 10.94 69 GLU B C 1
ATOM 2764 O O . GLU B 1 69 ? 50.037 61.641 68.662 1.00 11.13 69 GLU B O 1
ATOM 2770 N N . THR B 1 70 ? 51.591 63.131 69.310 1.00 9.73 70 THR B N 1
ATOM 2771 C CA . THR B 1 70 ? 51.726 63.648 67.956 1.00 9.13 70 THR B CA 1
ATOM 2772 C C . THR B 1 70 ? 52.345 62.646 66.998 1.00 8.29 70 THR B C 1
ATOM 2773 O O . THR B 1 70 ? 53.088 61.754 67.403 1.00 9.11 70 THR B O 1
ATOM 2777 N N . ARG B 1 71 ? 51.996 62.779 65.724 1.00 7.93 71 ARG B N 1
ATOM 2778 C CA . ARG B 1 71 ? 52.562 61.921 64.699 1.00 8.05 71 ARG B CA 1
ATOM 2779 C C . ARG B 1 71 ? 53.085 62.773 63.534 1.00 8.52 71 ARG B C 1
ATOM 2780 O O . ARG B 1 71 ? 53.375 62.254 62.458 1.00 8.53 71 ARG B O 1
ATOM 2788 N N . THR B 1 72 ? 53.213 64.078 63.763 1.00 8.45 72 THR B N 1
ATOM 2789 C CA . THR B 1 72 ? 53.733 64.986 62.738 1.00 7.88 72 THR B CA 1
ATOM 2790 C C . THR B 1 72 ? 54.648 66.021 63.369 1.00 8.79 72 THR B C 1
ATOM 2791 O O . THR B 1 72 ? 54.612 66.245 64.585 1.00 10.35 72 THR B O 1
ATOM 2795 N N . PHE B 1 73 ? 55.484 66.632 62.539 1.00 8.58 73 PHE B N 1
ATOM 2796 C CA . PHE B 1 73 ? 56.398 67.659 63.000 1.00 8.95 73 PHE B CA 1
ATOM 2797 C C . PHE B 1 73 ? 56.714 68.592 61.848 1.00 10.22 73 PHE B C 1
ATOM 2798 O O . PHE B 1 73 ? 56.817 68.159 60.705 1.00 12.11 73 PHE B O 1
ATOM 2806 N N . LYS B 1 74 ? 56.854 69.876 62.162 1.00 10.80 74 LYS B N 1
ATOM 2807 C CA . LYS B 1 74 ? 57.174 70.895 61.174 1.00 12.43 74 LYS B CA 1
ATOM 2808 C C . LYS B 1 74 ? 58.562 71.486 61.432 1.00 13.28 74 LYS B C 1
ATOM 2809 O O . LYS B 1 74 ? 58.846 71.945 62.541 1.00 14.34 74 LYS B O 1
ATOM 2815 N N . ASP B 1 75 ? 59.427 71.448 60.423 1.00 13.83 75 ASP B N 1
ATOM 2816 C CA . ASP B 1 75 ? 60.754 72.053 60.536 1.00 14.13 75 ASP B CA 1
ATOM 2817 C C . ASP B 1 75 ? 60.809 73.209 59.536 1.00 14.84 75 ASP B C 1
ATOM 2818 O O . ASP B 1 75 ? 60.916 72.988 58.329 1.00 14.41 75 ASP B O 1
ATOM 2823 N N . ALA B 1 76 ? 60.713 74.436 60.040 1.00 16.38 76 ALA B N 1
ATOM 2824 C CA . ALA B 1 76 ? 60.763 75.614 59.178 1.00 18.11 76 ALA B CA 1
ATOM 2825 C C . ALA B 1 76 ? 62.135 76.282 59.241 1.00 19.94 76 ALA B C 1
ATOM 2826 O O . ALA B 1 76 ? 62.333 77.365 58.687 1.00 20.64 76 ALA B O 1
ATOM 2828 N N . ASP B 1 77 ? 63.077 75.638 59.924 1.00 20.76 77 ASP B N 1
ATOM 2829 C CA . ASP B 1 77 ? 64.436 76.170 60.045 1.00 22.18 77 ASP B CA 1
ATOM 2830 C C . ASP B 1 77 ? 65.221 75.700 58.825 1.00 21.74 77 ASP B C 1
ATOM 2831 O O . ASP B 1 77 ? 66.216 74.989 58.948 1.00 21.66 77 ASP B O 1
ATOM 2836 N N . THR B 1 78 ? 64.775 76.121 57.646 1.00 20.99 78 THR B N 1
ATOM 2837 C CA . THR B 1 78 ? 65.403 75.699 56.403 1.00 22.20 78 THR B CA 1
ATOM 2838 C C . THR B 1 78 ? 65.849 76.839 55.498 1.00 22.55 78 THR B C 1
ATOM 2839 O O . THR B 1 78 ? 66.075 76.623 54.305 1.00 22.27 78 THR B O 1
ATOM 2843 N N . ASN B 1 79 ? 65.984 78.042 56.051 1.00 22.20 79 ASN B N 1
ATOM 2844 C CA . ASN B 1 79 ? 66.382 79.188 55.237 1.00 22.28 79 ASN B CA 1
ATOM 2845 C C . ASN B 1 79 ? 67.726 79.010 54.545 1.00 20.69 79 ASN B C 1
ATOM 2846 O O . ASN B 1 79 ? 68.068 79.772 53.642 1.00 19.76 79 ASN B O 1
ATOM 2851 N N . SER B 1 80 ? 68.479 77.999 54.962 1.00 19.81 80 SER B N 1
ATOM 2852 C CA . SER B 1 80 ? 69.778 77.711 54.364 1.00 19.29 80 SER B CA 1
ATOM 2853 C C . SER B 1 80 ? 69.586 77.206 52.935 1.00 19.33 80 SER B C 1
ATOM 2854 O O . SER B 1 80 ? 70.473 77.350 52.093 1.00 20.40 80 SER B O 1
ATOM 2857 N N . GLY B 1 81 ? 68.427 76.606 52.672 1.00 18.69 81 GLY B N 1
ATOM 2858 C CA . GLY B 1 81 ? 68.144 76.078 51.350 1.00 18.19 81 GLY B CA 1
ATOM 2859 C C . GLY B 1 81 ? 68.812 74.731 51.116 1.00 18.41 81 GLY B C 1
ATOM 2860 O O . GLY B 1 81 ? 68.802 74.206 50.004 1.00 20.18 81 GLY B O 1
ATOM 2861 N N . LEU B 1 82 ? 69.383 74.164 52.171 1.00 18.79 82 LEU B N 1
ATOM 2862 C CA . LEU B 1 82 ? 70.074 72.885 52.072 1.00 19.03 82 LEU B CA 1
ATOM 2863 C C . LEU B 1 82 ? 69.152 71.691 52.227 1.00 18.52 82 LEU B C 1
ATOM 2864 O O . LEU B 1 82 ? 68.021 71.813 52.708 1.00 18.79 82 LEU B O 1
ATOM 2869 N N . ASN B 1 83 ? 69.645 70.532 51.803 1.00 17.30 83 ASN B N 1
ATOM 2870 C CA . ASN B 1 83 ? 68.891 69.302 51.964 1.00 17.28 83 ASN B CA 1
ATOM 2871 C C . ASN B 1 83 ? 69.222 68.816 53.366 1.00 17.22 83 ASN B C 1
ATOM 2872 O O . ASN B 1 83 ? 70.330 69.027 53.859 1.00 18.75 83 ASN B O 1
ATOM 2877 N N . TYR B 1 84 ? 68.252 68.198 54.023 1.00 15.56 84 TYR B N 1
ATOM 2878 C CA . TYR B 1 84 ? 68.474 67.666 55.356 1.00 15.88 84 TYR B CA 1
ATOM 2879 C C . TYR B 1 84 ? 67.979 66.234 55.418 1.00 14.85 84 TYR B C 1
ATOM 2880 O O . TYR B 1 84 ? 67.166 65.812 54.593 1.00 13.89 84 TYR B O 1
ATOM 2889 N N . TRP B 1 85 ? 68.486 65.498 56.402 1.00 13.67 85 TRP B N 1
ATOM 2890 C CA . TRP B 1 85 ? 68.079 64.118 56.652 1.00 14.63 85 TRP B CA 1
ATOM 2891 C C . TRP B 1 85 ? 67.412 64.132 58.017 1.00 13.18 85 TRP B C 1
ATOM 2892 O O . TRP B 1 85 ? 67.840 64.863 58.913 1.00 13.47 85 TRP B O 1
ATOM 2903 N N . TYR B 1 86 ? 66.361 63.337 58.176 1.00 11.61 86 TYR B N 1
ATOM 2904 C CA . TYR B 1 86 ? 65.641 63.290 59.440 1.00 10.55 86 TYR B CA 1
ATOM 2905 C C . TYR B 1 86 ? 65.378 61.876 59.912 1.00 9.53 86 TYR B C 1
ATOM 2906 O O . TYR B 1 86 ? 65.273 60.948 59.110 1.00 10.09 86 TYR B O 1
ATOM 2915 N N . TRP B 1 87 ? 65.263 61.740 61.227 1.00 9.42 87 TRP B N 1
ATOM 2916 C CA . TRP B 1 87 ? 64.930 60.483 61.886 1.00 10.75 87 TRP B CA 1
ATOM 2917 C C . TRP B 1 87 ? 63.994 60.840 63.023 1.00 10.59 87 TRP B C 1
ATOM 2918 O O . TRP B 1 87 ? 64.088 61.931 63.593 1.00 11.37 87 TRP B O 1
ATOM 2929 N N . VAL B 1 88 ? 63.088 59.926 63.349 1.00 10.79 88 VAL B N 1
ATOM 2930 C CA . VAL B 1 88 ? 62.227 60.125 64.504 1.00 10.20 88 VAL B CA 1
ATOM 2931 C C . VAL B 1 88 ? 62.459 58.897 65.364 1.00 10.51 88 VAL B C 1
ATOM 2932 O O . VAL B 1 88 ? 62.422 57.768 64.879 1.00 10.25 88 VAL B O 1
ATOM 2936 N N . ASP B 1 89 ? 62.777 59.137 66.629 1.00 11.27 89 ASP B N 1
ATOM 2937 C CA . ASP B 1 89 ? 63.003 58.062 67.580 1.00 12.32 89 ASP B CA 1
ATOM 2938 C C . ASP B 1 89 ? 61.799 58.015 68.504 1.00 11.52 89 ASP B C 1
ATOM 2939 O O . ASP B 1 89 ? 61.520 58.978 69.216 1.00 12.37 89 ASP B O 1
ATOM 2944 N N . VAL B 1 90 ? 61.065 56.908 68.462 1.00 10.85 90 VAL B N 1
ATOM 2945 C CA . VAL B 1 90 ? 59.912 56.734 69.335 1.00 10.98 90 VAL B CA 1
ATOM 2946 C C . VAL B 1 90 ? 60.459 56.025 70.572 1.00 11.02 90 VAL B C 1
ATOM 2947 O O . VAL B 1 90 ? 60.981 54.910 70.482 1.00 12.63 90 VAL B O 1
ATOM 2951 N N . VAL B 1 91 ? 60.368 56.695 71.715 1.00 9.64 91 VAL B N 1
ATOM 2952 C CA . VAL B 1 91 ? 60.888 56.167 72.966 1.00 11.11 91 VAL B CA 1
ATOM 2953 C C . VAL B 1 91 ? 59.770 55.616 73.829 1.00 10.49 91 VAL B C 1
ATOM 2954 O O . VAL B 1 91 ? 58.818 56.325 74.158 1.00 10.47 91 VAL B O 1
ATOM 2958 N N . SER B 1 92 ? 59.889 54.351 74.210 1.00 11.68 92 SER B N 1
ATOM 2959 C CA . SER B 1 92 ? 58.860 53.742 75.032 1.00 12.07 92 SER B CA 1
ATOM 2960 C C . SER B 1 92 ? 59.101 54.047 76.504 1.00 12.57 92 SER B C 1
ATOM 2961 O O . SER B 1 92 ? 60.116 54.637 76.879 1.00 13.25 92 SER B O 1
ATOM 2964 N N . GLU B 1 93 ? 58.152 53.649 77.337 1.00 12.99 93 GLU B N 1
ATOM 2965 C CA . GLU B 1 93 ? 58.287 53.859 78.770 1.00 13.61 93 GLU B CA 1
ATOM 2966 C C . GLU B 1 93 ? 59.432 53.001 79.307 1.00 15.03 93 GLU B C 1
ATOM 2967 O O . GLU B 1 93 ? 60.007 53.319 80.347 1.00 16.20 93 GLU B O 1
ATOM 2973 N N . ASN B 1 94 ? 59.766 51.932 78.581 1.00 15.85 94 ASN B N 1
ATOM 2974 C CA . ASN B 1 94 ? 60.819 50.997 78.987 1.00 17.34 94 ASN B CA 1
ATOM 2975 C C . ASN B 1 94 ? 62.118 50.975 78.168 1.00 18.82 94 ASN B C 1
ATOM 2976 O O . ASN B 1 94 ? 62.582 49.914 77.732 1.00 18.64 94 ASN B O 1
ATOM 2981 N N . GLN B 1 95 ? 62.691 52.155 77.963 1.00 20.20 95 GLN B N 1
ATOM 2982 C CA . GLN B 1 95 ? 63.963 52.328 77.258 1.00 19.75 95 GLN B CA 1
ATOM 2983 C C . GLN B 1 95 ? 64.100 51.808 75.834 1.00 20.72 95 GLN B C 1
ATOM 2984 O O . GLN B 1 95 ? 65.220 51.677 75.327 1.00 21.54 95 GLN B O 1
ATOM 2990 N N . ALA B 1 96 ? 62.990 51.498 75.182 1.00 19.67 96 ALA B N 1
ATOM 2991 C CA . ALA B 1 96 ? 63.081 51.038 73.810 1.00 19.69 96 ALA B CA 1
ATOM 2992 C C . ALA B 1 96 ? 63.290 52.289 72.974 1.00 19.52 96 ALA B C 1
ATOM 2993 O O . ALA B 1 96 ? 62.630 53.306 73.196 1.00 18.26 96 ALA B O 1
ATOM 2995 N N . GLN B 1 97 ? 64.231 52.215 72.042 1.00 19.58 97 GLN B N 1
ATOM 2996 C CA . GLN B 1 97 ? 64.538 53.320 71.141 1.00 19.23 97 GLN B CA 1
ATOM 2997 C C . GLN B 1 97 ? 64.125 52.819 69.768 1.00 18.62 97 GLN B C 1
ATOM 2998 O O . GLN B 1 97 ? 64.904 52.153 69.081 1.00 20.03 97 GLN B O 1
ATOM 3004 N N . VAL B 1 98 ? 62.895 53.128 69.374 1.00 16.17 98 VAL B N 1
ATOM 3005 C CA . VAL B 1 98 ? 62.368 52.669 68.093 1.00 16.45 98 VAL B CA 1
ATOM 3006 C C . VAL B 1 98 ? 62.654 53.716 67.028 1.00 16.81 98 VAL B C 1
ATOM 3007 O O . VAL B 1 98 ? 61.837 54.602 66.764 1.00 16.51 98 VAL B O 1
ATOM 3011 N N . VAL B 1 99 ? 63.829 53.588 66.421 1.00 16.11 99 VAL B N 1
ATOM 3012 C CA . VAL B 1 99 ? 64.306 54.515 65.403 1.00 16.08 99 VAL B CA 1
ATOM 3013 C C . VAL B 1 99 ? 63.704 54.276 64.030 1.00 14.74 99 VAL B C 1
ATOM 3014 O O . VAL B 1 99 ? 63.713 53.162 63.519 1.00 14.97 99 VAL B O 1
ATOM 3018 N N . SER B 1 100 ? 63.200 55.346 63.429 1.00 12.68 100 SER B N 1
ATOM 3019 C CA . SER B 1 100 ? 62.588 55.273 62.113 1.00 12.60 100 SER B CA 1
ATOM 3020 C C . SER B 1 100 ? 63.631 55.188 61.012 1.00 13.07 100 SER B C 1
ATOM 3021 O O . SER B 1 100 ? 64.836 55.328 61.246 1.00 13.41 100 SER B O 1
ATOM 3024 N N . ASN B 1 101 ? 63.136 54.952 59.807 1.00 12.80 101 ASN B N 1
ATOM 3025 C CA . ASN B 1 101 ? 63.969 54.957 58.616 1.00 12.45 101 ASN B CA 1
ATOM 3026 C C . ASN B 1 101 ? 64.334 56.430 58.449 1.00 13.09 101 ASN B C 1
ATOM 3027 O O . ASN B 1 101 ? 63.623 57.315 58.942 1.00 12.50 101 ASN B O 1
ATOM 3032 N N . ALA B 1 102 ? 65.441 56.707 57.776 1.00 14.38 102 ALA B N 1
ATOM 3033 C CA . ALA B 1 102 ? 65.828 58.088 57.553 1.00 14.88 102 ALA B CA 1
ATOM 3034 C C . ALA B 1 102 ? 65.101 58.593 56.314 1.00 16.14 102 ALA B C 1
ATOM 3035 O O . ALA B 1 102 ? 64.815 57.821 55.395 1.00 18.46 102 ALA B O 1
ATOM 3037 N N . VAL B 1 103 ? 64.770 59.879 56.301 1.00 13.88 103 VAL B N 1
ATOM 3038 C CA . VAL B 1 103 ? 64.131 60.487 55.138 1.00 14.67 103 VAL B CA 1
ATOM 3039 C C . VAL B 1 103 ? 64.924 61.741 54.802 1.00 14.41 103 VAL B C 1
ATOM 3040 O O . VAL B 1 103 ? 65.610 62.296 55.658 1.00 13.62 103 VAL B O 1
ATOM 3044 N N . THR B 1 104 ? 64.843 62.178 53.551 1.00 15.67 104 THR B N 1
ATOM 3045 C CA . THR B 1 104 ? 65.563 63.372 53.136 1.00 16.84 104 THR B CA 1
ATOM 3046 C C . THR B 1 104 ? 64.831 64.119 52.038 1.00 19.21 104 THR B C 1
ATOM 3047 O O . THR B 1 104 ? 63.946 63.572 51.376 1.00 19.55 104 THR B O 1
ATOM 3051 N N . THR B 1 105 ? 65.203 65.380 51.854 1.00 19.95 105 THR B N 1
ATOM 3052 C CA . THR B 1 105 ? 64.599 66.212 50.824 1.00 23.06 105 THR B CA 1
ATOM 3053 C C . THR B 1 105 ? 65.412 66.099 49.539 1.00 25.16 105 THR B C 1
ATOM 3054 O O . THR B 1 105 ? 64.973 66.533 48.476 1.00 26.10 105 THR B O 1
ATOM 3058 N N . ALA B 1 106 ? 66.599 65.507 49.648 1.00 26.79 106 ALA B N 1
ATOM 3059 C CA . ALA B 1 106 ? 67.494 65.338 48.505 1.00 30.09 106 ALA B CA 1
ATOM 3060 C C . ALA B 1 106 ? 66.912 64.408 47.443 1.00 32.48 106 ALA B C 1
ATOM 3061 O O . ALA B 1 106 ? 66.356 63.356 47.760 1.00 33.36 106 ALA B O 1
ATOM 3063 N N . PRO B 1 107 ? 67.036 64.790 46.161 1.00 34.57 107 PRO B N 1
ATOM 3064 C CA . PRO B 1 107 ? 66.524 63.987 45.045 1.00 36.48 107 PRO B CA 1
ATOM 3065 C C . PRO B 1 107 ? 67.204 62.621 44.967 1.00 37.91 107 PRO B C 1
ATOM 3066 O O . PRO B 1 107 ? 68.170 62.399 45.728 1.00 39.61 107 PRO B O 1
ATOM 3070 N N . SER B 1 119 ? 53.177 46.883 45.070 1.00 32.78 119 SER B N 1
ATOM 3071 C CA . SER B 1 119 ? 52.667 46.236 46.313 1.00 31.80 119 SER B CA 1
ATOM 3072 C C . SER B 1 119 ? 51.149 46.113 46.260 1.00 30.56 119 SER B C 1
ATOM 3073 O O . SER B 1 119 ? 50.550 46.160 45.186 1.00 31.74 119 SER B O 1
ATOM 3076 N N . GLU B 1 120 ? 50.533 45.952 47.425 1.00 28.27 120 GLU B N 1
ATOM 3077 C CA . GLU B 1 120 ? 49.085 45.828 47.518 1.00 25.67 120 GLU B CA 1
ATOM 3078 C C . GLU B 1 120 ? 48.448 47.206 47.417 1.00 22.09 120 GLU B C 1
ATOM 3079 O O . GLU B 1 120 ? 47.275 47.332 47.074 1.00 19.48 120 GLU B O 1
ATOM 3085 N N . CYS B 1 121 ? 49.226 48.236 47.734 1.00 20.10 121 CYS B N 1
ATOM 3086 C CA . CYS B 1 121 ? 48.715 49.599 47.691 1.00 18.93 121 CYS B CA 1
ATOM 3087 C C . CYS B 1 121 ? 48.818 50.156 46.285 1.00 19.26 121 CYS B C 1
ATOM 3088 O O . CYS B 1 121 ? 49.878 50.614 45.857 1.00 20.24 121 CYS B O 1
ATOM 3091 N N . LYS B 1 122 ? 47.704 50.084 45.567 1.00 17.80 122 LYS B N 1
ATOM 3092 C CA . LYS B 1 122 ? 47.610 50.592 44.209 1.00 18.12 122 LYS B CA 1
ATOM 3093 C C . LYS B 1 122 ? 46.203 51.146 44.033 1.00 17.08 122 LYS B C 1
ATOM 3094 O O . LYS B 1 122 ? 45.271 50.733 44.726 1.00 16.25 122 LYS B O 1
ATOM 3100 N N . PRO B 1 123 ? 46.030 52.104 43.118 1.00 16.19 123 PRO B N 1
ATOM 3101 C CA . PRO B 1 123 ? 44.703 52.683 42.903 1.00 15.85 123 PRO B CA 1
ATOM 3102 C C . PRO B 1 123 ? 43.616 51.639 42.674 1.00 15.42 123 PRO B C 1
ATOM 3103 O O . PRO B 1 123 ? 43.820 50.659 41.954 1.00 16.39 123 PRO B O 1
ATOM 3107 N N . GLY B 1 124 ? 42.470 51.853 43.314 1.00 14.85 124 GLY B N 1
ATOM 3108 C CA . GLY B 1 124 ? 41.342 50.958 43.159 1.00 14.82 124 GLY B CA 1
ATOM 3109 C C . GLY B 1 124 ? 41.273 49.813 44.148 1.00 15.38 124 GLY B C 1
ATOM 3110 O O . GLY B 1 124 ? 40.291 49.073 44.165 1.00 18.11 124 GLY B O 1
ATOM 3111 N N . ALA B 1 125 ? 42.307 49.662 44.966 1.00 13.92 125 ALA B N 1
ATOM 3112 C CA . ALA B 1 125 ? 42.332 48.576 45.935 1.00 13.89 125 ALA B CA 1
ATOM 3113 C C . ALA B 1 125 ? 41.335 48.760 47.067 1.00 14.25 125 ALA B C 1
ATOM 3114 O O . ALA B 1 125 ? 41.106 49.876 47.538 1.00 14.77 125 ALA B O 1
ATOM 3116 N N . THR B 1 126 ? 40.738 47.649 47.483 1.00 13.75 126 THR B N 1
ATOM 3117 C CA . THR B 1 126 ? 39.812 47.629 48.605 1.00 13.63 126 THR B CA 1
ATOM 3118 C C . THR B 1 126 ? 40.439 46.739 49.673 1.00 13.50 126 THR B C 1
ATOM 3119 O O . THR B 1 126 ? 40.790 45.581 49.411 1.00 13.01 126 THR B O 1
ATOM 3123 N N . PHE B 1 127 ? 40.609 47.294 50.866 1.00 12.50 127 PHE B N 1
ATOM 3124 C CA . PHE B 1 127 ? 41.157 46.555 51.996 1.00 11.53 127 PHE B CA 1
ATOM 3125 C C . PHE B 1 127 ? 40.010 46.345 52.963 1.00 12.34 127 PHE B C 1
ATOM 3126 O O . PHE B 1 127 ? 39.325 47.300 53.349 1.00 11.83 127 PHE B O 1
ATOM 3134 N N . GLU B 1 128 ? 39.800 45.098 53.359 1.00 12.14 128 GLU B N 1
ATOM 3135 C CA . GLU B 1 128 ? 38.715 44.789 54.273 1.00 11.97 128 GLU B CA 1
ATOM 3136 C C . GLU B 1 128 ? 39.159 43.868 55.402 1.00 11.31 128 GLU B C 1
ATOM 3137 O O . GLU B 1 128 ? 39.805 42.855 55.166 1.00 11.80 128 GLU B O 1
ATOM 3143 N N . ASN B 1 129 ? 38.833 44.254 56.632 1.00 10.77 129 ASN B N 1
ATOM 3144 C CA . ASN B 1 129 ? 39.158 43.465 57.818 1.00 10.98 129 ASN B CA 1
ATOM 3145 C C . ASN B 1 129 ? 40.632 43.168 57.999 1.00 12.92 129 ASN B C 1
ATOM 3146 O O . ASN B 1 129 ? 41.015 42.055 58.359 1.00 13.49 129 ASN B O 1
ATOM 3151 N N . ARG B 1 130 ? 41.464 44.164 57.739 1.00 11.03 130 ARG B N 1
ATOM 3152 C CA . ARG B 1 130 ? 42.889 44.003 57.922 1.00 11.12 130 ARG B CA 1
ATOM 3153 C C . ARG B 1 130 ? 43.596 45.338 57.934 1.00 11.31 130 ARG B C 1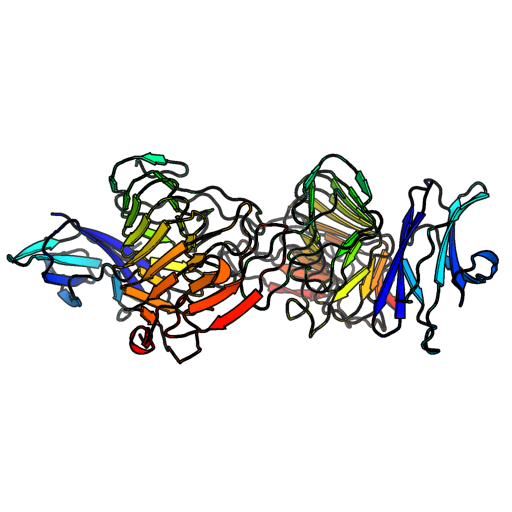
ATOM 3154 O O . ARG B 1 130 ? 42.995 46.380 57.660 1.00 10.62 130 ARG B O 1
ATOM 3162 N N . THR B 1 131 ? 44.879 45.281 58.263 1.00 11.72 131 THR B N 1
ATOM 3163 C CA . THR B 1 131 ? 45.728 46.455 58.317 1.00 11.83 131 THR B CA 1
ATOM 3164 C C . THR B 1 131 ? 46.779 46.299 57.235 1.00 11.29 131 THR B C 1
ATOM 3165 O O . THR B 1 131 ? 47.430 45.255 57.142 1.00 13.91 131 THR B O 1
ATOM 3169 N N . VAL B 1 132 ? 46.940 47.337 56.421 1.00 11.07 132 VAL B N 1
ATOM 3170 C CA . VAL B 1 132 ? 47.917 47.334 55.341 1.00 11.48 132 VAL B CA 1
ATOM 3171 C C . VAL B 1 132 ? 48.918 48.461 55.528 1.00 10.95 132 VAL B C 1
ATOM 3172 O O . VAL B 1 132 ? 48.538 49.625 55.662 1.00 11.14 132 VAL B O 1
ATOM 3176 N N . ASP B 1 133 ? 50.197 48.109 55.568 1.00 10.83 133 ASP B N 1
ATOM 3177 C CA . ASP B 1 133 ? 51.267 49.086 55.708 1.00 11.34 133 ASP B CA 1
ATOM 3178 C C . ASP B 1 133 ? 51.816 49.291 54.295 1.00 11.61 133 ASP B C 1
ATOM 3179 O O . ASP B 1 133 ? 52.412 48.383 53.717 1.00 12.23 133 ASP B O 1
ATOM 3184 N N . CYS B 1 134 ? 51.615 50.484 53.740 1.00 10.01 134 CYS B N 1
ATOM 3185 C CA . CYS B 1 134 ? 52.053 50.787 52.382 1.00 10.72 134 CYS B CA 1
ATOM 3186 C C . CYS B 1 134 ? 53.524 51.137 52.221 1.00 10.62 134 CYS B C 1
ATOM 3187 O O . CYS B 1 134 ? 53.983 51.436 51.116 1.00 13.45 134 CYS B O 1
ATOM 3190 N N . GLY B 1 135 ? 54.247 51.119 53.330 1.00 10.82 135 GLY B N 1
ATOM 3191 C CA . GLY B 1 135 ? 55.676 51.368 53.305 1.00 11.49 135 GLY B CA 1
ATOM 3192 C C . GLY B 1 135 ? 56.172 52.678 52.748 1.00 12.16 135 GLY B C 1
ATOM 3193 O O . GLY B 1 135 ? 57.329 52.769 52.328 1.00 14.45 135 GLY B O 1
ATOM 3194 N N . GLY B 1 136 ? 55.312 53.690 52.744 1.00 10.05 136 GLY B N 1
ATOM 3195 C CA . GLY B 1 136 ? 55.714 54.998 52.258 1.00 11.32 136 GLY B CA 1
ATOM 3196 C C . GLY B 1 136 ? 55.661 55.188 50.757 1.00 11.90 136 GLY B C 1
ATOM 3197 O O . GLY B 1 136 ? 56.155 56.200 50.256 1.00 13.45 136 GLY B O 1
ATOM 3198 N N . VAL B 1 137 ? 55.070 54.244 50.029 1.00 11.58 137 VAL B N 1
ATOM 3199 C CA . VAL B 1 137 ? 54.992 54.389 48.576 1.00 12.74 137 VAL B CA 1
ATOM 3200 C C . VAL B 1 137 ? 53.983 55.452 48.153 1.00 12.46 137 VAL B C 1
ATOM 3201 O O . VAL B 1 137 ? 53.140 55.895 48.938 1.00 12.37 137 VAL B O 1
ATOM 3205 N N . THR B 1 138 ? 54.085 55.868 46.898 1.00 13.07 138 THR B N 1
ATOM 3206 C CA . THR B 1 138 ? 53.194 56.861 46.338 1.00 13.17 138 THR B CA 1
ATOM 3207 C C . THR B 1 138 ? 52.240 56.215 45.354 1.00 13.24 138 THR B C 1
ATOM 3208 O O . THR B 1 138 ? 52.634 55.338 44.586 1.00 14.62 138 THR B O 1
ATOM 3212 N N . ILE B 1 139 ? 50.982 56.635 45.395 1.00 12.66 139 ILE B N 1
ATOM 3213 C CA . ILE B 1 139 ? 49.999 56.155 44.438 1.00 12.32 139 ILE B CA 1
ATOM 3214 C C . ILE B 1 139 ? 49.221 57.356 43.933 1.00 12.33 139 ILE B C 1
ATOM 3215 O O . ILE B 1 139 ? 49.232 58.430 44.545 1.00 12.92 139 ILE B O 1
ATOM 3220 N N . GLY B 1 140 ? 48.538 57.171 42.816 1.00 11.31 140 GLY B N 1
ATOM 3221 C CA . GLY B 1 140 ? 47.754 58.252 42.258 1.00 12.29 140 GLY B CA 1
ATOM 3222 C C . GLY B 1 140 ? 47.271 57.903 40.871 1.00 13.46 140 GLY B C 1
ATOM 3223 O O . GLY B 1 140 ? 47.844 57.032 40.209 1.00 14.91 140 GLY B O 1
ATOM 3224 N N . THR B 1 141 ? 46.204 58.562 40.444 1.00 12.65 141 THR B N 1
ATOM 3225 C CA . THR B 1 141 ? 45.666 58.331 39.111 1.00 12.73 141 THR B CA 1
ATOM 3226 C C . THR B 1 141 ? 45.596 59.668 38.385 1.00 14.01 141 THR B C 1
ATOM 3227 O O . THR B 1 141 ? 46.520 60.020 37.650 1.00 16.95 141 THR B O 1
ATOM 3231 N N . SER B 1 142 ? 44.529 60.428 38.599 1.00 14.00 142 SER B N 1
ATOM 3232 C CA . SER B 1 142 ? 44.415 61.723 37.942 1.00 15.14 142 SER B CA 1
ATOM 3233 C C . SER B 1 142 ? 43.585 62.696 38.760 1.00 14.46 142 SER B C 1
ATOM 3234 O O . SER B 1 142 ? 43.110 62.366 39.843 1.00 13.92 142 SER B O 1
ATOM 3237 N N . CYS B 1 143 ? 43.444 63.905 38.232 1.00 13.21 143 CYS B N 1
ATOM 3238 C CA . CYS B 1 143 ? 42.658 64.966 38.845 1.00 12.67 143 CYS B CA 1
ATOM 3239 C C . CYS B 1 143 ? 42.497 65.998 37.742 1.00 14.19 143 CYS B C 1
ATOM 3240 O O . CYS B 1 143 ? 43.102 67.070 37.778 1.00 14.84 143 CYS B O 1
ATOM 3243 N N . PRO B 1 144 ? 41.656 65.683 36.749 1.00 14.16 144 PRO B N 1
ATOM 3244 C CA . PRO B 1 144 ? 41.387 66.539 35.594 1.00 15.75 144 PRO B CA 1
ATOM 3245 C C . PRO B 1 144 ? 40.600 67.812 35.817 1.00 16.95 144 PRO B C 1
ATOM 3246 O O . PRO B 1 144 ? 39.848 67.942 36.779 1.00 16.49 144 PRO B O 1
ATOM 3250 N N . ASN B 1 145 ? 40.794 68.745 34.890 1.00 20.09 145 ASN B N 1
ATOM 3251 C CA . ASN B 1 145 ? 40.088 70.016 34.883 1.00 23.77 145 ASN B CA 1
ATOM 3252 C C . ASN B 1 145 ? 38.899 69.800 33.955 1.00 24.93 145 ASN B C 1
ATOM 3253 O O . ASN B 1 145 ? 38.752 70.488 32.943 1.00 26.27 145 ASN B O 1
ATOM 3258 N N . ASP B 1 146 ? 38.087 68.800 34.285 1.00 25.67 146 ASP B N 1
ATOM 3259 C CA . ASP B 1 146 ? 36.885 68.473 33.528 1.00 25.31 146 ASP B CA 1
ATOM 3260 C C . ASP B 1 146 ? 35.887 67.848 34.497 1.00 24.47 146 ASP B C 1
ATOM 3261 O O . ASP B 1 146 ? 36.166 67.738 35.691 1.00 26.14 146 ASP B O 1
ATOM 3266 N N . SER B 1 147 ? 34.739 67.419 33.987 1.00 21.50 147 SER B N 1
ATOM 3267 C CA . SER B 1 147 ? 33.706 66.855 34.842 1.00 22.13 147 SER B CA 1
ATOM 3268 C C . SER B 1 147 ? 33.706 65.345 35.060 1.00 20.92 147 SER B C 1
ATOM 3269 O O . SER B 1 147 ? 32.742 64.807 35.602 1.00 22.32 147 SER B O 1
ATOM 3272 N N . ASP B 1 148 ? 34.768 64.654 34.655 1.00 19.93 148 ASP B N 1
ATOM 3273 C CA . ASP B 1 148 ? 34.827 63.205 34.863 1.00 18.82 148 ASP B CA 1
ATOM 3274 C C . ASP B 1 148 ? 34.702 62.911 36.353 1.00 17.48 148 ASP B C 1
ATOM 3275 O O . ASP B 1 148 ? 35.475 63.431 37.154 1.00 16.30 148 ASP B O 1
ATOM 3280 N N . LYS B 1 149 ? 33.734 62.081 36.729 1.00 16.65 149 LYS B N 1
ATOM 3281 C CA . LYS B 1 149 ? 33.552 61.737 38.136 1.00 16.94 149 LYS B CA 1
ATOM 3282 C C . LYS B 1 149 ? 34.768 60.985 38.649 1.00 16.48 149 LYS B C 1
ATOM 3283 O O . LYS B 1 149 ? 35.163 59.966 38.086 1.00 17.30 149 LYS B O 1
ATOM 3289 N N . GLN B 1 150 ? 35.348 61.481 39.736 1.00 15.10 150 GLN B N 1
ATOM 3290 C CA . GLN B 1 150 ? 36.523 60.851 40.309 1.00 14.84 150 GLN B CA 1
ATOM 3291 C C . GLN B 1 150 ? 36.168 59.700 41.244 1.00 13.74 150 GLN B C 1
ATOM 3292 O O . GLN B 1 150 ? 35.172 59.752 41.969 1.00 13.37 150 GLN B O 1
ATOM 3298 N N . LYS B 1 151 ? 36.995 58.663 41.202 1.00 12.26 151 LYS B N 1
ATOM 3299 C CA . LYS B 1 151 ? 36.814 57.473 42.030 1.00 13.29 151 LYS B CA 1
ATOM 3300 C C . LYS B 1 151 ? 37.848 57.452 43.151 1.00 11.98 151 LYS B C 1
ATOM 3301 O O . LYS B 1 151 ? 38.927 58.036 43.036 1.00 11.07 151 LYS B O 1
ATOM 3307 N N . PRO B 1 152 ? 37.523 56.792 44.265 1.00 12.56 152 PRO B N 1
ATOM 3308 C CA . PRO B 1 152 ? 38.491 56.738 45.360 1.00 11.97 152 PRO B CA 1
ATOM 3309 C C . PRO B 1 152 ? 39.715 55.921 44.961 1.00 11.56 152 PRO B C 1
ATOM 3310 O O . PRO B 1 152 ? 39.618 54.976 44.167 1.00 10.91 152 PRO B O 1
ATOM 3314 N N . LEU B 1 153 ? 40.867 56.296 45.503 1.00 10.38 153 LEU B N 1
ATOM 3315 C CA . LEU B 1 153 ? 42.109 55.581 45.234 1.00 11.18 153 LEU B CA 1
ATOM 3316 C C . LEU B 1 153 ? 42.174 54.310 46.079 1.00 11.91 153 LEU B C 1
ATOM 3317 O O . LEU B 1 153 ? 42.698 53.288 45.643 1.00 12.75 153 LEU B O 1
ATOM 3322 N N . ILE B 1 154 ? 41.650 54.387 47.299 1.00 10.01 154 ILE B N 1
ATOM 3323 C CA . ILE B 1 154 ? 41.637 53.250 48.217 1.00 9.64 154 ILE B CA 1
ATOM 3324 C C . ILE B 1 154 ? 40.281 53.206 48.889 1.00 9.59 154 ILE B C 1
ATOM 3325 O O . ILE B 1 154 ? 39.740 54.241 49.262 1.00 9.95 154 ILE B O 1
ATOM 3330 N N . ILE B 1 155 ? 39.731 52.010 49.034 1.00 9.79 155 ILE B N 1
ATOM 3331 C CA . ILE B 1 155 ? 38.457 51.814 49.709 1.00 9.56 155 ILE B CA 1
ATOM 3332 C C . ILE B 1 155 ? 38.740 50.935 50.921 1.00 10.20 155 ILE B C 1
ATOM 3333 O O . ILE B 1 155 ? 39.319 49.849 50.793 1.00 11.20 155 ILE B O 1
ATOM 3338 N N . LEU B 1 156 ? 38.360 51.416 52.096 1.00 9.01 156 LEU B N 1
ATOM 3339 C CA . LEU B 1 156 ? 38.551 50.675 53.336 1.00 9.39 156 LEU B CA 1
ATOM 3340 C C . LEU B 1 156 ? 37.209 50.218 53.894 1.00 9.68 156 LEU B C 1
ATOM 3341 O O . LEU B 1 156 ? 36.238 50.971 53.898 1.00 8.35 156 LEU B O 1
ATOM 3346 N N . LYS B 1 157 ? 37.170 48.983 54.382 1.00 10.15 157 LYS B N 1
ATOM 3347 C CA . LYS B 1 157 ? 35.975 48.408 54.997 1.00 10.46 157 LYS B CA 1
ATOM 3348 C C . LYS B 1 157 ? 36.483 47.718 56.257 1.00 9.85 157 LYS B C 1
ATOM 3349 O O . LYS B 1 157 ? 37.104 46.651 56.178 1.00 10.49 157 LYS B O 1
ATOM 3355 N N . ASN B 1 158 ? 36.249 48.336 57.414 1.00 11.31 158 ASN B N 1
ATOM 3356 C CA . ASN B 1 158 ? 36.732 47.807 58.689 1.00 10.12 158 ASN B CA 1
ATOM 3357 C C . ASN B 1 158 ? 38.223 47.508 58.511 1.00 9.91 158 ASN B C 1
ATOM 3358 O O . ASN B 1 158 ? 38.707 46.441 58.879 1.00 10.90 158 ASN B O 1
ATOM 3363 N N . ALA B 1 159 ? 38.951 48.469 57.953 1.00 9.76 159 ALA B N 1
ATOM 3364 C CA . ALA B 1 159 ? 40.366 48.288 57.686 1.00 9.11 159 ALA B CA 1
ATOM 3365 C C . ALA B 1 159 ? 41.189 49.516 58.014 1.00 10.03 159 ALA B C 1
ATOM 3366 O O . ALA B 1 159 ? 40.649 50.605 58.228 1.00 8.67 159 ALA B O 1
ATOM 3368 N N . THR B 1 160 ? 42.499 49.326 58.037 1.00 9.12 160 THR B N 1
ATOM 3369 C CA . THR B 1 160 ? 43.444 50.386 58.336 1.00 10.13 160 THR B CA 1
ATOM 3370 C C . THR B 1 160 ? 44.502 50.431 57.254 1.00 10.21 160 THR B C 1
ATOM 3371 O O . THR B 1 160 ? 44.966 49.385 56.792 1.00 10.12 160 THR B O 1
ATOM 3375 N N . VAL B 1 161 ? 44.848 51.640 56.824 1.00 9.00 161 VAL B N 1
ATOM 3376 C CA . VAL B 1 161 ? 45.914 51.824 55.848 1.00 9.20 161 VAL B CA 1
ATOM 3377 C C . VAL B 1 161 ? 46.902 52.799 56.485 1.00 9.12 161 VAL B C 1
ATOM 3378 O O . VAL B 1 161 ? 46.496 53.756 57.153 1.00 10.30 161 VAL B O 1
ATOM 3382 N N . LYS B 1 162 ? 48.194 52.533 56.334 1.00 9.42 162 LYS B N 1
ATOM 3383 C CA . LYS B 1 162 ? 49.196 53.422 56.905 1.00 10.90 162 LYS B CA 1
ATOM 3384 C C . LYS B 1 162 ? 50.397 53.633 55.999 1.00 9.79 162 LYS B C 1
ATOM 3385 O O . LYS B 1 162 ? 50.712 52.791 55.154 1.00 10.63 162 LYS B O 1
ATOM 3391 N N . ASN B 1 163 ? 51.054 54.775 56.180 1.00 8.27 163 ASN B N 1
ATOM 3392 C CA . ASN B 1 163 ? 52.268 55.143 55.444 1.00 8.45 163 ASN B CA 1
ATOM 3393 C C . ASN B 1 163 ? 52.077 55.146 53.930 1.00 9.06 163 ASN B C 1
ATOM 3394 O O . ASN B 1 163 ? 52.676 54.341 53.212 1.00 9.53 163 ASN B O 1
ATOM 3399 N N . LEU B 1 164 ? 51.256 56.070 53.449 1.00 8.58 164 LEU B N 1
ATOM 3400 C CA . LEU B 1 164 ? 50.941 56.165 52.031 1.00 9.13 164 LEU B CA 1
ATOM 3401 C C . LEU B 1 164 ? 50.972 57.614 51.568 1.00 10.30 164 LEU B C 1
ATOM 3402 O O . LEU B 1 164 ? 50.509 58.509 52.282 1.00 9.81 164 LEU B O 1
ATOM 3407 N N . ARG B 1 165 ? 51.514 57.846 50.376 1.00 10.78 165 ARG B N 1
ATOM 3408 C CA . ARG B 1 165 ? 51.553 59.192 49.806 1.00 9.57 165 ARG B CA 1
ATOM 3409 C C . ARG B 1 165 ? 50.673 59.212 48.564 1.00 10.31 165 ARG B C 1
ATOM 3410 O O . ARG B 1 165 ? 50.730 58.301 47.735 1.00 10.73 165 ARG B O 1
ATOM 3418 N N . ILE B 1 166 ? 49.838 60.235 48.450 1.00 10.30 166 ILE B N 1
ATOM 3419 C CA . ILE B 1 166 ? 48.968 60.382 47.290 1.00 10.72 166 ILE B CA 1
ATOM 3420 C C . ILE B 1 166 ? 49.571 61.505 46.457 1.00 10.58 166 ILE B C 1
ATOM 3421 O O . ILE B 1 166 ? 49.785 62.622 46.943 1.00 11.59 166 ILE B O 1
ATOM 3426 N N . SER B 1 167 ? 49.855 61.198 45.196 1.00 11.11 167 SER B N 1
ATOM 3427 C CA . SER B 1 167 ? 50.498 62.158 44.306 1.00 12.40 167 SER B CA 1
ATOM 3428 C C . SER B 1 167 ? 49.717 63.444 44.095 1.00 12.61 167 SER B C 1
ATOM 3429 O O . SER B 1 167 ? 48.490 63.465 44.152 1.00 11.80 167 SER B O 1
ATOM 3432 N N . ALA B 1 168 ? 50.445 64.522 43.823 1.00 12.09 168 ALA B N 1
ATOM 3433 C CA . ALA B 1 168 ? 49.831 65.826 43.616 1.00 11.65 168 ALA B CA 1
ATOM 3434 C C . ALA B 1 168 ? 48.899 65.881 42.405 1.00 12.07 168 ALA B C 1
ATOM 3435 O O . ALA B 1 168 ? 47.878 66.563 42.434 1.00 12.27 168 ALA B O 1
ATOM 3437 N N . SER B 1 169 ? 49.244 65.149 41.352 1.00 12.11 169 SER B N 1
ATOM 3438 C CA . SER B 1 169 ? 48.442 65.157 40.139 1.00 12.14 169 SER B CA 1
ATOM 3439 C C . SER B 1 169 ? 47.460 64.000 40.037 1.00 12.45 169 SER B C 1
ATOM 3440 O O . SER B 1 169 ? 46.799 63.849 39.014 1.00 13.18 169 SER B O 1
ATOM 3443 N N . GLY B 1 170 ? 47.338 63.190 41.086 1.00 11.61 170 GLY B N 1
ATOM 3444 C CA . GLY B 1 170 ? 46.430 62.061 40.978 1.00 12.01 170 GLY B CA 1
ATOM 3445 C C . GLY B 1 170 ? 45.589 61.720 42.190 1.00 10.03 170 GLY B C 1
ATOM 3446 O O . GLY B 1 170 ? 45.312 60.545 42.443 1.00 10.85 170 GLY B O 1
ATOM 3447 N N . GLY B 1 171 ? 45.168 62.746 42.921 1.00 9.63 171 GLY B N 1
ATOM 3448 C CA . GLY B 1 171 ? 44.378 62.543 44.122 1.00 11.13 171 GLY B CA 1
ATOM 3449 C C . GLY B 1 171 ? 42.976 61.996 43.939 1.00 10.20 171 GLY B C 1
ATOM 3450 O O . GLY B 1 171 ? 42.396 61.506 44.899 1.00 10.71 171 GLY B O 1
ATOM 3451 N N . ALA B 1 172 ? 42.429 62.079 42.729 1.00 9.91 172 ALA B N 1
ATOM 3452 C CA . ALA B 1 172 ? 41.088 61.581 42.427 1.00 11.00 172 ALA B CA 1
ATOM 3453 C C . ALA B 1 172 ? 40.107 61.831 43.567 1.00 9.99 172 ALA B C 1
ATOM 3454 O O . ALA B 1 172 ? 39.946 62.976 43.998 1.00 10.60 172 ALA B O 1
ATOM 3456 N N . ASP B 1 173 ? 39.449 60.785 44.065 1.00 9.27 173 ASP B N 1
ATOM 3457 C CA . ASP B 1 173 ? 38.498 60.992 45.155 1.00 9.30 173 ASP B CA 1
ATOM 3458 C C . ASP B 1 173 ? 38.992 60.490 46.511 1.00 8.94 173 ASP B C 1
ATOM 3459 O O . ASP B 1 173 ? 38.210 60.020 47.337 1.00 9.26 173 ASP B O 1
ATOM 3464 N N . GLY B 1 174 ? 40.299 60.584 46.715 1.00 9.33 174 GLY B N 1
ATOM 3465 C CA . GLY B 1 174 ? 40.896 60.210 47.985 1.00 9.01 174 GLY B CA 1
ATOM 3466 C C . GLY B 1 174 ? 40.683 58.800 48.495 1.00 9.35 174 GLY B C 1
ATOM 3467 O O . GLY B 1 174 ? 40.726 57.832 47.744 1.00 10.61 174 GLY B O 1
ATOM 3468 N N . ILE B 1 175 ? 40.484 58.698 49.804 1.00 8.10 175 ILE B N 1
ATOM 3469 C CA . ILE B 1 175 ? 40.304 57.420 50.477 1.00 7.81 175 ILE B CA 1
ATOM 3470 C C . ILE B 1 175 ? 38.925 57.313 51.092 1.00 7.62 175 ILE B C 1
ATOM 3471 O O . ILE B 1 175 ? 38.520 58.169 51.877 1.00 8.13 175 ILE B O 1
ATOM 3476 N N . HIS B 1 176 ? 38.206 56.252 50.752 1.00 7.95 176 HIS B N 1
ATOM 3477 C CA . HIS B 1 176 ? 36.872 56.029 51.287 1.00 7.97 176 HIS B CA 1
ATOM 3478 C C . HIS B 1 176 ? 36.871 55.034 52.430 1.00 9.11 176 HIS B C 1
ATOM 3479 O O . HIS B 1 176 ? 37.606 54.046 52.393 1.00 9.26 176 HIS B O 1
ATOM 3486 N N . CYS B 1 177 ? 36.061 55.311 53.446 1.00 9.62 177 CYS B N 1
ATOM 3487 C CA . CYS B 1 177 ? 35.832 54.359 54.521 1.00 7.76 177 CYS B CA 1
ATOM 3488 C C . CYS B 1 177 ? 34.379 54.011 54.208 1.00 7.65 177 CYS B C 1
ATOM 3489 O O . CYS B 1 177 ? 33.464 54.777 54.529 1.00 8.53 177 CYS B O 1
ATOM 3492 N N . ASP B 1 178 ? 34.160 52.855 53.587 1.00 8.62 178 ASP B N 1
ATOM 3493 C CA . ASP B 1 178 ? 32.814 52.490 53.167 1.00 8.59 178 ASP B CA 1
ATOM 3494 C C . ASP B 1 178 ? 32.006 51.560 54.044 1.00 10.53 178 ASP B C 1
ATOM 3495 O O . ASP B 1 178 ? 30.864 51.233 53.719 1.00 10.78 178 ASP B O 1
ATOM 3500 N N . SER B 1 179 ? 32.583 51.157 55.166 1.00 10.09 179 SER B N 1
ATOM 3501 C CA . SER B 1 179 ? 31.868 50.315 56.117 1.00 11.19 179 SER B CA 1
ATOM 3502 C C . SER B 1 179 ? 32.727 50.102 57.342 1.00 10.56 179 SER B C 1
ATOM 3503 O O . SER B 1 179 ? 33.955 50.106 57.261 1.00 9.82 179 SER B O 1
ATOM 3506 N N . GLY B 1 180 ? 32.071 49.959 58.488 1.00 10.63 180 GLY B N 1
ATOM 3507 C CA . GLY B 1 180 ? 32.784 49.705 59.726 1.00 10.42 180 GLY B CA 1
ATOM 3508 C C . GLY B 1 180 ? 33.711 50.805 60.184 1.00 9.99 180 GLY B C 1
ATOM 3509 O O . GLY B 1 180 ? 33.533 51.978 59.835 1.00 10.49 180 GLY B O 1
ATOM 3510 N N . ASN B 1 181 ? 34.705 50.415 60.974 1.00 9.15 181 ASN B N 1
ATOM 3511 C CA . ASN B 1 181 ? 35.672 51.363 61.510 1.00 9.62 181 ASN B CA 1
ATOM 3512 C C . ASN B 1 181 ? 36.945 51.323 60.693 1.00 9.55 181 ASN B C 1
ATOM 3513 O O . ASN B 1 181 ? 37.540 50.263 60.496 1.00 12.64 181 ASN B O 1
ATOM 3518 N N . CYS B 1 182 ? 37.357 52.486 60.204 1.00 9.57 182 CYS B N 1
ATOM 3519 C CA . CYS B 1 182 ? 38.555 52.563 59.387 1.00 8.67 182 CYS B CA 1
ATOM 3520 C C . CYS B 1 182 ? 39.546 53.537 59.976 1.00 8.34 182 CYS B C 1
ATOM 3521 O O . CYS B 1 182 ? 39.157 54.546 60.565 1.00 9.44 182 CYS B O 1
ATOM 3524 N N . THR B 1 183 ? 40.827 53.253 59.794 1.00 7.76 183 THR B N 1
ATOM 3525 C CA . THR B 1 183 ? 41.874 54.142 60.281 1.00 8.39 183 THR B CA 1
ATOM 3526 C C . THR B 1 183 ? 42.793 54.478 59.114 1.00 8.43 183 THR B C 1
ATOM 3527 O O . THR B 1 183 ? 43.196 53.594 58.355 1.00 8.71 183 THR B O 1
ATOM 3531 N N . ILE B 1 184 ? 43.074 55.769 58.957 1.00 7.60 184 ILE B N 1
ATOM 3532 C CA . ILE B 1 184 ? 43.934 56.299 57.899 1.00 8.14 184 ILE B CA 1
ATOM 3533 C C . ILE B 1 184 ? 45.068 56.915 58.699 1.00 7.58 184 ILE B C 1
ATOM 3534 O O . ILE B 1 184 ? 44.941 58.001 59.264 1.00 8.74 184 ILE B O 1
ATOM 3539 N N . GLU B 1 185 ? 46.180 56.195 58.729 1.00 7.78 185 GLU B N 1
ATOM 3540 C CA . GLU B 1 185 ? 47.320 56.531 59.568 1.00 8.41 185 GLU B CA 1
ATOM 3541 C C . GLU B 1 185 ? 48.568 56.932 58.799 1.00 8.43 185 GLU B C 1
ATOM 3542 O O . GLU B 1 185 ? 49.098 56.157 58.013 1.00 9.66 185 GLU B O 1
ATOM 3548 N N . ASN B 1 186 ? 49.043 58.144 59.045 1.00 7.23 186 ASN B N 1
ATOM 3549 C CA . ASN B 1 186 ? 50.212 58.677 58.361 1.00 7.34 186 ASN B CA 1
ATOM 3550 C C . ASN B 1 186 ? 50.092 58.647 56.838 1.00 7.68 186 ASN B C 1
ATOM 3551 O O . ASN B 1 186 ? 50.896 58.024 56.146 1.00 8.29 186 ASN B O 1
ATOM 3556 N N . VAL B 1 187 ? 49.063 59.308 56.327 1.00 7.04 187 VAL B N 1
ATOM 3557 C CA . VAL B 1 187 ? 48.882 59.416 54.891 1.00 6.64 187 VAL B CA 1
ATOM 3558 C C . VAL B 1 187 ? 49.210 60.858 54.534 1.00 8.09 187 VAL B C 1
ATOM 3559 O O . VAL B 1 187 ? 48.907 61.796 55.290 1.00 8.51 187 VAL B O 1
ATOM 3563 N N . ILE B 1 188 ? 49.863 61.035 53.394 1.00 8.17 188 ILE B N 1
ATOM 3564 C CA . ILE B 1 188 ? 50.244 62.359 52.933 1.00 8.18 188 ILE B CA 1
ATOM 3565 C C . ILE B 1 188 ? 49.592 62.635 51.592 1.00 9.44 188 ILE B C 1
ATOM 3566 O O . ILE B 1 188 ? 49.786 61.878 50.638 1.00 10.11 188 ILE B O 1
ATOM 3571 N N . TRP B 1 189 ? 48.798 63.699 51.531 1.00 8.39 189 TRP B N 1
ATOM 3572 C CA . TRP B 1 189 ? 48.150 64.102 50.282 1.00 8.34 189 TRP B CA 1
ATOM 3573 C C . TRP B 1 189 ? 48.964 65.285 49.746 1.00 9.28 189 TRP B C 1
ATOM 3574 O O . TRP B 1 189 ? 48.940 66.374 50.323 1.00 9.97 189 TRP B O 1
ATOM 3585 N N . GLU B 1 190 ? 49.685 65.075 48.648 1.00 9.52 190 GLU B N 1
ATOM 3586 C CA . GLU B 1 190 ? 50.508 66.143 48.078 1.00 10.38 190 GLU B CA 1
ATOM 3587 C C . GLU B 1 190 ? 49.693 67.315 47.517 1.00 10.54 190 GLU B C 1
ATOM 3588 O O . GLU B 1 190 ? 50.179 68.448 47.484 1.00 10.65 190 GLU B O 1
ATOM 3594 N N . ASP B 1 191 ? 48.465 67.044 47.077 1.00 10.03 191 ASP B N 1
ATOM 3595 C CA . ASP B 1 191 ? 47.549 68.078 46.582 1.00 10.17 191 ASP B CA 1
ATOM 3596 C C . ASP B 1 191 ? 46.184 67.416 46.507 1.00 10.69 191 ASP B C 1
ATOM 3597 O O . ASP B 1 191 ? 45.905 66.644 45.592 1.00 11.22 191 ASP B O 1
ATOM 3602 N N . ILE B 1 192 ? 45.345 67.698 47.492 1.00 9.17 192 ILE B N 1
ATOM 3603 C CA . ILE B 1 192 ? 44.008 67.121 47.538 1.00 10.02 192 ILE B CA 1
ATOM 3604 C C . ILE B 1 192 ? 43.281 67.397 46.231 1.00 10.08 192 ILE B C 1
ATOM 3605 O O . ILE B 1 192 ? 43.324 68.520 45.730 1.00 10.24 192 ILE B O 1
ATOM 3610 N N . CYS B 1 193 ? 42.650 66.372 45.666 1.00 10.09 193 CYS B N 1
ATOM 3611 C CA . CYS B 1 193 ? 41.878 66.558 44.448 1.00 10.84 193 CYS B CA 1
ATOM 3612 C C . CYS B 1 193 ? 40.446 66.899 44.881 1.00 9.73 193 CYS B C 1
ATOM 3613 O O . CYS B 1 193 ? 40.183 68.021 45.295 1.00 11.19 193 CYS B O 1
ATOM 3616 N N . GLU B 1 194 ? 39.526 65.936 44.850 1.00 10.28 194 GLU B N 1
ATOM 3617 C CA . GLU B 1 194 ? 38.146 66.226 45.256 1.00 11.24 194 GLU B CA 1
ATOM 3618 C C . GLU B 1 194 ? 38.084 66.540 46.746 1.00 10.24 194 GLU B C 1
ATOM 3619 O O . GLU B 1 194 ? 37.506 67.544 47.181 1.00 11.06 194 GLU B O 1
ATOM 3625 N N . ASP B 1 195 ? 38.670 65.633 47.518 1.00 9.07 195 ASP B N 1
ATOM 3626 C CA . ASP B 1 195 ? 38.756 65.719 48.970 1.00 10.03 195 ASP B CA 1
ATOM 3627 C C . ASP B 1 195 ? 39.778 64.663 49.405 1.00 9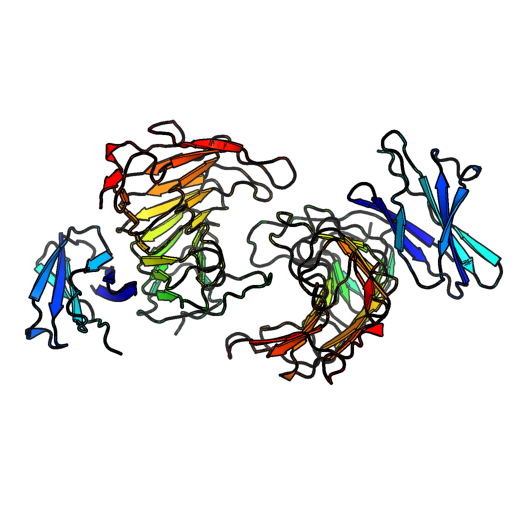.77 195 ASP B C 1
ATOM 3628 O O . ASP B 1 195 ? 40.241 63.859 48.590 1.00 10.01 195 ASP B O 1
ATOM 3633 N N . ALA B 1 196 ? 40.143 64.657 50.679 1.00 9.47 196 ALA B N 1
ATOM 3634 C CA . ALA B 1 196 ? 41.158 63.725 51.157 1.00 8.00 196 ALA B CA 1
ATOM 3635 C C . ALA B 1 196 ? 40.634 62.355 51.572 1.00 7.40 196 ALA B C 1
ATOM 3636 O O . ALA B 1 196 ? 41.158 61.312 51.153 1.00 8.14 196 ALA B O 1
ATOM 3638 N N . ALA B 1 197 ? 39.606 62.357 52.410 1.00 8.22 197 ALA B N 1
ATOM 3639 C CA . ALA B 1 197 ? 39.030 61.110 52.893 1.00 7.25 197 ALA B CA 1
ATOM 3640 C C . ALA B 1 197 ? 37.552 61.303 53.118 1.00 8.66 197 ALA B C 1
ATOM 3641 O O . ALA B 1 197 ? 37.102 62.408 53.407 1.00 9.08 197 ALA B O 1
ATOM 3643 N N . THR B 1 198 ? 36.805 60.213 53.031 1.00 7.57 198 THR B N 1
ATOM 3644 C CA . THR B 1 198 ? 35.364 60.271 53.155 1.00 7.80 198 THR B CA 1
ATOM 3645 C C . THR B 1 198 ? 34.798 59.196 54.068 1.00 7.79 198 THR B C 1
ATOM 3646 O O . THR B 1 198 ? 35.055 58.000 53.877 1.00 8.06 198 THR B O 1
ATOM 3650 N N . ASN B 1 199 ? 34.003 59.620 55.044 1.00 8.83 199 ASN B N 1
ATOM 3651 C CA . ASN B 1 199 ? 33.393 58.674 55.956 1.00 7.54 199 ASN B CA 1
ATOM 3652 C C . ASN B 1 199 ? 32.017 58.239 55.445 1.00 8.39 199 ASN B C 1
ATOM 3653 O O . ASN B 1 199 ? 31.040 58.994 55.534 1.00 8.72 199 ASN B O 1
ATOM 3658 N N . ASN B 1 200 ? 31.972 57.036 54.872 1.00 8.44 200 ASN B N 1
ATOM 3659 C CA . ASN B 1 200 ? 30.740 56.415 54.399 1.00 8.68 200 ASN B CA 1
ATOM 3660 C C . ASN B 1 200 ? 30.565 55.177 55.277 1.00 9.79 200 ASN B C 1
ATOM 3661 O O . ASN B 1 200 ? 29.851 54.242 54.914 1.00 12.44 200 ASN B O 1
ATOM 3666 N N . GLY B 1 201 ? 31.226 55.170 56.435 1.00 9.30 201 GLY B N 1
ATOM 3667 C CA . GLY B 1 201 ? 31.155 54.017 57.320 1.00 11.06 201 GLY B CA 1
ATOM 3668 C C . GLY B 1 201 ? 30.691 54.330 58.726 1.00 10.60 201 GLY B C 1
ATOM 3669 O O . GLY B 1 201 ? 29.788 55.144 58.907 1.00 11.96 201 GLY B O 1
ATOM 3670 N N . LYS B 1 202 ? 31.301 53.688 59.722 1.00 10.78 202 LYS B N 1
ATOM 3671 C CA . LYS B 1 202 ? 30.928 53.911 61.120 1.00 12.23 202 LYS B CA 1
ATOM 3672 C C . LYS B 1 202 ? 31.859 54.937 61.763 1.00 12.99 202 LYS B C 1
ATOM 3673 O O . LYS B 1 202 ? 31.442 56.052 62.041 1.00 17.69 202 LYS B O 1
ATOM 3679 N N . THR B 1 203 ? 33.107 54.570 62.021 1.00 11.78 203 THR B N 1
ATOM 3680 C CA . THR B 1 203 ? 34.052 55.525 62.596 1.00 12.07 203 THR B CA 1
ATOM 3681 C C . THR B 1 203 ? 35.296 55.593 61.730 1.00 11.61 203 THR B C 1
ATOM 3682 O O . THR B 1 203 ? 35.972 54.578 61.538 1.00 14.18 203 THR B O 1
ATOM 3686 N N . MET B 1 204 ? 35.593 56.780 61.204 1.00 8.04 204 MET B N 1
ATOM 3687 C CA . MET B 1 204 ? 36.772 56.983 60.375 1.00 8.06 204 MET B CA 1
ATOM 3688 C C . MET B 1 204 ? 37.758 57.795 61.199 1.00 7.42 204 MET B C 1
ATOM 3689 O O . MET B 1 204 ? 37.463 58.929 61.581 1.00 8.87 204 MET B O 1
ATOM 3694 N N . THR B 1 205 ? 38.917 57.212 61.482 1.00 7.89 205 THR B N 1
ATOM 3695 C CA . THR B 1 205 ? 39.921 57.880 62.290 1.00 8.46 205 THR B CA 1
ATOM 3696 C C . THR B 1 205 ? 41.148 58.263 61.481 1.00 7.85 205 THR B C 1
ATOM 3697 O O . THR B 1 205 ? 41.742 57.424 60.806 1.00 8.83 205 THR B O 1
ATOM 3701 N N . ILE B 1 206 ? 41.506 59.542 61.541 1.00 7.63 206 ILE B N 1
ATOM 3702 C CA . ILE B 1 206 ? 42.689 60.069 60.864 1.00 7.41 206 ILE B CA 1
ATOM 3703 C C . ILE B 1 206 ? 43.743 60.186 61.966 1.00 7.11 206 ILE B C 1
ATOM 3704 O O . ILE B 1 206 ? 43.530 60.889 62.952 1.00 8.73 206 ILE B O 1
ATOM 3709 N N . VAL B 1 207 ? 44.857 59.479 61.816 1.00 7.01 207 VAL B N 1
ATOM 3710 C CA . VAL B 1 207 ? 45.919 59.508 62.824 1.00 7.63 207 VAL B CA 1
ATOM 3711 C C . VAL B 1 207 ? 47.146 60.134 62.188 1.00 7.73 207 VAL B C 1
ATOM 3712 O O . VAL B 1 207 ? 47.875 59.482 61.440 1.00 7.86 207 VAL B O 1
ATOM 3716 N N . GLY B 1 208 ? 47.380 61.402 62.491 1.00 7.97 208 GLY B N 1
ATOM 3717 C CA . GLY B 1 208 ? 48.504 62.096 61.894 1.00 6.90 208 GLY B CA 1
ATOM 3718 C C . GLY B 1 208 ? 48.217 62.324 60.424 1.00 7.37 208 GLY B C 1
ATOM 3719 O O . GLY B 1 208 ? 47.053 62.407 60.018 1.00 7.62 208 GLY B O 1
ATOM 3720 N N . GLY B 1 209 ? 49.278 62.415 59.629 1.00 7.60 209 GLY B N 1
ATOM 3721 C CA . GLY B 1 209 ? 49.103 62.662 58.210 1.00 7.85 209 GLY B CA 1
ATOM 3722 C C . GLY B 1 209 ? 49.287 64.138 57.896 1.00 7.42 209 GLY B C 1
ATOM 3723 O O . GLY B 1 209 ? 49.194 65.002 58.783 1.00 7.68 209 GLY B O 1
ATOM 3724 N N . ILE B 1 210 ? 49.527 64.423 56.622 1.00 8.18 210 ILE B N 1
ATOM 3725 C CA . ILE B 1 210 ? 49.752 65.785 56.134 1.00 7.97 210 ILE B CA 1
ATOM 3726 C C . ILE B 1 210 ? 48.950 65.937 54.850 1.00 7.84 210 ILE B C 1
ATOM 3727 O O . ILE B 1 210 ? 49.113 65.140 53.933 1.00 8.40 210 ILE B O 1
ATOM 3732 N N . ALA B 1 211 ? 48.072 66.935 54.788 1.00 8.37 211 ALA B N 1
ATOM 3733 C CA . ALA B 1 211 ? 47.258 67.161 53.601 1.00 8.60 211 ALA B CA 1
ATOM 3734 C C . ALA B 1 211 ? 47.449 68.575 53.081 1.00 8.74 211 ALA B C 1
ATOM 3735 O O . ALA B 1 211 ? 47.183 69.557 53.777 1.00 8.85 211 ALA B O 1
ATOM 3737 N N . HIS B 1 212 ? 47.899 68.668 51.838 1.00 10.24 212 HIS B N 1
ATOM 3738 C CA . HIS B 1 212 ? 48.146 69.949 51.203 1.00 10.25 212 HIS B CA 1
ATOM 3739 C C . HIS B 1 212 ? 47.075 70.277 50.176 1.00 10.26 212 HIS B C 1
ATOM 3740 O O . HIS B 1 212 ? 46.491 69.388 49.560 1.00 10.50 212 HIS B O 1
ATOM 3747 N N . ASN B 1 213 ? 46.801 71.564 50.025 1.00 11.50 213 ASN B N 1
ATOM 3748 C CA . ASN B 1 213 ? 45.879 72.013 48.995 1.00 11.32 213 ASN B CA 1
ATOM 3749 C C . ASN B 1 213 ? 46.313 73.415 48.615 1.00 12.69 213 ASN B C 1
ATOM 3750 O O . ASN B 1 213 ? 46.998 74.081 49.382 1.00 12.24 213 ASN B O 1
ATOM 3755 N N . ALA B 1 214 ? 45.938 73.851 47.420 1.00 13.62 214 ALA B N 1
ATOM 3756 C CA . ALA B 1 214 ? 46.336 75.170 46.951 1.00 16.43 214 ALA B CA 1
ATOM 3757 C C . ALA B 1 214 ? 45.272 75.783 46.055 1.00 18.05 214 ALA B C 1
ATOM 3758 O O . ALA B 1 214 ? 44.520 75.067 45.399 1.00 17.40 214 ALA B O 1
ATOM 3760 N N . LYS B 1 215 ? 45.206 77.112 46.023 1.00 18.91 215 LYS B N 1
ATOM 3761 C CA . LYS B 1 215 ? 44.221 77.781 45.181 1.00 21.58 215 LYS B CA 1
ATOM 3762 C C . LYS B 1 215 ? 44.479 77.522 43.702 1.00 21.47 215 LYS B C 1
ATOM 3763 O O . LYS B 1 215 ? 43.545 77.473 42.902 1.00 23.59 215 LYS B O 1
ATOM 3769 N N . ASP B 1 216 ? 45.743 77.356 43.336 1.00 21.42 216 ASP B N 1
ATOM 3770 C CA . ASP B 1 216 ? 46.092 77.111 41.939 1.00 23.28 216 ASP B CA 1
ATOM 3771 C C . ASP B 1 216 ? 46.446 75.653 41.694 1.00 23.01 216 ASP B C 1
ATOM 3772 O O . ASP B 1 216 ? 47.087 75.319 40.698 1.00 24.02 216 ASP B O 1
ATOM 3777 N N . GLY B 1 217 ? 46.012 74.778 42.589 1.00 20.01 217 GLY B N 1
ATOM 3778 C CA . GLY B 1 217 ? 46.361 73.384 42.424 1.00 20.09 217 GLY B CA 1
ATOM 3779 C C . GLY B 1 217 ? 45.394 72.525 41.647 1.00 19.85 217 GLY B C 1
ATOM 3780 O O . GLY B 1 217 ? 44.395 72.999 41.104 1.00 20.60 217 GLY B O 1
ATOM 3781 N N . TYR B 1 218 ? 45.723 71.241 41.587 1.00 17.76 218 TYR B N 1
ATOM 3782 C CA . TYR B 1 218 ? 44.899 70.260 40.904 1.00 16.40 218 TYR B CA 1
ATOM 3783 C C . TYR B 1 218 ? 43.557 70.178 41.611 1.00 16.09 218 TYR B C 1
ATOM 3784 O O . TYR B 1 218 ? 43.505 70.166 42.839 1.00 15.83 218 TYR B O 1
ATOM 3793 N N . GLY B 1 219 ? 42.472 70.141 40.845 1.00 15.72 219 GLY B N 1
ATOM 3794 C CA . GLY B 1 219 ? 41.157 70.034 41.454 1.00 17.45 219 GLY B CA 1
ATOM 3795 C C . GLY B 1 219 ? 40.380 71.324 41.646 1.00 17.02 219 GLY B C 1
ATOM 3796 O O . GLY B 1 219 ? 39.236 71.287 42.084 1.00 18.83 219 GLY B O 1
ATOM 3797 N N . GLY B 1 220 ? 40.988 72.465 41.347 1.00 18.46 220 GLY B N 1
ATOM 3798 C CA . GLY B 1 220 ? 40.269 73.719 41.497 1.00 18.70 220 GLY B CA 1
ATOM 3799 C C . GLY B 1 220 ? 40.267 74.323 42.889 1.00 18.25 220 GLY B C 1
ATOM 3800 O O . GLY B 1 220 ? 41.106 73.992 43.725 1.00 18.41 220 GLY B O 1
ATOM 3801 N N . LYS B 1 221 ? 39.311 75.213 43.135 1.00 18.06 221 LYS B N 1
ATOM 3802 C CA . LYS B 1 221 ? 39.210 75.898 44.419 1.00 17.52 221 LYS B CA 1
ATOM 3803 C C . LYS B 1 221 ? 39.152 74.911 45.575 1.00 15.71 221 LYS B C 1
ATOM 3804 O O . LYS B 1 221 ? 38.291 74.027 45.605 1.00 16.77 221 LYS B O 1
ATOM 3810 N N . PRO B 1 222 ? 40.074 75.047 46.543 1.00 15.46 222 PRO B N 1
ATOM 3811 C CA . PRO B 1 222 ? 40.098 74.144 47.699 1.00 14.48 222 PRO B CA 1
ATOM 3812 C C . PRO B 1 222 ? 38.734 74.053 48.367 1.00 14.07 222 PRO B C 1
ATOM 3813 O O . PRO B 1 222 ? 38.059 75.061 48.594 1.00 14.37 222 PRO B O 1
ATOM 3817 N N . ASP B 1 223 ? 38.329 72.828 48.679 1.00 13.37 223 ASP B N 1
ATOM 3818 C CA . ASP B 1 223 ? 37.038 72.592 49.304 1.00 13.70 223 ASP B CA 1
ATOM 3819 C C . ASP B 1 223 ? 37.251 71.741 50.551 1.00 12.95 223 ASP B C 1
ATOM 3820 O O . ASP B 1 223 ? 38.092 72.067 51.384 1.00 12.10 223 ASP B O 1
ATOM 3825 N N . LYS B 1 224 ? 36.518 70.639 50.673 1.00 13.51 224 LYS B N 1
ATOM 3826 C CA . LYS B 1 224 ? 36.643 69.795 51.855 1.00 12.20 224 LYS B CA 1
ATOM 3827 C C . LYS B 1 224 ? 37.872 68.914 51.914 1.00 10.54 224 LYS B C 1
ATOM 3828 O O . LYS B 1 224 ? 38.384 68.465 50.888 1.00 12.88 224 LYS B O 1
ATOM 3834 N N . VAL B 1 225 ? 38.350 68.694 53.137 1.00 9.92 225 VAL B N 1
ATOM 3835 C CA . VAL B 1 225 ? 39.444 67.763 53.360 1.00 8.45 225 VAL B CA 1
ATOM 3836 C C . VAL B 1 225 ? 38.731 66.458 53.721 1.00 8.33 225 VAL B C 1
ATOM 3837 O O . VAL B 1 225 ? 38.889 65.442 53.037 1.00 8.14 225 VAL B O 1
ATOM 3841 N N . LEU B 1 226 ? 37.914 66.497 54.765 1.00 9.25 226 LEU B N 1
ATOM 3842 C CA . LEU B 1 226 ? 37.172 65.307 55.187 1.00 6.59 226 LEU B CA 1
ATOM 3843 C C . LEU B 1 226 ? 35.678 65.422 54.920 1.00 7.62 226 LEU B C 1
ATOM 3844 O O . LEU B 1 226 ? 35.016 66.337 55.428 1.00 9.06 226 LEU B O 1
ATOM 3849 N N . GLN B 1 227 ? 35.168 64.500 54.107 1.00 8.39 227 GLN B N 1
ATOM 3850 C CA . GLN B 1 227 ? 33.754 64.434 53.767 1.00 9.48 227 GLN B CA 1
ATOM 3851 C C . GLN B 1 227 ? 33.132 63.405 54.696 1.00 9.40 227 GLN B C 1
ATOM 3852 O O . GLN B 1 227 ? 33.796 62.468 55.137 1.00 10.73 227 GLN B O 1
ATOM 3858 N N . HIS B 1 228 ? 31.849 63.560 54.980 1.00 9.32 228 HIS B N 1
ATOM 3859 C CA . HIS B 1 228 ? 31.175 62.644 55.895 1.00 8.73 228 HIS B CA 1
ATOM 3860 C C . HIS B 1 228 ? 29.723 62.508 55.444 1.00 9.16 228 HIS B C 1
ATOM 3861 O O . HIS B 1 228 ? 28.922 63.430 55.598 1.00 9.28 228 HIS B O 1
ATOM 3868 N N . ASN B 1 229 ? 29.415 61.354 54.861 1.00 9.01 229 ASN B N 1
ATOM 3869 C CA . ASN B 1 229 ? 28.085 61.073 54.312 1.00 8.59 229 ASN B CA 1
ATOM 3870 C C . ASN B 1 229 ? 27.239 60.083 55.115 1.00 10.12 229 ASN B C 1
ATOM 3871 O O . ASN B 1 229 ? 26.011 60.162 55.089 1.00 10.07 229 ASN B O 1
ATOM 3876 N N . SER B 1 230 ? 27.863 59.119 55.784 1.00 10.14 230 SER B N 1
ATOM 3877 C CA . SER B 1 230 ? 27.077 58.168 56.563 1.00 11.46 230 SER B CA 1
ATOM 3878 C C . SER B 1 230 ? 26.478 58.875 57.780 1.00 11.15 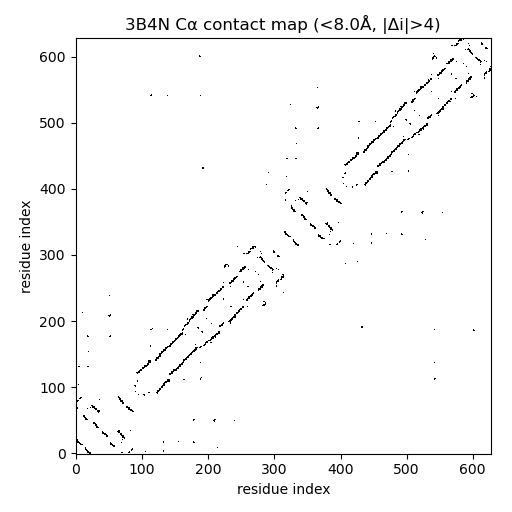230 SER B C 1
ATOM 3879 O O . SER B 1 230 ? 26.875 59.997 58.111 1.00 10.64 230 SER B O 1
ATOM 3882 N N . LYS B 1 231 ? 25.516 58.220 58.434 1.00 12.57 231 LYS B N 1
ATOM 3883 C CA . LYS B 1 231 ? 24.859 58.789 59.612 1.00 12.67 231 LYS B CA 1
ATOM 3884 C C . LYS B 1 231 ? 25.126 57.900 60.826 1.00 12.45 231 LYS B C 1
ATOM 3885 O O . LYS B 1 231 ? 25.478 56.735 60.666 1.00 13.28 231 LYS B O 1
ATOM 3891 N N . ASN B 1 232 ? 24.948 58.449 62.030 1.00 12.33 232 ASN B N 1
ATOM 3892 C CA . ASN B 1 232 ? 25.224 57.722 63.275 1.00 13.26 232 ASN B CA 1
ATOM 3893 C C . ASN B 1 232 ? 26.652 57.217 63.171 1.00 13.05 232 ASN B C 1
ATOM 3894 O O . ASN B 1 232 ? 26.971 56.063 63.483 1.00 13.42 232 ASN B O 1
ATOM 3899 N N . SER B 1 233 ? 27.513 58.128 62.741 1.00 11.44 233 SER B N 1
ATOM 3900 C CA . SER B 1 233 ? 28.909 57.829 62.510 1.00 10.96 233 SER B CA 1
ATOM 3901 C C . SER B 1 233 ? 29.778 58.995 62.949 1.00 9.80 233 SER B C 1
ATOM 3902 O O . SER B 1 233 ? 29.312 60.130 63.059 1.00 10.11 233 SER B O 1
ATOM 3905 N N . THR B 1 234 ? 31.053 58.705 63.171 1.00 9.43 234 THR B N 1
ATOM 3906 C CA . THR B 1 234 ? 31.989 59.687 63.681 1.00 8.88 234 THR B CA 1
ATOM 3907 C C . THR B 1 234 ? 33.295 59.728 62.913 1.00 7.51 234 THR B C 1
ATOM 3908 O O . THR B 1 234 ? 33.825 58.686 62.522 1.00 8.92 234 THR B O 1
ATOM 3912 N N . THR B 1 235 ? 33.807 60.937 62.702 1.00 7.37 235 THR B N 1
ATOM 3913 C CA . THR B 1 235 ? 35.110 61.125 62.084 1.00 7.42 235 THR B CA 1
ATOM 3914 C C . THR B 1 235 ? 35.974 61.639 63.231 1.00 6.16 235 THR B C 1
ATOM 3915 O O . THR B 1 235 ? 35.605 62.602 63.912 1.00 7.78 235 THR B O 1
ATOM 3919 N N . VAL B 1 236 ? 37.095 60.967 63.464 1.00 7.17 236 VAL B N 1
ATOM 3920 C CA . VAL B 1 236 ? 38.016 61.311 64.541 1.00 6.99 236 VAL B CA 1
ATOM 3921 C C . VAL B 1 236 ? 39.317 61.806 63.937 1.00 8.02 236 VAL B C 1
ATOM 3922 O O . VAL B 1 236 ? 39.846 61.172 63.023 1.00 8.53 236 VAL B O 1
ATOM 3926 N N . VAL B 1 237 ? 39.836 62.921 64.449 1.00 6.95 237 VAL B N 1
ATOM 3927 C CA . VAL B 1 237 ? 41.092 63.488 63.961 1.00 6.39 237 VAL B CA 1
ATOM 3928 C C . VAL B 1 237 ? 42.046 63.638 65.139 1.00 6.53 237 VAL B C 1
ATOM 3929 O O . VAL B 1 237 ? 41.779 64.405 66.073 1.00 7.71 237 VAL B O 1
ATOM 3933 N N . LYS B 1 238 ? 43.158 62.914 65.093 1.00 7.68 238 LYS B N 1
ATOM 3934 C CA . LYS B 1 238 ? 44.137 62.961 66.173 1.00 7.22 238 LYS B CA 1
ATOM 3935 C C . LYS B 1 238 ? 45.549 62.809 65.622 1.00 8.23 238 LYS B C 1
ATOM 3936 O O . LYS B 1 238 ? 45.745 62.762 64.414 1.00 8.02 238 LYS B O 1
ATOM 3942 N N . GLY B 1 239 ? 46.538 62.771 66.508 1.00 8.27 239 GLY B N 1
ATOM 3943 C CA . GLY B 1 239 ? 47.907 62.608 66.055 1.00 7.99 239 GLY B CA 1
ATOM 3944 C C . GLY B 1 239 ? 48.482 63.822 65.359 1.00 8.82 239 GLY B C 1
ATOM 3945 O O . GLY B 1 239 ? 49.512 63.745 64.703 1.00 8.78 239 GLY B O 1
ATOM 3946 N N . ASN B 1 240 ? 47.816 64.955 65.524 1.00 8.08 240 ASN B N 1
ATOM 3947 C CA . ASN B 1 240 ? 48.239 66.212 64.923 1.00 7.97 240 ASN B CA 1
ATOM 3948 C C . ASN B 1 240 ? 48.225 66.218 63.392 1.00 8.26 240 ASN B C 1
ATOM 3949 O O . ASN B 1 240 ? 49.169 66.662 62.745 1.00 8.53 240 ASN B O 1
ATOM 3954 N N . PHE B 1 241 ? 47.133 65.710 62.830 1.00 7.97 241 PHE B N 1
ATOM 3955 C CA . PHE B 1 241 ? 46.899 65.731 61.385 1.00 8.33 241 PHE B CA 1
ATOM 3956 C C . PHE B 1 241 ? 47.142 67.190 61.007 1.00 8.27 241 PHE B C 1
ATOM 3957 O O . PHE B 1 241 ? 46.601 68.099 61.641 1.00 9.07 241 PHE B O 1
ATOM 3965 N N . THR B 1 242 ? 47.937 67.408 59.969 1.00 7.87 242 THR B N 1
ATOM 3966 C CA . THR B 1 242 ? 48.324 68.755 59.559 1.00 8.73 242 THR B CA 1
ATOM 3967 C C . THR B 1 242 ? 47.900 69.157 58.162 1.00 8.47 242 THR B C 1
ATOM 3968 O O . THR B 1 242 ? 48.092 68.400 57.214 1.00 9.83 242 THR B O 1
ATOM 3972 N N . LEU B 1 243 ? 47.339 70.358 58.048 1.00 9.74 243 LEU B N 1
ATOM 3973 C CA . LEU B 1 243 ? 46.928 70.902 56.757 1.00 8.66 243 LEU B CA 1
ATOM 3974 C C . LEU B 1 243 ? 47.922 71.979 56.367 1.00 10.97 243 LEU B C 1
ATOM 3975 O O . LEU B 1 243 ? 48.278 72.833 57.181 1.00 12.27 243 LEU B O 1
ATOM 3980 N N . THR B 1 244 ? 48.378 71.924 55.125 1.00 10.19 244 THR B N 1
ATOM 3981 C CA . THR B 1 244 ? 49.315 72.921 54.623 1.00 10.94 244 THR B CA 1
ATOM 3982 C C . THR B 1 244 ? 48.703 73.551 53.380 1.00 11.25 244 THR B C 1
ATOM 3983 O O . THR B 1 244 ? 47.843 72.955 52.713 1.00 10.86 244 THR B O 1
ATOM 3987 N N . GLY B 1 245 ? 49.137 74.766 53.069 1.00 11.97 245 GLY B N 1
ATOM 3988 C CA . GLY B 1 245 ? 48.613 75.439 51.897 1.00 12.69 245 GLY B CA 1
ATOM 3989 C C . GLY B 1 245 ? 47.333 76.208 52.165 1.00 12.76 245 GLY B C 1
ATOM 3990 O O . GLY B 1 245 ? 47.164 76.812 53.228 1.00 16.24 245 GLY B O 1
ATOM 3991 N N . GLU B 1 246 ? 46.433 76.197 51.187 1.00 13.32 246 GLU B N 1
ATOM 3992 C CA . GLU B 1 246 ? 45.157 76.893 51.293 1.00 13.44 246 GLU B CA 1
ATOM 3993 C C . GLU B 1 246 ? 44.047 75.853 51.218 1.00 12.52 246 GLU B C 1
ATOM 3994 O O . GLU B 1 246 ? 43.972 75.087 50.260 1.00 12.64 246 GLU B O 1
ATOM 4000 N N . HIS B 1 247 ? 43.178 75.847 52.224 1.00 12.02 247 HIS B N 1
ATOM 4001 C CA . HIS B 1 247 ? 42.091 74.876 52.315 1.00 10.41 247 HIS B CA 1
ATOM 4002 C C . HIS B 1 247 ? 40.690 75.469 52.381 1.00 11.77 247 HIS B C 1
ATOM 4003 O O . HIS B 1 247 ? 40.511 76.653 52.673 1.00 12.95 247 HIS B O 1
ATOM 4010 N N . GLY B 1 248 ? 39.696 74.628 52.101 1.00 10.94 248 GLY B N 1
ATOM 4011 C CA . GLY B 1 248 ? 38.310 75.051 52.186 1.00 11.94 248 GLY B CA 1
ATOM 4012 C C . GLY B 1 248 ? 37.823 74.799 53.605 1.00 12.48 248 GLY B C 1
ATOM 4013 O O . GLY B 1 248 ? 37.734 75.727 54.404 1.00 12.61 248 GLY B O 1
ATOM 4014 N N . LYS B 1 249 ? 37.517 73.543 53.925 1.00 11.86 249 LYS B N 1
ATOM 4015 C CA . LYS B 1 249 ? 37.047 73.176 55.265 1.00 13.76 249 LYS B CA 1
ATOM 4016 C C . LYS B 1 249 ? 37.710 71.870 55.687 1.00 11.82 249 LYS B C 1
ATOM 4017 O O . LYS B 1 249 ? 37.967 71.004 54.849 1.00 13.40 249 LYS B O 1
ATOM 4023 N N . LEU B 1 250 ? 37.993 71.721 56.980 1.00 10.28 250 LEU B N 1
ATOM 4024 C CA . LEU B 1 250 ? 38.599 70.480 57.469 1.00 11.19 250 LEU B CA 1
ATOM 4025 C C . LEU B 1 250 ? 37.579 69.341 57.422 1.00 10.45 250 LEU B C 1
ATOM 4026 O O . LEU B 1 250 ? 37.884 68.241 56.956 1.00 9.34 250 LEU B O 1
ATOM 4031 N N . TRP B 1 251 ? 36.365 69.608 57.888 1.00 9.84 251 TRP B N 1
ATOM 4032 C CA . TRP B 1 251 ? 35.322 68.585 57.924 1.00 9.81 251 TRP B CA 1
ATOM 4033 C C . TRP B 1 251 ? 33.960 69.204 57.715 1.00 10.75 251 TRP B C 1
ATOM 4034 O O . TRP B 1 251 ? 33.662 70.270 58.258 1.00 10.46 251 TRP B O 1
ATOM 4045 N N . ARG B 1 252 ? 33.133 68.539 56.922 1.00 9.89 252 ARG B N 1
ATOM 4046 C CA . ARG B 1 252 ? 31.789 69.024 56.674 1.00 10.69 252 ARG B CA 1
ATOM 4047 C C . ARG B 1 252 ? 30.808 67.872 56.635 1.00 10.40 252 ARG B C 1
ATOM 4048 O O . ARG B 1 252 ? 30.983 66.915 55.877 1.00 12.63 252 ARG B O 1
ATOM 4056 N N . SER B 1 253 ? 29.791 67.944 57.482 1.00 9.88 253 SER B N 1
ATOM 4057 C CA . SER B 1 253 ? 28.736 66.941 57.468 1.00 9.98 253 SER B CA 1
ATOM 4058 C C . SER B 1 253 ? 28.000 67.268 56.162 1.00 11.13 253 SER B C 1
ATOM 4059 O O . SER B 1 253 ? 27.646 68.428 55.932 1.00 10.68 253 SER B O 1
ATOM 4062 N N . CYS B 1 254 ? 27.774 66.269 55.316 1.00 10.30 254 CYS B N 1
ATOM 4063 C CA . CYS B 1 254 ? 27.116 66.501 54.026 1.00 11.82 254 CYS B CA 1
ATOM 4064 C C . CYS B 1 254 ? 25.892 67.392 54.155 1.00 10.92 254 CYS B C 1
ATOM 4065 O O . CYS B 1 254 ? 24.929 67.037 54.824 1.00 10.75 254 CYS B O 1
ATOM 4068 N N . GLY B 1 255 ? 25.916 68.532 53.474 1.00 12.14 255 GLY B N 1
ATOM 4069 C CA . GLY B 1 255 ? 24.808 69.461 53.586 1.00 12.59 255 GLY B CA 1
ATOM 4070 C C . GLY B 1 255 ? 23.548 69.192 52.784 1.00 13.02 255 GLY B C 1
ATOM 4071 O O . GLY B 1 255 ? 22.455 69.516 53.247 1.00 13.28 255 GLY B O 1
ATOM 4072 N N . ASP B 1 256 ? 23.675 68.575 51.613 1.00 13.98 256 ASP B N 1
ATOM 4073 C CA . ASP B 1 256 ? 22.506 68.352 50.756 1.00 15.45 256 ASP B CA 1
ATOM 4074 C C . ASP B 1 256 ? 22.465 66.998 50.057 1.00 15.52 256 ASP B C 1
ATOM 4075 O O . ASP B 1 256 ? 22.009 66.887 48.913 1.00 16.68 256 ASP B O 1
ATOM 4080 N N . CYS B 1 257 ? 22.924 65.979 50.768 1.00 15.33 257 CYS B N 1
ATOM 4081 C CA . CYS B 1 257 ? 22.984 64.602 50.302 1.00 16.26 257 CYS B CA 1
ATOM 4082 C C . CYS B 1 257 ? 21.630 63.983 49.973 1.00 16.14 257 CYS B C 1
ATOM 4083 O O . CYS B 1 257 ? 20.596 64.375 50.512 1.00 13.33 257 CYS B O 1
ATOM 4086 N N . SER B 1 258 ? 21.647 63.022 49.060 1.00 15.71 258 SER B N 1
ATOM 4087 C CA . SER B 1 258 ? 20.439 62.288 48.730 1.00 16.90 258 SER B CA 1
ATOM 4088 C C . SER B 1 258 ? 20.161 61.563 50.046 1.00 16.70 258 SER B C 1
ATOM 4089 O O . SER B 1 258 ? 21.096 61.105 50.703 1.00 16.38 258 SER B O 1
ATOM 4092 N N . ASN B 1 259 ? 18.897 61.488 50.446 1.00 17.73 259 ASN B N 1
ATOM 4093 C CA . ASN B 1 259 ? 18.537 60.814 51.690 1.00 17.35 259 ASN B CA 1
ATOM 4094 C C . ASN B 1 259 ? 19.373 61.336 52.866 1.00 16.72 259 ASN B C 1
ATOM 4095 O O . ASN B 1 259 ? 19.792 60.576 53.735 1.00 17.08 259 ASN B O 1
ATOM 4100 N N . ASN B 1 260 ? 19.597 62.647 52.895 1.00 13.90 260 ASN B N 1
ATOM 4101 C CA . ASN B 1 260 ? 20.388 63.265 53.959 1.00 12.41 260 ASN B CA 1
ATOM 4102 C C . ASN B 1 260 ? 19.740 63.060 55.328 1.00 13.40 260 ASN B C 1
ATOM 4103 O O . ASN B 1 260 ? 18.559 62.730 55.434 1.00 13.74 260 ASN B O 1
ATOM 4108 N N . GLY B 1 261 ? 20.534 63.256 56.372 1.00 12.05 261 GLY B N 1
ATOM 4109 C CA . GLY B 1 261 ? 20.050 63.093 57.727 1.00 12.35 261 GLY B CA 1
ATOM 4110 C C . GLY B 1 261 ? 21.242 63.128 58.658 1.00 11.87 261 GLY B C 1
ATOM 4111 O O . GLY B 1 261 ? 22.327 63.561 58.270 1.00 10.40 261 GLY B O 1
ATOM 4112 N N . GLY B 1 262 ? 21.048 62.665 59.882 1.00 12.59 262 GLY B N 1
ATOM 4113 C CA . GLY B 1 262 ? 22.125 62.662 60.851 1.00 12.08 262 GLY B CA 1
ATOM 4114 C C . GLY B 1 262 ? 21.764 61.699 61.957 1.00 13.05 262 GLY B C 1
ATOM 4115 O O . GLY B 1 262 ? 20.824 60.926 61.809 1.00 14.52 262 GLY B O 1
ATOM 4116 N N . PRO B 1 263 ? 22.462 61.747 63.097 1.00 12.20 263 PRO B N 1
ATOM 4117 C CA . PRO B 1 263 ? 23.561 62.668 63.381 1.00 11.21 263 PRO B CA 1
ATOM 4118 C C . PRO B 1 263 ? 24.916 62.248 62.835 1.00 9.80 263 PRO B C 1
ATOM 4119 O O . PRO B 1 263 ? 25.189 61.061 62.641 1.00 11.24 263 PRO B O 1
ATOM 4123 N N . ARG B 1 264 ? 25.751 63.244 62.563 1.00 9.44 264 ARG B N 1
ATOM 4124 C CA . ARG B 1 264 ? 27.117 63.002 62.122 1.00 9.65 264 ARG B CA 1
ATOM 4125 C C . ARG B 1 264 ? 27.992 63.689 63.160 1.00 10.08 264 ARG B C 1
ATOM 4126 O O . ARG B 1 264 ? 27.734 64.832 63.558 1.00 9.90 264 ARG B O 1
ATOM 4134 N N . PHE B 1 265 ? 29.026 62.990 63.610 1.00 8.17 265 PHE B N 1
ATOM 4135 C CA . PHE B 1 265 ? 29.906 63.528 64.637 1.00 7.22 265 PHE B CA 1
ATOM 4136 C C . PHE B 1 265 ? 31.349 63.728 64.214 1.00 7.17 265 PHE B C 1
ATOM 4137 O O . PHE B 1 265 ? 31.885 62.942 63.422 1.00 7.28 265 PHE B O 1
ATOM 4145 N N . LEU B 1 266 ? 31.958 64.789 64.743 1.00 7.54 266 LEU B N 1
ATOM 4146 C CA . LEU B 1 266 ? 33.366 65.074 64.512 1.00 7.21 266 LEU B CA 1
ATOM 4147 C C . LEU B 1 266 ? 34.043 65.135 65.876 1.00 8.08 266 LEU B C 1
ATOM 4148 O O . LEU B 1 266 ? 33.550 65.803 66.786 1.00 9.20 266 LEU B O 1
ATOM 4153 N N . THR B 1 267 ? 35.167 64.442 66.015 1.00 8.00 267 THR B N 1
ATOM 4154 C CA . THR B 1 267 ? 35.934 64.470 67.253 1.00 8.28 267 THR B CA 1
ATOM 4155 C C . THR B 1 267 ? 37.357 64.846 66.869 1.00 8.98 267 THR B C 1
ATOM 4156 O O . THR B 1 267 ? 38.052 64.061 66.228 1.00 9.21 267 THR B O 1
ATOM 4160 N N . VAL B 1 268 ? 37.781 66.049 67.227 1.00 7.52 268 VAL B N 1
ATOM 4161 C CA . VAL B 1 268 ? 39.143 66.486 66.947 1.00 7.44 268 VAL B CA 1
ATOM 4162 C C . VAL B 1 268 ? 39.851 66.611 68.288 1.00 7.42 268 VAL B C 1
ATOM 4163 O O . VAL B 1 268 ? 39.360 67.303 69.180 1.00 9.51 268 VAL B O 1
ATOM 4167 N N . THR B 1 269 ? 40.987 65.937 68.436 1.00 8.45 269 THR B N 1
ATOM 4168 C CA . THR B 1 269 ? 41.759 66.018 69.671 1.00 8.12 269 THR B CA 1
ATOM 4169 C C . THR B 1 269 ? 43.129 66.630 69.419 1.00 8.63 269 THR B C 1
ATOM 4170 O O . THR B 1 269 ? 43.782 67.091 70.346 1.00 9.15 269 THR B O 1
ATOM 4174 N N . SER B 1 270 ? 43.566 66.631 68.163 1.00 8.64 270 SER B N 1
ATOM 4175 C CA . SER B 1 270 ? 44.854 67.213 67.819 1.00 8.66 270 SER B CA 1
ATOM 4176 C C . SER B 1 270 ? 44.979 67.389 66.316 1.00 8.14 270 SER B C 1
ATOM 4177 O O . SER B 1 270 ? 44.968 66.413 65.562 1.00 9.15 270 SER B O 1
ATOM 4180 N N . ALA B 1 271 ? 45.106 68.638 65.883 1.00 7.90 271 ALA B N 1
ATOM 4181 C CA . ALA B 1 271 ? 45.253 68.962 64.469 1.00 8.87 271 ALA B CA 1
ATOM 4182 C C . ALA B 1 271 ? 45.876 70.339 64.326 1.00 9.50 271 ALA B C 1
ATOM 4183 O O . ALA B 1 271 ? 45.737 71.193 65.208 1.00 9.68 271 ALA B O 1
ATOM 4185 N N . THR B 1 272 ? 46.553 70.552 63.207 1.00 9.19 272 THR B N 1
ATOM 4186 C CA . THR B 1 272 ? 47.199 71.821 62.934 1.00 9.86 272 THR B CA 1
ATOM 4187 C C . THR B 1 272 ? 46.882 72.319 61.534 1.00 10.02 272 THR B C 1
ATOM 4188 O O . THR B 1 272 ? 46.886 71.554 60.569 1.00 11.51 272 THR B O 1
ATOM 4192 N N . VAL B 1 273 ? 46.580 73.605 61.427 1.00 11.40 273 VAL B N 1
ATOM 4193 C CA . VAL B 1 273 ? 46.331 74.217 60.128 1.00 12.32 273 VAL B CA 1
ATOM 4194 C C . VAL B 1 273 ? 47.478 75.205 59.972 1.00 13.46 273 VAL B C 1
ATOM 4195 O O . VAL B 1 273 ? 47.515 76.240 60.641 1.00 12.67 273 VAL B O 1
ATOM 4199 N N A ASN B 1 274 ? 48.409 74.882 59.085 0.50 14.47 274 ASN B N 1
ATOM 4200 N N B ASN B 1 274 ? 48.429 74.862 59.110 0.50 13.40 274 ASN B N 1
ATOM 4201 C CA A ASN B 1 274 ? 49.581 75.716 58.876 0.50 15.99 274 ASN B CA 1
ATOM 4202 C CA B ASN B 1 274 ? 49.578 75.721 58.848 0.50 13.96 274 ASN B CA 1
ATOM 4203 C C A ASN B 1 274 ? 49.408 76.834 57.854 0.50 17.04 274 ASN B C 1
ATOM 4204 C C B ASN B 1 274 ? 49.376 76.308 57.458 0.50 14.80 274 ASN B C 1
ATOM 4205 O O A ASN B 1 274 ? 50.240 77.735 57.774 0.50 17.29 274 ASN B O 1
ATOM 4206 O O B ASN B 1 274 ? 50.003 75.883 56.489 0.50 14.94 274 ASN B O 1
ATOM 4215 N N A GLY B 1 275 ? 48.335 76.771 57.076 0.50 17.08 275 GLY B N 1
ATOM 4216 N N B GLY B 1 275 ? 48.477 77.280 57.384 0.50 14.46 275 GLY B N 1
ATOM 4217 C CA A GLY B 1 275 ? 48.089 77.795 56.081 0.50 17.49 275 GLY B CA 1
ATOM 4218 C CA B GLY B 1 275 ? 48.151 77.936 56.132 0.50 16.18 275 GLY B CA 1
ATOM 4219 C C A GLY B 1 275 ? 46.772 78.496 56.333 0.50 17.29 275 GLY B C 1
ATOM 4220 C C B GLY B 1 275 ? 46.829 78.646 56.326 0.50 16.59 275 GLY B C 1
ATOM 4221 O O A GLY B 1 275 ? 46.409 78.763 57.478 0.50 18.18 275 GLY B O 1
ATOM 4222 O O B GLY B 1 275 ? 46.508 79.053 57.441 0.50 17.87 275 GLY B O 1
ATOM 4223 N N . THR B 1 276 ? 46.052 78.792 55.260 1.00 16.99 276 THR B N 1
ATOM 4224 C CA . THR B 1 276 ? 44.762 79.464 55.361 1.00 17.05 276 THR B CA 1
ATOM 4225 C C . THR B 1 276 ? 43.651 78.439 55.171 1.00 15.92 276 THR B C 1
ATOM 4226 O O . THR B 1 276 ? 43.857 77.390 54.557 1.00 13.72 276 THR B O 1
ATOM 4230 N N . ILE B 1 277 ? 42.473 78.741 55.703 1.00 15.02 277 ILE B N 1
ATOM 4231 C CA . ILE B 1 277 ? 41.334 77.848 55.580 1.00 13.80 277 ILE B CA 1
ATOM 4232 C C . ILE B 1 277 ? 40.080 78.696 55.762 1.00 14.63 277 ILE B C 1
ATOM 4233 O O . ILE B 1 277 ? 40.099 79.678 56.506 1.00 15.59 277 ILE B O 1
ATOM 4238 N N . ASP B 1 278 ? 39.004 78.347 55.062 1.00 14.31 278 ASP B N 1
ATOM 4239 C CA . ASP B 1 278 ? 37.767 79.116 55.167 1.00 15.88 278 ASP B CA 1
ATOM 4240 C C . ASP B 1 278 ? 37.064 78.879 56.500 1.00 16.72 278 ASP B C 1
ATOM 4241 O O . ASP B 1 278 ? 36.509 79.805 57.089 1.00 18.04 278 ASP B O 1
ATOM 4246 N N . SER B 1 279 ? 37.083 77.635 56.966 1.00 15.49 279 SER B N 1
ATOM 4247 C CA . SER B 1 279 ? 36.476 77.276 58.243 1.00 14.99 279 SER B CA 1
ATOM 4248 C C . SER B 1 279 ? 36.927 75.873 58.621 1.00 12.50 279 SER B C 1
ATOM 4249 O O . SER B 1 279 ? 37.404 75.117 57.778 1.00 13.75 279 SER B O 1
ATOM 4252 N N . ILE B 1 280 ? 36.779 75.521 59.890 1.00 11.85 280 ILE B N 1
ATOM 4253 C CA . ILE B 1 280 ? 37.217 74.212 60.340 1.00 11.39 280 ILE B CA 1
ATOM 4254 C C . ILE B 1 280 ? 36.153 73.138 60.201 1.00 11.62 280 ILE B C 1
ATOM 4255 O O . ILE B 1 280 ? 36.350 72.159 59.473 1.00 12.17 280 ILE B O 1
ATOM 4260 N N . ALA B 1 281 ? 35.023 73.330 60.873 1.00 11.41 281 ALA B N 1
ATOM 4261 C CA . ALA B 1 281 ? 33.945 72.353 60.864 1.00 10.94 281 ALA B CA 1
ATOM 4262 C C . ALA B 1 281 ? 32.575 72.943 60.563 1.00 11.74 281 ALA B C 1
ATOM 4263 O O . ALA B 1 281 ? 32.276 74.065 60.975 1.00 13.51 281 ALA B O 1
ATOM 4265 N N . GLY B 1 282 ? 31.751 72.168 59.854 1.00 10.86 282 GLY B N 1
ATOM 4266 C CA . GLY B 1 282 ? 30.395 72.580 59.527 1.00 10.79 282 GLY B CA 1
ATOM 4267 C C . GLY B 1 282 ? 29.416 71.485 59.928 1.00 10.18 282 GLY B C 1
ATOM 4268 O O . GLY B 1 282 ? 29.447 70.377 59.374 1.00 11.34 282 GLY B O 1
ATOM 4269 N N . VAL B 1 283 ? 28.551 71.782 60.891 1.00 10.30 283 VAL B N 1
ATOM 4270 C CA . VAL B 1 283 ? 27.561 70.815 61.373 1.00 10.55 283 VAL B CA 1
ATOM 4271 C C . VAL B 1 283 ? 26.137 71.163 60.950 1.00 11.26 283 VAL B C 1
ATOM 4272 O O . VAL B 1 283 ? 25.802 72.336 60.846 1.00 12.94 283 VAL B O 1
ATOM 4276 N N . ASN B 1 284 ? 25.314 70.145 60.704 1.00 11.02 284 ASN B N 1
ATOM 4277 C CA . ASN B 1 284 ? 23.904 70.375 60.367 1.00 10.41 284 ASN B CA 1
ATOM 4278 C C . ASN B 1 284 ? 23.215 70.252 61.720 1.00 10.96 284 ASN B C 1
ATOM 4279 O O . ASN B 1 284 ? 22.902 69.149 62.168 1.00 10.97 284 ASN B O 1
ATOM 4284 N N . ARG B 1 285 ? 22.975 71.379 62.371 1.00 11.93 285 ARG B N 1
ATOM 4285 C CA . ARG B 1 285 ? 22.379 71.320 63.696 1.00 12.74 285 ARG B CA 1
ATOM 4286 C C . ARG B 1 285 ? 20.983 70.716 63.726 1.00 13.17 285 ARG B C 1
ATOM 4287 O O . ARG B 1 285 ? 20.593 70.101 64.716 1.00 14.01 285 ARG B O 1
ATOM 4295 N N . ASN B 1 286 ? 20.238 70.868 62.636 1.00 12.68 286 ASN B N 1
ATOM 4296 C CA . ASN B 1 286 ? 18.887 70.323 62.579 1.00 13.67 286 ASN B CA 1
ATOM 4297 C C . ASN B 1 286 ? 18.855 68.800 62.523 1.00 12.90 286 ASN B C 1
ATOM 4298 O O . ASN B 1 286 ? 17.805 68.183 62.730 1.00 15.16 286 ASN B O 1
ATOM 4303 N N . TYR B 1 287 ? 20.003 68.184 62.254 1.00 11.80 287 TYR B N 1
ATOM 4304 C CA . TYR B 1 287 ? 20.070 66.727 62.186 1.00 10.79 287 TYR B CA 1
ATOM 4305 C C . TYR B 1 287 ? 20.801 66.135 63.397 1.00 10.16 287 TYR B C 1
ATOM 4306 O O . TYR B 1 287 ? 21.089 64.941 63.426 1.00 12.19 287 TYR B O 1
ATOM 4315 N N . GLY B 1 288 ? 21.099 66.974 64.386 1.00 10.19 288 GLY B N 1
ATOM 4316 C CA . GLY B 1 288 ? 21.760 66.496 65.592 1.00 10.92 288 GLY B CA 1
ATOM 4317 C C . GLY B 1 288 ? 23.268 66.336 65.531 1.00 10.71 288 GLY B C 1
ATOM 4318 O O . GLY B 1 288 ? 23.861 65.758 66.432 1.00 10.68 288 GLY B O 1
ATOM 4319 N N . ASP B 1 289 ? 23.893 66.863 64.489 1.00 9.97 289 ASP B N 1
ATOM 4320 C CA . ASP B 1 289 ? 25.344 66.758 64.351 1.00 9.86 289 ASP B CA 1
ATOM 4321 C C . ASP B 1 289 ? 26.049 67.436 65.521 1.00 8.60 289 ASP B C 1
ATOM 4322 O O . ASP B 1 289 ? 25.582 68.455 66.028 1.00 10.22 289 ASP B O 1
ATOM 4327 N N . VAL B 1 290 ? 27.186 66.891 65.941 1.00 8.92 290 VAL B N 1
ATOM 4328 C CA . VAL B 1 290 ? 27.956 67.510 67.014 1.00 9.12 290 VAL B CA 1
ATOM 4329 C C . VAL B 1 290 ? 29.440 67.421 66.725 1.00 8.02 290 VAL B C 1
ATOM 4330 O O . VAL B 1 290 ? 29.968 66.337 66.450 1.00 9.80 290 VAL B O 1
ATOM 4334 N N . ALA B 1 291 ? 30.104 68.570 66.762 1.00 7.93 291 ALA B N 1
ATOM 4335 C CA . ALA B 1 291 ? 31.541 68.643 66.559 1.00 9.14 291 ALA B CA 1
ATOM 4336 C C . ALA B 1 291 ? 32.157 68.931 67.919 1.00 9.93 291 ALA B C 1
ATOM 4337 O O . ALA B 1 291 ? 31.833 69.935 68.546 1.00 10.96 291 ALA B O 1
ATOM 4339 N N . THR B 1 292 ? 33.007 68.024 68.389 1.00 9.46 292 THR B N 1
ATOM 4340 C CA . THR B 1 292 ? 33.693 68.175 69.674 1.00 8.84 292 THR B CA 1
ATOM 4341 C C . THR B 1 292 ? 35.147 68.414 69.315 1.00 9.11 292 THR B C 1
ATOM 4342 O O . THR B 1 292 ? 35.800 67.533 68.743 1.00 8.94 292 THR B O 1
ATOM 4346 N N . ILE B 1 293 ? 35.663 69.593 69.657 1.00 9.36 293 ILE B N 1
ATOM 4347 C CA . ILE B 1 293 ? 37.009 69.980 69.256 1.00 9.41 293 ILE B CA 1
ATOM 4348 C C . ILE B 1 293 ? 37.909 70.543 70.347 1.00 10.65 293 ILE B C 1
ATOM 4349 O O . ILE B 1 293 ? 37.472 71.343 71.169 1.00 10.72 293 ILE B O 1
ATOM 4354 N N . SER B 1 294 ? 39.168 70.121 70.334 1.00 9.82 294 SER B N 1
ATOM 4355 C CA . SER B 1 294 ? 40.192 70.639 71.231 1.00 10.48 294 SER B CA 1
ATOM 4356 C C . SER B 1 294 ? 41.539 70.274 70.617 1.00 9.83 294 SER B C 1
ATOM 4357 O O . SER B 1 294 ? 41.593 69.494 69.656 1.00 10.70 294 SER B O 1
ATOM 4360 N N . GLY B 1 295 ? 42.614 70.878 71.110 1.00 10.73 295 GLY B N 1
ATOM 4361 C CA . GLY B 1 295 ? 43.933 70.584 70.570 1.00 10.37 295 GLY B CA 1
ATOM 4362 C C . GLY B 1 295 ? 44.163 71.081 69.151 1.00 9.51 295 GLY B C 1
ATOM 4363 O O . GLY B 1 295 ? 45.040 70.581 68.440 1.00 10.02 295 GLY B O 1
ATOM 4364 N N . LEU B 1 296 ? 43.396 72.084 68.742 1.00 10.47 296 LEU B N 1
ATOM 4365 C CA . LEU B 1 296 ? 43.506 72.642 67.402 1.00 10.03 296 LEU B CA 1
ATOM 4366 C C . LEU B 1 296 ? 44.457 73.828 67.382 1.00 10.76 296 LEU B C 1
ATOM 4367 O O . LEU B 1 296 ? 44.306 74.764 68.167 1.00 11.84 296 LEU B O 1
ATOM 4372 N N . LYS B 1 297 ? 45.444 73.778 66.495 1.00 11.53 297 LYS B N 1
ATOM 4373 C CA . LYS B 1 297 ? 46.423 74.852 66.355 1.00 11.86 297 LYS B CA 1
ATOM 4374 C C . LYS B 1 297 ? 46.291 75.436 64.952 1.00 12.17 297 LYS B C 1
ATOM 4375 O O . LYS B 1 297 ? 46.257 74.705 63.963 1.00 12.61 297 LYS B O 1
ATOM 4381 N N . ILE B 1 298 ? 46.213 76.760 64.862 1.00 11.81 298 ILE B N 1
ATOM 4382 C CA . ILE B 1 298 ? 46.050 77.420 63.573 1.00 11.74 298 ILE B CA 1
ATOM 4383 C C . ILE B 1 298 ? 47.021 78.581 63.394 1.00 13.22 298 ILE B C 1
ATOM 4384 O O . ILE B 1 298 ? 47.157 79.431 64.274 1.00 12.53 298 ILE B O 1
ATOM 4389 N N . LYS B 1 299 ? 47.688 78.616 62.247 1.00 14.37 299 LYS B N 1
ATOM 4390 C CA . LYS B 1 299 ? 48.644 79.679 61.957 1.00 16.10 299 LYS B CA 1
ATOM 4391 C C . LYS B 1 299 ? 47.974 81.044 62.055 1.00 15.73 299 LYS B C 1
ATOM 4392 O O . LYS B 1 299 ? 46.913 81.270 61.467 1.00 15.35 299 LYS B O 1
ATOM 4398 N N . ASN B 1 300 ? 48.602 81.946 62.807 1.00 18.17 300 ASN B N 1
ATOM 4399 C CA . ASN B 1 300 ? 48.090 83.304 62.994 1.00 18.95 300 ASN B CA 1
ATOM 4400 C C . ASN B 1 300 ? 46.625 83.359 63.413 1.00 18.81 300 ASN B C 1
ATOM 4401 O O . ASN B 1 300 ? 45.897 84.271 63.023 1.00 19.86 300 ASN B O 1
ATOM 4406 N N . TYR B 1 301 ? 46.198 82.400 64.225 1.00 16.54 301 TYR B N 1
ATOM 4407 C CA . TYR B 1 301 ? 44.811 82.358 64.657 1.00 15.86 301 TYR B CA 1
ATOM 4408 C C . TYR B 1 301 ? 44.321 83.606 65.381 1.00 17.25 301 TYR B C 1
ATOM 4409 O O . TYR B 1 301 ? 45.016 84.162 66.226 1.00 18.08 301 TYR B O 1
ATOM 4418 N N . LYS B 1 302 ? 43.104 84.007 65.031 1.00 18.79 302 LYS B N 1
ATOM 4419 C CA . LYS B 1 302 ? 42.404 85.141 65.631 1.00 20.77 302 LYS B CA 1
ATOM 4420 C C . LYS B 1 302 ? 40.938 84.731 65.554 1.00 21.23 302 LYS B C 1
ATOM 4421 O O . LYS B 1 302 ? 40.527 84.111 64.575 1.00 20.30 302 LYS B O 1
ATOM 4427 N N . GLU B 1 303 ? 40.146 85.060 66.569 1.00 21.18 303 GLU B N 1
ATOM 4428 C CA . GLU B 1 303 ? 38.740 84.674 66.546 1.00 22.86 303 GLU B CA 1
ATOM 4429 C C . GLU B 1 303 ? 38.055 85.142 65.266 1.00 22.21 303 GLU B C 1
ATOM 4430 O O . GLU B 1 303 ? 38.130 86.321 64.896 1.00 22.40 303 GLU B O 1
ATOM 4436 N N . GLY B 1 304 ? 37.398 84.206 64.587 1.00 21.85 304 GLY B N 1
ATOM 4437 C CA . GLY B 1 304 ? 36.709 84.517 63.351 1.00 21.14 304 GLY B CA 1
ATOM 4438 C C . GLY B 1 304 ? 37.616 84.469 62.135 1.00 20.35 304 GLY B C 1
ATOM 4439 O O . GLY B 1 304 ? 37.152 84.606 61.003 1.00 21.51 304 GLY B O 1
ATOM 4440 N N . LYS B 1 305 ? 38.907 84.254 62.367 1.00 20.51 305 LYS B N 1
ATOM 4441 C CA . LYS B 1 305 ? 39.885 84.210 61.284 1.00 21.40 305 LYS B CA 1
ATOM 4442 C C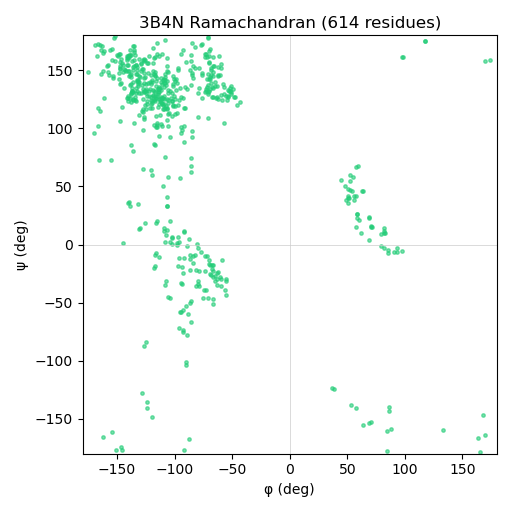 . LYS B 1 305 ? 40.835 83.034 61.501 1.00 19.63 305 LYS B C 1
ATOM 4443 O O . LYS B 1 305 ? 41.957 83.208 61.974 1.00 20.45 305 LYS B O 1
ATOM 4449 N N . PRO B 1 306 ? 40.407 81.820 61.132 1.00 17.85 306 PRO B N 1
ATOM 4450 C CA . PRO B 1 306 ? 39.127 81.454 60.530 1.00 16.61 306 PRO B CA 1
ATOM 4451 C C . PRO B 1 306 ? 38.081 81.045 61.560 1.00 15.39 306 PRO B C 1
ATOM 4452 O O . PRO B 1 306 ? 38.395 80.838 62.735 1.00 14.75 306 PRO B O 1
ATOM 4456 N N . PRO B 1 307 ? 36.814 80.954 61.132 1.00 16.21 307 PRO B N 1
ATOM 4457 C CA . PRO B 1 307 ? 35.752 80.541 62.047 1.00 15.77 307 PRO B CA 1
ATOM 4458 C C . PRO B 1 307 ? 36.091 79.072 62.306 1.00 14.57 307 PRO B C 1
ATOM 4459 O O . PRO B 1 307 ? 36.597 78.387 61.408 1.00 15.76 307 PRO B O 1
ATOM 4463 N N . VAL B 1 308 ? 35.833 78.581 63.509 1.00 13.45 308 VAL B N 1
ATOM 4464 C CA . VAL B 1 308 ? 36.148 77.190 63.806 1.00 12.52 308 VAL B CA 1
ATOM 4465 C C . VAL B 1 308 ? 34.936 76.305 63.529 1.00 13.73 308 VAL B C 1
ATOM 4466 O O . VAL B 1 308 ? 34.908 75.596 62.518 1.00 15.00 308 VAL B O 1
ATOM 4470 N N . CYS B 1 309 ? 33.924 76.357 64.388 1.00 12.53 309 CYS B N 1
ATOM 4471 C CA . CYS B 1 309 ? 32.729 75.544 64.189 1.00 12.49 309 CYS B CA 1
ATOM 4472 C C . CYS B 1 309 ? 31.577 76.421 63.730 1.00 12.71 309 CYS B C 1
ATOM 4473 O O . CYS B 1 309 ? 31.249 77.406 64.386 1.00 13.94 309 CYS B O 1
ATOM 4476 N N . GLU B 1 310 ? 30.978 76.069 62.601 1.00 11.31 310 GLU B N 1
ATOM 4477 C CA . GLU B 1 310 ? 29.837 76.820 62.080 1.00 12.95 310 GLU B CA 1
ATOM 4478 C C . GLU B 1 310 ? 28.632 75.898 61.987 1.00 12.65 310 GLU B C 1
ATOM 4479 O O . GLU B 1 310 ? 28.761 74.721 61.631 1.00 12.19 310 GLU B O 1
ATOM 4485 N N . GLU B 1 311 ? 27.460 76.435 62.311 1.00 12.73 311 GLU B N 1
ATOM 4486 C CA . GLU B 1 311 ? 26.221 75.676 62.260 1.00 12.77 311 GLU B CA 1
ATOM 4487 C C . GLU B 1 311 ? 25.464 75.968 60.968 1.00 12.19 311 GLU B C 1
ATOM 4488 O O . GLU B 1 311 ? 25.461 77.102 60.472 1.00 13.44 311 GLU B O 1
ATOM 4494 N N . PHE B 1 312 ? 24.852 74.922 60.422 1.00 12.40 312 PHE B N 1
ATOM 4495 C CA . PHE B 1 312 ? 24.095 74.998 59.175 1.00 11.89 312 PHE B CA 1
ATOM 4496 C C . PHE B 1 312 ? 22.788 74.245 59.314 1.00 11.34 312 PHE B C 1
ATOM 4497 O O . PHE B 1 312 ? 22.561 73.518 60.284 1.00 12.46 312 PHE B O 1
ATOM 4505 N N . LYS B 1 313 ? 21.934 74.415 58.311 1.00 13.15 313 LYS B N 1
ATOM 4506 C CA . LYS B 1 313 ? 20.680 73.686 58.231 1.00 13.87 313 LYS B CA 1
ATOM 4507 C C . LYS B 1 313 ? 20.920 72.723 57.070 1.00 12.70 313 LYS B C 1
ATOM 4508 O O . LYS B 1 313 ? 21.155 73.161 55.938 1.00 13.36 313 LYS B O 1
ATOM 4514 N N . GLY B 1 314 ? 20.905 71.424 57.345 1.00 10.29 314 GLY B N 1
ATOM 4515 C CA . GLY B 1 314 ? 21.094 70.450 56.284 1.00 10.84 314 GLY B CA 1
ATOM 4516 C C . GLY B 1 314 ? 19.763 70.158 55.614 1.00 11.79 314 GLY B C 1
ATOM 4517 O O . GLY B 1 314 ? 18.704 70.363 56.216 1.00 12.91 314 GLY B O 1
ATOM 4518 N N . VAL B 1 315 ? 19.808 69.672 54.377 1.00 12.37 315 VAL B N 1
ATOM 4519 C CA . VAL B 1 315 ? 18.591 69.349 53.636 1.00 12.24 315 VAL B CA 1
ATOM 4520 C C . VAL B 1 315 ? 18.773 68.065 52.837 1.00 12.20 315 VAL B C 1
ATOM 4521 O O . VAL B 1 315 ? 19.896 67.626 52.594 1.00 11.45 315 VAL B O 1
ATOM 4525 N N . VAL B 1 316 ? 17.659 67.475 52.423 1.00 12.70 316 VAL B N 1
ATOM 4526 C CA . VAL B 1 316 ? 17.698 66.271 51.606 1.00 12.49 316 VAL B CA 1
ATOM 4527 C C . VAL B 1 316 ? 17.700 66.785 50.174 1.00 13.76 316 VAL B C 1
ATOM 4528 O O . VAL B 1 316 ? 16.946 67.705 49.843 1.00 13.07 316 VAL B O 1
ATOM 4532 N N . LYS B 1 317 ? 18.548 66.207 49.332 1.00 12.86 317 LYS B N 1
ATOM 4533 C CA . LYS B 1 317 ? 18.646 66.643 47.948 1.00 14.87 317 LYS B CA 1
ATOM 4534 C C . LYS B 1 317 ? 17.300 66.770 47.256 1.00 16.40 317 LYS B C 1
ATOM 4535 O O . LYS B 1 317 ? 16.495 65.841 47.271 1.00 16.69 317 LYS B O 1
ATOM 4541 N N . GLY B 1 318 ? 17.068 67.940 46.667 1.00 17.44 318 GLY B N 1
ATOM 4542 C CA . GLY B 1 318 ? 15.834 68.190 45.943 1.00 17.61 318 GLY B CA 1
ATOM 4543 C C . GLY B 1 318 ? 14.661 68.665 46.769 1.00 18.22 318 GLY B C 1
ATOM 4544 O O . GLY B 1 318 ? 13.629 69.048 46.211 1.00 19.47 318 GLY B O 1
ATOM 4545 N N . GLN B 1 319 ? 14.812 68.669 48.090 1.00 16.98 319 GLN B N 1
ATOM 4546 C CA . GLN B 1 319 ? 13.722 69.074 48.970 1.00 17.25 319 GLN B CA 1
ATOM 4547 C C . GLN B 1 319 ? 13.906 70.417 49.654 1.00 16.69 319 GLN B C 1
ATOM 4548 O O . GLN B 1 319 ? 13.067 70.827 50.454 1.00 18.46 319 GLN B O 1
ATOM 4554 N N . GLY B 1 320 ? 14.997 71.100 49.347 1.00 16.39 320 GLY B N 1
ATOM 4555 C CA . GLY B 1 320 ? 15.226 72.390 49.963 1.00 16.34 320 GLY B CA 1
ATOM 4556 C C . GLY B 1 320 ? 16.651 72.851 49.779 1.00 15.11 320 GLY B C 1
ATOM 4557 O O . GLY B 1 320 ? 17.458 72.175 49.140 1.00 15.17 320 GLY B O 1
ATOM 4558 N N . SER B 1 321 ? 16.956 74.011 50.341 1.00 15.70 321 SER B N 1
ATOM 4559 C CA . SER B 1 321 ? 18.290 74.568 50.249 1.00 17.30 321 SER B CA 1
ATOM 4560 C C . SER B 1 321 ? 18.875 74.706 51.646 1.00 17.07 321 SER B C 1
ATOM 4561 O O . SER B 1 321 ? 18.152 74.920 52.622 1.00 18.56 321 SER B O 1
ATOM 4564 N N . THR B 1 322 ? 20.190 74.574 51.735 1.00 16.51 322 THR B N 1
ATOM 4565 C CA . THR B 1 322 ? 20.870 74.695 53.012 1.00 16.54 322 THR B CA 1
ATOM 4566 C C . THR B 1 322 ? 20.868 76.160 53.446 1.00 17.94 322 THR B C 1
ATOM 4567 O O . THR B 1 322 ? 20.655 77.064 52.627 1.00 18.85 322 THR B O 1
ATOM 4571 N N . GLU B 1 323 ? 21.099 76.384 54.736 1.00 17.80 323 GLU B N 1
ATOM 4572 C CA . GLU B 1 323 ? 21.157 77.725 55.298 1.00 19.60 323 GLU B CA 1
ATOM 4573 C C . GLU B 1 323 ? 22.360 77.804 56.222 1.00 19.20 323 GLU B C 1
ATOM 4574 O O . GLU B 1 323 ? 22.793 76.791 56.773 1.00 16.99 323 GLU B O 1
ATOM 4580 N N . LYS B 1 324 ? 22.891 79.010 56.383 1.00 19.01 324 LYS B N 1
ATOM 4581 C CA . LYS B 1 324 ? 24.052 79.244 57.231 1.00 19.64 324 LYS B CA 1
ATOM 4582 C C . LYS B 1 324 ? 23.664 79.970 58.510 1.00 19.21 324 LYS B C 1
ATOM 4583 O O . LYS B 1 324 ? 22.870 80.911 58.482 1.00 20.44 324 LYS B O 1
ATOM 4589 N N . TYR B 1 325 ? 24.228 79.537 59.631 1.00 17.11 325 TYR B N 1
ATOM 4590 C CA . TYR B 1 325 ? 23.956 80.180 60.915 1.00 16.85 325 TYR B CA 1
ATOM 4591 C C . TYR B 1 325 ? 25.218 80.809 61.492 1.00 17.48 325 TYR B C 1
ATOM 4592 O O . TYR B 1 325 ? 25.165 81.506 62.505 1.00 18.61 325 TYR B O 1
ATOM 4601 N N . GLY B 1 326 ? 26.356 80.554 60.854 1.00 16.69 326 GLY B N 1
ATOM 4602 C CA . GLY B 1 326 ? 27.602 81.144 61.315 1.00 15.90 326 GLY B CA 1
ATOM 4603 C C . GLY B 1 326 ? 28.342 80.429 62.429 1.00 15.55 326 GLY B C 1
ATOM 4604 O O . GLY B 1 326 ? 27.920 79.375 62.900 1.00 14.83 326 GLY B O 1
ATOM 4605 N N . GLU B 1 327 ? 29.450 81.030 62.852 1.00 14.99 327 GLU B N 1
ATOM 4606 C CA . GLU B 1 327 ? 30.294 80.474 63.904 1.00 14.95 327 GLU B CA 1
ATOM 4607 C C . GLU B 1 327 ? 29.654 80.472 65.282 1.00 15.78 327 GLU B C 1
ATOM 4608 O O . GLU B 1 327 ? 29.009 81.443 65.691 1.00 15.22 327 GLU B O 1
ATOM 4614 N N . LYS B 1 328 ? 29.862 79.378 66.005 1.00 14.35 328 LYS B N 1
ATOM 4615 C CA . LYS B 1 328 ? 29.313 79.217 67.342 1.00 14.71 328 LYS B CA 1
ATOM 4616 C C . LYS B 1 328 ? 30.359 78.629 68.276 1.00 13.70 328 LYS B C 1
ATOM 4617 O O . LYS B 1 328 ? 31.234 77.865 67.845 1.00 13.66 328 LYS B O 1
ATOM 4623 N N . TRP B 1 329 ? 30.250 78.982 69.557 1.00 12.90 329 TRP B N 1
ATOM 4624 C CA . TRP B 1 329 ? 31.145 78.486 70.593 1.00 12.80 329 TRP B CA 1
ATOM 4625 C C . TRP B 1 329 ? 30.343 77.834 71.711 1.00 13.38 329 TRP B C 1
ATOM 4626 O O . TRP B 1 329 ? 29.375 78.405 72.216 1.00 14.23 329 TRP B O 1
ATOM 4637 N N . ASP B 1 330 ? 30.749 76.628 72.085 1.00 12.55 330 ASP B N 1
ATOM 4638 C CA . ASP B 1 330 ? 30.109 75.864 73.144 1.00 12.78 330 ASP B CA 1
ATOM 4639 C C . ASP B 1 330 ? 28.586 75.822 73.148 1.00 13.25 330 ASP B C 1
ATOM 4640 O O . ASP B 1 330 ? 27.918 76.176 74.132 1.00 15.19 330 ASP B O 1
ATOM 4645 N N . THR B 1 331 ? 28.047 75.384 72.018 1.00 12.86 331 THR B N 1
ATOM 4646 C CA . THR B 1 331 ? 26.615 75.207 71.861 1.00 12.63 331 THR B CA 1
ATOM 4647 C C . THR B 1 331 ? 26.421 73.693 71.833 1.00 13.19 331 THR B C 1
ATOM 4648 O O . THR B 1 331 ? 27.393 72.929 71.859 1.00 13.38 331 THR B O 1
ATOM 4652 N N . THR B 1 332 ? 25.169 73.261 71.786 1.00 13.41 332 THR B N 1
ATOM 4653 C CA . THR B 1 332 ? 24.831 71.846 71.740 1.00 13.93 332 THR B CA 1
ATOM 4654 C C . THR B 1 332 ? 25.506 71.147 70.569 1.00 12.82 332 THR B C 1
ATOM 4655 O O . THR B 1 332 ? 25.986 70.022 70.695 1.00 13.78 332 THR B O 1
ATOM 4659 N N . ASN B 1 333 ? 25.562 71.828 69.432 1.00 11.63 333 ASN B N 1
ATOM 4660 C CA . ASN B 1 333 ? 26.139 71.222 68.240 1.00 11.19 333 ASN B CA 1
ATOM 4661 C C . ASN B 1 333 ? 27.586 71.560 67.965 1.00 11.60 333 ASN B C 1
ATOM 4662 O O . ASN B 1 333 ? 28.256 70.852 67.205 1.00 10.44 333 ASN B O 1
ATOM 4667 N N . CYS B 1 334 ? 28.066 72.637 68.578 1.00 10.97 334 CYS B N 1
ATOM 4668 C CA . CYS B 1 334 ? 29.457 73.041 68.435 1.00 10.58 334 CYS B CA 1
ATOM 4669 C C . CYS B 1 334 ? 30.120 72.992 69.805 1.00 11.08 334 CYS B C 1
ATOM 4670 O O . CYS B 1 334 ? 30.178 73.999 70.528 1.00 11.64 334 CYS B O 1
ATOM 4673 N N . LYS B 1 335 ? 30.615 71.810 70.162 1.00 10.48 335 LYS B N 1
ATOM 4674 C CA . LYS B 1 335 ? 31.273 71.609 71.440 1.00 11.28 335 LYS B CA 1
ATOM 4675 C C . LYS B 1 335 ? 32.744 71.975 71.332 1.00 10.72 335 LYS B C 1
ATOM 4676 O O . LYS B 1 335 ? 33.631 71.114 71.276 1.00 10.82 335 LYS B O 1
ATOM 4682 N N . VAL B 1 336 ? 32.998 73.276 71.278 1.00 10.78 336 VAL B N 1
ATOM 4683 C CA . VAL B 1 336 ? 34.353 73.784 71.203 1.00 10.69 336 VAL B CA 1
ATOM 4684 C C . VAL B 1 336 ? 34.405 75.073 72.007 1.00 11.52 336 VAL B C 1
ATOM 4685 O O . VAL B 1 336 ? 33.498 75.906 71.927 1.00 11.10 336 VAL B O 1
ATOM 4689 N N . SER B 1 337 ? 35.447 75.198 72.820 1.00 11.22 337 SER B N 1
ATOM 4690 C CA . SER B 1 337 ? 35.665 76.375 73.651 1.00 11.71 337 SER B CA 1
ATOM 4691 C C . SER B 1 337 ? 36.820 77.172 73.045 1.00 12.83 337 SER B C 1
ATOM 4692 O O . SER B 1 337 ? 37.623 76.634 72.276 1.00 12.26 337 SER B O 1
ATOM 4695 N N . ARG B 1 338 ? 36.919 78.446 73.404 1.00 14.04 338 ARG B N 1
ATOM 4696 C CA . ARG B 1 338 ? 37.997 79.278 72.895 1.00 14.68 338 ARG B CA 1
ATOM 4697 C C . ARG B 1 338 ? 39.348 78.685 73.306 1.00 14.72 338 ARG B C 1
ATOM 4698 O O . ARG B 1 338 ? 40.343 78.828 72.591 1.00 15.55 338 ARG B O 1
ATOM 4706 N N . SER B 1 339 ? 39.371 77.997 74.445 1.00 14.86 339 SER B N 1
ATOM 4707 C CA . SER B 1 339 ? 40.587 77.371 74.957 1.00 16.22 339 SER B CA 1
ATOM 4708 C C . SER B 1 339 ? 40.993 76.122 74.169 1.00 16.23 339 SER B C 1
ATOM 4709 O O . SER B 1 339 ? 42.091 75.590 74.356 1.00 17.19 339 SER B O 1
ATOM 4712 N N . GLY B 1 340 ? 40.112 75.656 73.288 1.00 14.51 340 GLY B N 1
ATOM 4713 C CA . GLY B 1 340 ? 40.416 74.471 72.498 1.00 14.65 340 GLY B CA 1
ATOM 4714 C C . GLY B 1 340 ? 41.119 74.781 71.190 1.00 13.90 340 GLY B C 1
ATOM 4715 O O . GLY B 1 340 ? 41.461 73.870 70.430 1.00 13.51 340 GLY B O 1
ATOM 4716 N N . VAL B 1 341 ? 41.340 76.068 70.937 1.00 13.01 341 VAL B N 1
ATOM 4717 C CA . VAL B 1 341 ? 41.988 76.541 69.722 1.00 14.44 341 VAL B CA 1
ATOM 4718 C C . VAL B 1 341 ? 43.082 77.538 70.084 1.00 14.91 341 VAL B C 1
ATOM 4719 O O . VAL B 1 341 ? 42.904 78.366 70.978 1.00 15.98 341 VAL B O 1
ATOM 4723 N N . SER B 1 342 ? 44.220 77.464 69.406 1.00 14.09 342 SER B N 1
ATOM 4724 C CA . SER B 1 342 ? 45.296 78.396 69.705 1.00 14.68 342 SER B CA 1
ATOM 4725 C C . SER B 1 342 ? 46.133 78.743 68.493 1.00 15.40 342 SER B C 1
ATOM 4726 O O . SER B 1 342 ? 46.087 78.062 67.469 1.00 13.78 342 SER B O 1
ATOM 4729 N N . LYS B 1 343 ? 46.898 79.818 68.625 1.00 15.91 343 LYS B N 1
ATOM 4730 C CA . LYS B 1 343 ? 47.775 80.273 67.563 1.00 17.44 343 LYS B CA 1
ATOM 4731 C C . LYS B 1 343 ? 48.939 79.297 67.495 1.00 17.30 343 LYS B C 1
ATOM 4732 O O . LYS B 1 343 ? 49.531 78.953 68.518 1.00 17.76 343 LYS B O 1
ATOM 4738 N N . LEU B 1 344 ? 49.258 78.842 66.291 1.00 17.20 344 LEU B N 1
ATOM 4739 C CA . LEU B 1 344 ? 50.356 77.903 66.114 1.00 20.17 344 LEU B CA 1
ATOM 4740 C C . LEU B 1 344 ? 51.678 78.574 66.469 1.00 21.60 344 LEU B C 1
ATOM 4741 O O . LEU B 1 344 ? 51.848 79.760 66.105 1.00 22.69 344 LEU B O 1
#

Sequence (628 aa):
AQTTLMLSQKSDVNYLGWSTDESKVARQEVYRGTTSNPDLRERIAVLDAETRTFKDADTNSGLNYWYWVDVVSENQAQVVSNAVTTAPSECKPGATFENRTVDCGGVTIGTSCPNDSDKQKPLIILKNATVKNLRIISASGGADGIHCDSSGNCTIENVIWEDICEDAATNNGKTMTIVGGIAHNAKDGYGGKPDKVLQHNSKNSTTVVKGNFTLTGEHGKLWRSCGDCSNNGGPRFLTVTSATVNGTIDSIAGVNRNYGDVATISGLKIKNYKEGKPPVCEEFKGVVKGQGSTEKYGEKWDTTNCKVSRSGVSKLAQTTLMLSQKSDVNYLGWSTDESKVARQEVYRGTTSNPDLRERIAVLDAETRTFKDADTNSGLNYWYWVDVVSENQAQVVSNAVTTAPSECKPGATFENRTVDCGGVTIGTSCPNDSDKQKPLIILKNATVKNLRISASGGADGIHCDSGNCTIENVIWEDICEDAATNNGKTMTIVGGIAHNAKDGYGGKPDKVLQHNSKNSTTVVKGNFTLTGEHGKLWRSCGDCSNNGGPRFLTVTSATVNNGGTIDSIAGVNRNYGDVATISGLKIKNYKEGKPPVCEEFKGVVKGQGSTEKYGEKWDTTNCKVSRSGVSKL

InterPro domains:
  IPR004898 Pectate lyase PlyH/PlyE-like [PF03211] (114-317)
  IPR004898 Pectate lyase PlyH/PlyE-like [PTHR33407] (96-339)
  IPR011050 Pectin lyase fold/virulence factor [SSF51126] (118-299)
  IPR012334 Pectin lyase fold [G3DSA:2.160.20.10] (119-344)
  IPR013783 Immunoglobulin-like fold [G3DSA:2.60.40.10] (20-107)

Radius of gyration: 28.38 Å; Cα contacts (8 Å, |Δi|>4): 2035; chains: 2; bounding box: 88×46×76 Å

Foldseek 3Di:
DAKAKDWDDDPLKIKIFMDDPADAFAKKWKWKDQDPDPVPIDTDDIGGQWAGMDIGNPDDPVTKMKMKMWGQGPVGDTHIYDIDMPPDPQQEFPHEDEPEEEEPRQEEYFDAADEPDPAFDERYEYALYEYENYEYDQGGQTQAYEHQEHEYEYGAYEYNAHACAHYEYNYAEYEYAAYEYEHEAVGGNHGAAEHYEYAHANHEYEYTNAHEYEYEHAEHYEDDAAEAVGAYAYEYHYAAYEYHYAYQEYYEGQVVRQYAYAAANYEYAPDDDVRPQYYWYKHGYHHPGDDIGTPGRDDCDSRYNHHPNRYYYD/DAKAKDWDADPQKIKIFIDDPDPAFAKKWKWKDLDPDPVHIDTDDIGGQWAGMDIGPVGPVVGKMKMWMWGQGPPGDTHIYDIDMPPDPQQEFPHEDEPEEEEPRQEEYFDAQDPDPDQFDERYEYALYEYENYEYDQGGQGQAYEDQEDEYEYGAYEYNAHACEHYEYNYAEYEYAAYEYEHECPGRRHHAAEHYEYAHANHEYEYTNAHEYEYEHEEDYEDDAAEAVGAYDYEYHYAAYEYHYAYQEYYEGQVVRQYAYAAARYEYAPDDDVRPQYYWYKHGYHHPPDDIGTDGHDDCDSRYNHHPNRYYYD

B-factor: mean 16.62, std 7.89, range [5.87, 52.28]

Nearest PDB structures (foldseek):
  3b4n-assembly2_B  TM=9.949E-01  e=2.058E-56  Dickeya chrysanthemi
  3b8y-assembly1_A  TM=9.932E-01  e=3.300E-51  Dickeya chrysanthemi
  4u49-assembly2_B  TM=9.850E-01  e=1.331E-43  Pectobacterium carotovorum
  4u4b-assembly1_A  TM=9.591E-01  e=1.767E-40  Pectobacterium carotovorum
  3b90-assembly1_A  TM=9.948E-01  e=1.506E-36  Dickeya chrysanthemi

Secondary structure (DSSP, 8-state):
--EEEEEEEETTEEEEEEEE--SSEEEEEEEEESSS-GGG-EEEEEE-SS--EEEE----TT---EEEEEEEETT--EEEPPPEES------TTEEEESSEEE-TT-EE-----TT-S----SEEEES-EEEEEEE-TT--TT-EEEEESEEEEEEEEESS-SS-SEEE-SSEEEEES-EEEE-TT-TTSS--EEEEE--SSEEEEEETTEEEEEEEEEEEEE-SS-TT----EEEEESSEEEEEEEEEEEEEEGGGT-EEEE-SEEETT-BTTBS--EEEEE--BTTB---EEEEE-SSSSSEEE-GGGEEE-/--EEEEEEEETTEEEEEEEE--SSEEEEEEEEESSS-GGG-EEEEEE-SS--EEEE---TT----EEEEEEEETTS-EEEPPPEES------TTEEEESSEEE-TT-EE-----SS-PPP--SEEEES-EEEEEEE-TT--TT-EEEEESEEEEEEEEESS-SS-SEEE-SSEEEEES-EEEE-TTSTTSS--EEEEE-SSSEEEEEETTEEEEEEEEEEEEE-SS-TT----EEEEESSEEE-SEEEEEEEEEGGGT-EEEE-SEEETT-BTTBS--EEEEE---TTS---EEEEE-SS-SSEEE-GGGEEE-

Solvent-accessible surface area: 25490 Å² total; per-residue (Å²): 84,136,10,30,4,5,15,4,97,40,110,135,19,10,7,0,0,0,5,15,82,27,100,116,22,51,95,0,13,0,42,48,12,69,65,69,61,60,127,113,68,125,124,60,18,69,35,84,17,117,15,34,6,39,79,7,69,112,41,100,128,73,92,57,12,45,0,12,0,7,0,20,9,113,103,139,44,105,13,59,7,68,45,20,48,21,30,170,115,94,3,116,57,52,23,67,4,90,102,111,78,4,75,5,55,22,62,75,10,29,80,55,0,61,44,53,34,71,153,14,157,24,2,0,41,0,68,58,3,24,0,37,0,0,50,1,28,40,53,1,2,5,20,0,0,26,0,46,35,26,83,1,32,1,27,0,1,1,3,32,12,2,8,27,7,0,0,7,0,49,9,113,40,0,18,1,24,0,0,2,0,32,3,25,137,92,9,32,9,28,107,6,18,32,0,0,26,0,41,23,66,89,2,30,0,25,0,89,5,30,0,6,3,2,14,61,6,0,9,2,0,22,0,9,12,71,29,75,117,10,8,23,38,1,68,1,42,1,68,29,3,7,2,28,13,84,14,80,5,0,0,0,0,0,89,76,50,34,0,29,0,66,5,54,37,2,100,3,101,92,31,135,105,34,152,15,27,0,0,10,7,16,54,3,12,44,111,74,129,55,70,54,84,110,80,20,48,61,36,92,44,102,17,0,112,3,46,137,112,7,10,55,135,78,85,133,10,29,4,6,17,3,79,33,115,97,25,1,10,0,0,0,5,14,83,29,105,121,24,49,102,0,20,0,32,39,9,88,60,66,65,76,126,111,46,126,130,65,18,72,35,83,18,116,15,33,6,40,75,8,54,100,10,160,68,68,107,65,13,53,0,11,0,0,0,31,9,110,107,152,40,112,15,67,7,70,47,20,47,28,29,170,118,93,8,128,43,47,17,64,3,92,105,107,81,4,82,5,56,23,61,73,11,28,65,46,8,46,136,47,5,44,75,26,146,13,2,0,25,0,67,73,4,25,0,35,0,0,48,1,28,40,55,0,1,3,10,0,0,0,0,38,44,31,82,1,33,1,22,0,1,0,4,31,11,1,12,74,9,0,0,2,0,35,10,109,36,0,18,0,23,1,0,1,0,30,4,13,144,136,20,105,37,34,158,11,67,39,0,0,36,0,23,22,73,87,2,30,0,24,0,89,5,24,1,7,2,2,15,56,6,2,37,1,0,23,0,12,10,43,4,20,111,12,11,23,33,1,68,1,42,2,69,20,2,7,1,13,10,78,16,82,1,0,0,0,0,0,92,76,49,34,0,26,0,57,6,56,31,1,48,2,88,86,11,120,117,35,137,13,28,0,0,29,6,8,50,3,14,51,13,64,148,48,81,58,82,165,76,28,47,66,65,88,49,113,17,0,104,2,42,116,109,9,3,53,130,92